Protein AF-I4F2P3-F1 (afdb_monomer)

Mean predicted aligned error: 9.09 Å

Radius of gyration: 37.4 Å; Cα contacts (8 Å, |Δi|>4): 931; chains: 1; bounding box: 83×78×133 Å

Sequence (624 aa):
MSEPPTPRTPGGTHGAHAAAADDRAPAPVPGPATVPGRHRAAAAGTAPSRGRSGVLWPLLALVVVALVAARSLRGTALPDDGALAGPAAALLRGDSGPELASPAGLGALHTAVYATVTRAFQRHATLVGAERELLLVVLLASAVLLWRTARRFDVPDGACAVAVLALGALPVLTSLHATATPAAFAVGWLVLAGWVASWASTSRRPPAVLSALTALAALLAVLLAPDALLLLAAGGTAAVVLTARSRRRQVGAALAGAVLLGLLRVLVQRWDPQVADPGRWGGTPTGLVVVTAVLVVVGLAAVWQLPRFRAGGVALTATALLAVAPPSGRLPALLLCLPLGALLLGALAAAGAEAVSSPVLRRRPRGLLAVGVAAGVLLVGAGTAAAADLAGTPRDDFGAAATRDLVGWTAAQLPDDAVLSTSPRLAAELVHAGADPARVRTGDVPVTASTGPEVPVLQVRSGSSAAGGPVVARFGDLAVVDPRAVPPTAAQLTARRELATALLANPTVEVPAADAERMSAGQVDPRLLTLLASIGAQYGFGLVDLPAVPGEPADADARQVVLGSVGGRPLGDDPAATARLRSWLAAQQEPFLTDRVAELDAGVLIGYARVADPDGLVTPPGGG

Secondary structure (DSSP, 8-state):
------------------------PPPPPPPPP---------------TTTTHHHHHHHHHHHHHHHHHHHHTTSSPPTTTTTTHHHHHHHHHT---S-TTSHHHHHHHHHHHHHHHHTHHHH-SSHHHHHHHHHHHHHHHHHHHHHHHHHHTT--HHHHHHHHHHHHTSHHHHHHHHS--HHHHHHHHHHHHHHHHHHHHHSSS--HHHHHHHHHHHHHHHHH-TTHHHHHHHHHHHHHHHH-SSHHHHHHHHHHHHHHHHHHHHHHHHHS-----GGGGT--HHHHHHHHHHHHHHHHHHHHH-GGGHHHHHHHHHHHHHHHSTT---HHHHHHHHHHHHHHHHHHHHHHHHHHH-GGGGGS-THHHHHHHHHHHHHHHHHHHHHHHHHHPPPP-TTHHHHHHHHHHHHHHS-TT-EEEE-HHHHHHHHHTT--TTTEEES--------SS---EEEEEESS--TTS-EEEEETTEEEE-TTPPPPPHHHHHHHHHHHHHHHT-TTEE--HHHHHHHHHT-B-HHHHHHHHHHHHHT-EEEEE-PPPTTS-TTS-B-EEEEEEETTEESSS-HHHHHHHHHHHTT--TTS--SEEEEETTEEEEE----S-HHHHHS-TT--

Organism: Modestobacter it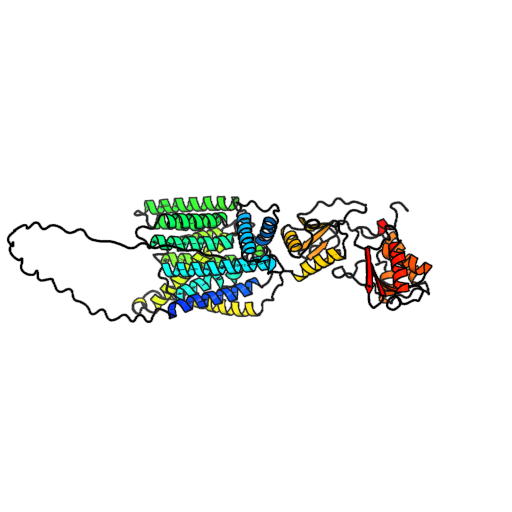alicus (strain DSM 44449 / CECT 9708 / BC 501) (NCBI:txid2732864)

Solvent-accessible surface area (backbone atoms only — not comparable to full-atom values): 33663 Å² total; per-residue (Å²): 141,76,89,87,83,88,84,89,86,87,87,82,85,90,84,83,90,82,90,80,90,81,93,72,83,86,75,84,81,77,73,83,77,83,72,79,81,76,78,77,67,79,76,75,80,75,75,79,79,72,74,65,73,45,61,51,43,38,51,51,25,48,51,49,18,48,54,47,35,59,52,58,58,36,27,73,81,46,78,43,56,29,63,27,31,21,44,10,54,32,47,76,72,70,45,92,50,63,58,63,84,40,29,64,18,41,30,10,48,56,43,33,52,49,29,64,77,68,40,29,56,82,75,31,77,33,44,43,57,30,40,41,52,49,41,48,51,44,51,51,52,30,38,53,37,43,38,57,34,33,51,73,70,70,38,50,39,69,22,27,16,47,15,34,28,60,48,33,40,40,58,83,44,30,45,59,53,58,42,54,45,28,31,53,57,15,38,34,29,40,36,46,17,53,35,42,44,51,54,39,72,76,37,99,74,52,59,68,66,48,56,52,51,22,50,51,26,42,48,51,12,27,52,25,23,52,49,47,49,46,37,52,49,37,23,52,34,37,45,52,31,74,69,41,92,42,72,68,55,23,52,51,39,49,53,52,37,52,52,49,49,56,52,48,52,57,49,33,46,69,76,56,74,73,77,66,55,47,62,52,54,73,39,48,70,65,54,56,50,51,54,35,50,51,39,30,51,51,9,53,49,25,42,74,75,31,81,92,40,27,28,56,12,48,8,38,26,54,32,30,52,56,20,58,41,84,91,38,54,41,60,57,33,46,58,54,36,39,62,57,45,13,48,46,48,10,48,47,43,42,55,34,52,52,50,72,70,35,78,85,49,75,80,56,73,67,70,62,56,50,55,38,51,49,52,52,52,49,51,52,52,48,42,54,54,38,54,56,50,65,71,68,56,62,76,49,70,76,57,36,65,27,47,40,53,47,44,53,42,49,70,73,42,38,57,90,77,31,32,40,28,21,49,61,51,57,37,39,43,39,38,68,55,66,35,59,65,92,31,47,40,66,44,90,70,86,76,76,87,70,97,64,99,63,71,52,63,32,37,47,43,78,53,89,76,64,81,72,38,60,70,57,29,48,31,86,55,37,32,34,24,32,63,63,56,53,79,78,50,74,65,57,42,47,51,40,22,53,53,33,46,58,46,69,68,34,91,58,39,43,65,50,71,74,51,45,51,41,35,50,72,30,41,41,32,56,46,57,50,52,51,50,44,53,44,43,74,76,48,13,29,29,46,68,46,60,56,79,61,86,42,42,53,94,85,52,56,34,42,30,38,29,36,24,23,51,58,87,41,51,30,49,85,26,70,67,57,38,51,51,51,51,56,54,48,71,67,42,54,86,79,57,46,62,73,39,77,47,86,44,84,71,11,38,37,40,28,55,54,68,69,48,46,53,59,63,66,76,42,72,94,74,90,121

Structure (mmCIF, N/CA/C/O backbone):
data_AF-I4F2P3-F1
#
_entry.id   AF-I4F2P3-F1
#
loop_
_atom_site.group_PDB
_atom_site.id
_atom_site.type_symbol
_atom_site.label_atom_id
_atom_site.label_alt_id
_atom_site.label_comp_id
_atom_site.label_asym_id
_atom_site.label_entity_id
_atom_site.label_seq_id
_atom_site.pdbx_PDB_ins_code
_atom_site.Cartn_x
_atom_site.Cartn_y
_atom_site.Cartn_z
_atom_site.occupancy
_atom_site.B_iso_or_equiv
_atom_site.auth_seq_id
_atom_site.auth_comp_id
_atom_site.auth_asym_id
_atom_site.auth_atom_id
_atom_site.pdbx_PDB_model_num
ATOM 1 N N . MET A 1 1 ? 24.816 -47.481 19.312 1.00 38.12 1 MET A N 1
ATOM 2 C CA . MET A 1 1 ? 25.691 -47.573 20.499 1.00 38.12 1 MET A CA 1
ATOM 3 C C . MET A 1 1 ? 25.480 -46.311 21.313 1.00 38.12 1 MET A C 1
ATOM 5 O O . MET A 1 1 ? 25.662 -45.249 20.748 1.00 38.12 1 MET A O 1
ATOM 9 N N . SER A 1 2 ? 25.064 -46.287 22.567 1.00 43.97 2 SER A N 1
ATOM 10 C CA . SER A 1 2 ? 24.521 -47.291 23.477 1.00 43.97 2 SER A CA 1
ATOM 11 C C . SER A 1 2 ? 23.844 -46.474 24.584 1.00 43.97 2 SER A C 1
ATOM 13 O O . SER A 1 2 ? 24.477 -45.577 25.137 1.00 43.97 2 SER A O 1
ATOM 15 N N . GLU A 1 3 ? 22.577 -46.761 24.886 1.00 56.81 3 GLU A N 1
ATOM 16 C CA . GLU A 1 3 ? 22.011 -46.493 26.215 1.00 56.81 3 GLU A CA 1
ATOM 17 C C . GLU A 1 3 ? 22.842 -47.218 27.281 1.00 56.81 3 GLU A C 1
ATOM 19 O O . GLU A 1 3 ? 23.429 -48.270 26.999 1.00 56.81 3 GLU A O 1
ATOM 24 N N . PRO A 1 4 ? 22.879 -46.687 28.512 1.00 58.22 4 PRO A N 1
ATOM 25 C CA . PRO A 1 4 ? 22.412 -47.500 29.639 1.00 58.22 4 PRO A CA 1
ATOM 26 C C . PRO A 1 4 ? 21.665 -46.708 30.745 1.00 58.22 4 PRO A C 1
ATOM 28 O O . PRO A 1 4 ? 21.598 -45.479 30.693 1.00 58.22 4 PRO A O 1
ATOM 31 N N . PRO A 1 5 ? 21.061 -47.412 31.733 1.00 65.56 5 PRO A N 1
ATOM 32 C CA . PRO A 1 5 ? 19.768 -47.050 32.313 1.00 65.56 5 PRO A CA 1
ATOM 33 C C . PRO A 1 5 ? 19.773 -46.700 33.821 1.00 65.56 5 PRO A C 1
ATOM 35 O O . PRO A 1 5 ? 20.790 -46.712 34.505 1.00 65.56 5 PRO A O 1
ATOM 38 N N . THR A 1 6 ? 18.559 -46.407 34.305 1.00 55.72 6 THR A N 1
ATOM 39 C CA . THR A 1 6 ? 18.054 -46.213 35.686 1.00 55.72 6 THR A CA 1
ATOM 40 C C . THR A 1 6 ? 18.605 -47.151 36.776 1.00 55.72 6 THR A C 1
ATOM 42 O O . THR A 1 6 ? 18.984 -48.279 36.467 1.00 55.72 6 THR A O 1
ATOM 45 N N . PRO A 1 7 ? 18.397 -46.808 38.071 1.00 63.22 7 PRO A N 1
ATOM 46 C CA . PRO A 1 7 ? 17.453 -47.650 38.825 1.00 63.22 7 PRO A CA 1
ATOM 47 C C . PRO A 1 7 ? 16.498 -46.922 39.795 1.00 63.22 7 PRO A C 1
ATOM 49 O O . PRO A 1 7 ? 16.800 -45.890 40.389 1.00 63.22 7 PRO A O 1
ATOM 52 N N . ARG A 1 8 ? 15.326 -47.553 39.962 1.00 55.78 8 ARG A N 1
ATOM 53 C CA . ARG A 1 8 ? 14.337 -47.379 41.038 1.00 55.78 8 ARG A CA 1
ATOM 54 C C . ARG A 1 8 ? 14.814 -48.053 42.331 1.00 55.78 8 ARG A C 1
ATOM 56 O O . ARG A 1 8 ? 15.413 -49.122 42.271 1.00 55.78 8 ARG A O 1
ATOM 63 N N . THR A 1 9 ? 14.366 -47.535 43.471 1.00 49.50 9 THR A N 1
ATOM 64 C CA . THR A 1 9 ? 14.345 -48.224 44.774 1.00 49.50 9 THR A CA 1
ATOM 65 C C . THR A 1 9 ? 12.944 -48.158 45.393 1.00 49.50 9 THR A C 1
ATOM 67 O O . THR A 1 9 ? 12.370 -47.073 45.490 1.00 49.50 9 THR A O 1
ATOM 70 N N . PRO A 1 10 ? 12.381 -49.304 45.823 1.00 62.38 10 PRO A N 1
ATOM 71 C CA . PRO A 1 10 ? 11.303 -49.368 46.808 1.00 62.38 10 PRO A CA 1
ATOM 72 C C . PRO A 1 10 ? 11.705 -50.186 48.057 1.00 62.38 10 PRO A C 1
ATOM 74 O O . PRO A 1 10 ? 12.527 -51.094 47.976 1.00 62.38 10 PRO A O 1
ATOM 77 N N . GLY A 1 11 ? 11.061 -49.904 49.194 1.00 38.06 11 GLY A N 1
ATOM 78 C CA . GLY A 1 11 ? 11.181 -50.649 50.464 1.00 38.06 11 GLY A CA 1
ATOM 79 C C . GLY A 1 11 ? 11.644 -49.742 51.612 1.00 38.06 11 GLY A C 1
ATOM 80 O O . GLY A 1 11 ? 12.438 -48.842 51.385 1.00 38.06 11 GLY A O 1
ATOM 81 N N . GLY A 1 12 ? 11.189 -49.847 52.858 1.00 40.16 12 GLY A N 1
ATOM 82 C CA . GLY A 1 12 ? 10.304 -50.778 53.563 1.00 40.16 12 GLY A CA 1
ATOM 83 C C . GLY A 1 12 ? 9.874 -50.107 54.887 1.00 40.16 12 GLY A C 1
ATOM 84 O O . GLY A 1 12 ? 10.460 -49.112 55.299 1.00 40.16 12 GLY A O 1
ATOM 85 N N . THR A 1 13 ? 8.718 -50.476 55.440 1.00 38.66 13 THR A N 1
ATOM 86 C CA . THR A 1 13 ? 8.545 -51.360 56.620 1.00 38.66 13 THR A CA 1
ATOM 87 C C . THR A 1 13 ? 8.536 -50.673 57.993 1.00 38.66 13 THR A C 1
ATOM 89 O O . THR A 1 13 ? 9.510 -50.072 58.415 1.00 38.66 13 THR A O 1
ATOM 92 N N . HIS A 1 14 ? 7.416 -50.914 58.684 1.00 40.25 14 HIS A N 1
ATOM 93 C CA . HIS A 1 14 ? 7.245 -51.207 60.113 1.00 40.25 14 HIS A CA 1
ATOM 94 C C . HIS A 1 14 ? 7.830 -50.286 61.196 1.00 40.25 14 HIS A C 1
ATOM 96 O O . HIS A 1 14 ? 9.021 -50.286 61.479 1.00 40.25 14 HIS A O 1
ATOM 102 N N . GLY A 1 15 ? 6.910 -49.693 61.963 1.00 38.59 15 GLY A N 1
ATOM 103 C CA . GLY A 1 15 ? 7.088 -49.368 63.376 1.00 38.59 15 GLY A CA 1
ATOM 104 C C . GLY A 1 15 ? 5.779 -49.632 64.125 1.00 38.59 15 GLY A C 1
ATOM 105 O O . GLY A 1 15 ? 4.761 -49.018 63.818 1.00 38.59 15 GLY A O 1
ATOM 106 N N . ALA A 1 16 ? 5.806 -50.597 65.044 1.00 43.94 16 ALA A N 1
ATOM 107 C CA . ALA A 1 16 ? 4.737 -50.958 65.975 1.00 43.94 16 ALA A CA 1
ATOM 108 C C . ALA A 1 16 ? 5.002 -50.359 67.375 1.00 43.94 16 ALA A C 1
ATOM 110 O O . ALA A 1 16 ? 6.109 -49.890 67.626 1.00 43.94 16 ALA A O 1
ATOM 111 N N . HIS A 1 17 ? 4.011 -50.501 68.272 1.00 38.00 17 HIS A N 1
ATOM 112 C CA . HIS A 1 17 ? 3.955 -50.132 69.707 1.00 38.00 17 HIS A CA 1
ATOM 113 C C . HIS A 1 17 ? 3.542 -48.676 70.007 1.00 38.00 17 HIS A C 1
ATOM 115 O O . HIS A 1 17 ? 3.991 -47.755 69.347 1.00 38.00 17 HIS A O 1
ATOM 121 N N . ALA A 1 18 ? 2.688 -48.361 70.985 1.00 42.25 18 ALA A N 1
ATOM 122 C CA . ALA A 1 18 ? 2.009 -49.136 72.021 1.00 42.25 18 ALA A CA 1
ATOM 123 C C . ALA A 1 18 ? 0.746 -48.381 72.483 1.00 42.25 18 ALA A C 1
ATOM 125 O O . ALA A 1 18 ? 0.627 -47.168 72.321 1.00 42.25 18 ALA A O 1
ATOM 126 N N . ALA A 1 19 ? -0.178 -49.139 73.066 1.00 43.91 19 ALA A N 1
ATOM 127 C CA . ALA A 1 19 ? -1.415 -48.683 73.675 1.00 43.91 19 ALA A CA 1
ATOM 128 C C . ALA A 1 19 ? -1.189 -47.908 74.986 1.00 43.91 19 ALA A C 1
ATOM 130 O O . ALA A 1 19 ? -0.324 -48.266 75.783 1.00 43.91 19 ALA A O 1
ATOM 131 N N . ALA A 1 20 ? -2.059 -46.931 75.245 1.00 43.34 20 ALA A N 1
ATOM 132 C CA . ALA A 1 20 ? -2.408 -46.485 76.587 1.00 43.34 20 ALA A CA 1
ATOM 133 C C . ALA A 1 20 ? -3.934 -46.343 76.654 1.00 43.34 20 ALA A C 1
ATOM 135 O O . ALA A 1 20 ? -4.543 -45.659 75.831 1.00 43.34 20 ALA A O 1
ATOM 136 N N . ALA A 1 21 ? -4.526 -47.073 77.595 1.00 47.47 21 ALA A N 1
ATOM 137 C CA . ALA A 1 21 ? -5.929 -47.010 77.959 1.00 47.47 21 ALA A CA 1
ATOM 138 C C . ALA A 1 21 ? -6.197 -45.711 78.729 1.00 47.47 21 ALA A C 1
ATOM 140 O O . ALA A 1 21 ? -5.429 -45.374 79.629 1.00 47.47 21 ALA A O 1
ATOM 141 N N . ASP A 1 22 ? -7.287 -45.019 78.403 1.00 45.06 22 ASP A N 1
ATOM 142 C CA . ASP A 1 22 ? -7.864 -44.016 79.295 1.00 45.06 22 ASP A CA 1
ATOM 143 C C . ASP A 1 22 ? -9.361 -44.302 79.446 1.00 45.06 22 ASP A C 1
ATOM 145 O O . ASP A 1 22 ? -10.157 -44.173 78.511 1.00 45.06 22 ASP A O 1
ATOM 149 N N . ASP A 1 23 ? -9.688 -44.773 80.646 1.00 48.28 23 ASP A N 1
ATOM 150 C CA . ASP A 1 23 ? -11.019 -44.946 81.202 1.00 48.28 23 ASP A CA 1
ATOM 151 C C . ASP A 1 23 ? -11.634 -43.564 81.447 1.00 48.28 23 ASP A C 1
ATOM 153 O O . ASP A 1 23 ? -11.281 -42.873 82.406 1.00 48.28 23 ASP A O 1
ATOM 157 N N . ARG A 1 24 ? -12.626 -43.168 80.642 1.00 46.69 24 ARG A N 1
ATOM 158 C CA . ARG A 1 24 ? -13.613 -42.170 81.078 1.00 46.69 24 ARG A CA 1
ATOM 159 C C . ARG A 1 24 ? -15.025 -42.583 80.700 1.00 46.69 24 ARG A C 1
ATOM 161 O O . ARG A 1 24 ? -15.370 -42.753 79.534 1.00 46.69 24 ARG A O 1
ATOM 168 N N . ALA A 1 25 ? -15.820 -42.719 81.754 1.00 50.31 25 ALA A N 1
ATOM 169 C CA . ALA A 1 25 ? -17.233 -43.039 81.765 1.00 50.31 25 ALA A CA 1
ATOM 170 C C . ALA A 1 25 ? -18.072 -42.154 80.814 1.00 50.31 25 ALA A C 1
ATOM 172 O O . ALA A 1 25 ? -17.758 -40.976 80.614 1.00 50.31 25 ALA A O 1
ATOM 173 N N . PRO A 1 26 ? -19.171 -42.699 80.262 1.00 52.62 26 PRO A N 1
ATOM 174 C CA . PRO A 1 26 ? -20.027 -41.997 79.317 1.00 52.62 26 PRO A CA 1
ATOM 175 C C . PRO A 1 26 ? -20.850 -40.904 80.011 1.00 52.62 26 PRO A C 1
ATOM 177 O O . PRO A 1 26 ? -21.645 -41.166 80.913 1.00 52.62 26 PRO A O 1
ATOM 180 N N . ALA A 1 27 ? -20.684 -39.667 79.545 1.00 57.53 27 ALA A N 1
ATOM 181 C CA . ALA A 1 27 ? -21.607 -38.572 79.813 1.00 57.53 27 ALA A CA 1
ATOM 182 C C . ALA A 1 27 ? -22.942 -38.802 79.062 1.00 57.53 27 ALA A C 1
ATOM 184 O O . ALA A 1 27 ? -22.947 -39.414 77.990 1.00 57.53 27 ALA A O 1
ATOM 185 N N . PRO A 1 28 ? -24.078 -38.333 79.608 1.00 58.72 28 PRO A N 1
ATOM 186 C CA . PRO A 1 28 ? -25.414 -38.663 79.122 1.00 58.72 28 PRO A CA 1
ATOM 187 C C . PRO A 1 28 ? -25.661 -38.191 77.684 1.00 58.72 28 PRO A C 1
ATOM 189 O O . PRO A 1 28 ? -25.377 -37.051 77.319 1.00 58.72 28 PRO A O 1
ATOM 192 N N . VAL A 1 29 ? -26.242 -39.096 76.896 1.00 58.31 29 VAL A N 1
ATOM 193 C CA . VAL A 1 29 ? -26.727 -38.899 75.526 1.00 58.31 29 VAL A CA 1
ATOM 194 C C . VAL A 1 29 ? -27.695 -37.707 75.472 1.00 58.31 29 VAL A C 1
ATOM 196 O O . VAL A 1 29 ? -28.773 -37.782 76.066 1.00 58.31 29 VAL A O 1
ATOM 199 N N . PRO A 1 30 ? -27.382 -36.627 74.733 1.00 59.59 30 PRO A N 1
ATOM 200 C CA . PRO A 1 30 ? -28.382 -35.650 74.336 1.00 59.59 30 PRO A CA 1
ATOM 201 C C . PRO A 1 30 ? -29.292 -36.311 73.298 1.00 59.59 30 PRO A C 1
ATOM 203 O O . PRO A 1 30 ? -28.816 -36.829 72.285 1.00 59.59 30 PRO A O 1
ATOM 206 N N . GLY A 1 31 ? -30.599 -36.311 73.557 1.00 59.09 31 GLY A N 1
ATOM 207 C CA . GLY A 1 31 ? -31.597 -36.774 72.597 1.00 59.09 31 GLY A CA 1
ATOM 208 C C . GLY A 1 31 ? -31.445 -36.078 71.235 1.00 59.09 31 GLY A C 1
ATOM 209 O O . GLY A 1 31 ? -30.952 -34.947 71.167 1.00 59.09 31 GLY A O 1
ATOM 210 N N . PRO A 1 32 ? -31.842 -36.738 70.134 1.00 57.06 32 PRO A N 1
ATOM 211 C CA . PRO A 1 32 ? -31.684 -36.194 68.794 1.00 57.06 32 PRO A CA 1
ATOM 212 C C . PRO A 1 32 ? -32.412 -34.854 68.682 1.00 57.06 32 PRO A C 1
ATOM 214 O O . PRO A 1 32 ? -33.630 -34.772 68.839 1.00 57.06 32 PRO A O 1
ATOM 217 N N . ALA A 1 33 ? -31.653 -33.798 68.386 1.00 50.00 33 ALA A N 1
ATOM 218 C CA . ALA A 1 33 ? -32.216 -32.521 67.992 1.00 50.00 33 ALA A CA 1
ATOM 219 C C . ALA A 1 33 ? -33.081 -32.743 66.744 1.00 50.00 33 ALA A C 1
ATOM 221 O O . ALA A 1 33 ? -32.595 -33.174 65.696 1.00 50.00 33 ALA A O 1
ATOM 222 N N . THR A 1 34 ? -34.371 -32.449 66.863 1.00 55.44 34 THR A N 1
ATOM 223 C CA . THR A 1 34 ? -35.304 -32.369 65.744 1.00 55.44 34 THR A CA 1
ATOM 224 C C . THR A 1 34 ? -34.807 -31.300 64.774 1.00 55.44 34 THR A C 1
ATOM 226 O O . THR A 1 34 ? -35.008 -30.104 64.986 1.00 55.44 34 THR A O 1
ATOM 229 N N . VAL A 1 35 ? -34.112 -31.731 63.721 1.00 54.19 35 VAL A N 1
ATOM 230 C CA . VAL A 1 35 ? -33.706 -30.878 62.603 1.00 54.19 35 VAL A CA 1
ATOM 231 C C . VAL A 1 35 ? -34.985 -30.383 61.917 1.00 54.19 35 VAL A C 1
ATOM 233 O O . VAL A 1 35 ? -35.764 -31.214 61.445 1.00 54.19 35 VAL A O 1
ATOM 236 N N . PRO A 1 36 ? -35.233 -29.062 61.832 1.00 53.72 36 PRO A N 1
ATOM 237 C CA . PRO A 1 36 ? -36.364 -28.548 61.081 1.00 53.72 36 PRO A CA 1
ATOM 238 C C . PRO A 1 36 ? -36.200 -28.953 59.617 1.00 53.72 36 PRO A C 1
ATOM 240 O O . PRO A 1 36 ? -35.154 -28.714 59.006 1.00 53.72 36 PRO A O 1
ATOM 243 N N . GLY A 1 37 ? -37.231 -29.606 59.080 1.00 49.84 37 GLY A N 1
ATOM 244 C CA . GLY A 1 37 ? -37.275 -30.146 57.730 1.00 49.84 37 GLY A CA 1
ATOM 245 C C . GLY A 1 37 ? -36.842 -29.119 56.691 1.00 49.84 37 GLY A C 1
ATOM 246 O O . GLY A 1 37 ? -37.601 -28.241 56.288 1.00 49.84 37 GLY A O 1
ATOM 247 N N . ARG A 1 38 ? -35.605 -29.261 56.211 1.00 48.66 38 ARG A N 1
ATOM 248 C CA . ARG A 1 38 ? -35.153 -28.617 54.984 1.00 48.66 38 ARG A CA 1
ATOM 249 C C . ARG A 1 38 ? -35.909 -29.299 53.853 1.00 48.66 38 ARG A C 1
ATOM 251 O O . ARG A 1 38 ? -35.559 -30.408 53.455 1.00 48.66 38 ARG A O 1
ATOM 258 N N . HIS A 1 39 ? -36.960 -28.641 53.371 1.00 43.12 39 HIS A N 1
ATOM 259 C CA . HIS A 1 39 ? -37.636 -28.981 52.129 1.00 43.12 39 HIS A CA 1
ATOM 260 C C . HIS A 1 39 ? -36.580 -29.179 51.031 1.00 43.12 39 HIS A C 1
ATOM 262 O O . HIS A 1 39 ? -36.067 -28.218 50.457 1.00 43.12 39 HIS A O 1
ATOM 268 N N . ARG A 1 40 ? -36.244 -30.442 50.740 1.00 49.06 40 ARG A N 1
ATOM 269 C CA . ARG A 1 40 ? -35.692 -30.847 49.448 1.00 49.06 40 ARG A CA 1
ATOM 270 C C . ARG A 1 40 ? -36.805 -30.603 48.438 1.00 49.06 40 ARG A C 1
ATOM 272 O O . ARG A 1 40 ? -37.558 -31.508 48.096 1.00 49.06 40 ARG A O 1
ATOM 279 N N . ALA A 1 41 ? -36.935 -29.352 48.004 1.00 49.12 41 ALA A N 1
ATOM 280 C CA . ALA A 1 41 ? -37.543 -29.062 46.724 1.00 49.12 41 ALA A CA 1
ATOM 281 C C . ALA A 1 41 ? -36.768 -29.901 45.709 1.00 49.12 41 ALA A C 1
ATOM 283 O O . ALA A 1 41 ? -35.551 -29.752 45.576 1.00 49.12 41 ALA A O 1
ATOM 284 N N . ALA A 1 42 ? -37.467 -30.856 45.101 1.00 45.59 42 ALA A N 1
ATOM 285 C CA . ALA A 1 42 ? -36.967 -31.649 44.001 1.00 45.59 42 ALA A CA 1
ATOM 286 C C . ALA A 1 42 ? -36.323 -30.688 42.999 1.00 45.59 42 ALA A C 1
ATOM 288 O O . ALA A 1 42 ? -37.003 -29.869 42.380 1.00 45.59 42 ALA A O 1
ATOM 289 N N . ALA A 1 43 ? -34.994 -30.739 42.909 1.00 49.66 43 ALA A N 1
ATOM 290 C CA . ALA A 1 43 ? -34.251 -30.053 41.878 1.00 49.66 43 ALA A CA 1
ATOM 291 C C . ALA A 1 43 ? -34.677 -30.703 40.562 1.00 49.66 43 ALA A C 1
ATOM 293 O O . ALA A 1 43 ? -34.180 -31.767 40.195 1.00 49.66 43 ALA A O 1
ATOM 294 N N . ALA A 1 44 ? -35.680 -30.103 39.920 1.00 48.00 44 ALA A N 1
ATOM 295 C CA . ALA A 1 44 ? -36.085 -30.422 38.568 1.00 48.00 44 ALA A CA 1
ATOM 296 C C . ALA A 1 44 ? -34.814 -30.455 37.719 1.00 48.00 44 ALA A C 1
ATOM 298 O O . ALA A 1 44 ? -34.103 -29.452 37.626 1.00 48.00 44 ALA A O 1
ATOM 299 N N . GLY A 1 45 ? -34.502 -31.641 37.194 1.00 46.66 45 GLY A N 1
ATOM 300 C CA . GLY A 1 45 ? -33.305 -31.902 36.414 1.00 46.66 45 GLY A CA 1
ATOM 301 C C . GLY A 1 45 ? -33.207 -30.907 35.268 1.00 46.66 45 GLY A C 1
ATOM 302 O O . GLY A 1 45 ? -33.918 -31.005 34.269 1.00 46.66 45 GLY A O 1
ATOM 303 N N . THR A 1 46 ? -32.324 -29.928 35.422 1.00 49.00 46 THR A N 1
ATOM 304 C CA . THR A 1 46 ? -31.956 -28.995 34.370 1.00 49.00 46 THR A CA 1
ATOM 305 C C . THR A 1 46 ? -31.116 -29.758 33.357 1.00 49.00 46 THR A C 1
ATOM 307 O O . THR A 1 46 ? -29.928 -30.008 33.548 1.00 49.00 46 THR A O 1
ATOM 310 N N . ALA A 1 47 ? -31.780 -30.178 32.281 1.00 47.94 47 ALA A N 1
ATOM 311 C CA . ALA A 1 47 ? -31.190 -30.864 31.143 1.00 47.94 47 ALA A CA 1
ATOM 312 C C . ALA A 1 47 ? -29.908 -30.145 30.650 1.00 47.94 47 ALA A C 1
ATOM 314 O O . ALA A 1 47 ? -29.978 -28.981 30.242 1.00 47.94 47 ALA A O 1
ATOM 315 N N . PRO A 1 48 ? -28.739 -30.813 30.630 1.00 49.25 48 PRO A N 1
ATOM 316 C CA . PRO A 1 48 ? -27.464 -30.205 30.243 1.00 49.25 48 PRO A CA 1
ATOM 317 C C . PRO A 1 48 ? -27.255 -30.086 28.715 1.00 49.25 48 PRO A C 1
ATOM 319 O O . PRO A 1 48 ? -26.124 -29.986 28.245 1.00 49.25 48 PRO A O 1
ATOM 322 N N . SER A 1 49 ? -28.313 -30.055 27.896 1.00 51.72 49 SER A N 1
ATOM 323 C CA . SER A 1 49 ? -28.187 -30.096 26.426 1.00 51.72 49 SER A CA 1
ATOM 324 C C . SER A 1 49 ? -27.885 -28.748 25.743 1.00 51.72 49 SER A C 1
ATOM 326 O O . SER A 1 49 ? -27.703 -28.709 24.529 1.00 51.72 49 SER A O 1
ATOM 328 N N . ARG A 1 50 ? -27.740 -27.639 26.484 1.00 57.25 50 ARG A N 1
ATOM 329 C CA . ARG A 1 50 ? -27.401 -26.309 25.914 1.00 57.25 50 ARG A CA 1
ATOM 330 C C . ARG A 1 50 ? -25.908 -26.080 25.618 1.00 57.25 50 ARG A C 1
ATOM 332 O O . ARG A 1 50 ? -25.537 -24.994 25.187 1.00 57.25 50 ARG A O 1
ATOM 339 N N . GLY A 1 51 ? -25.039 -27.067 25.838 1.00 60.59 51 GLY A N 1
ATOM 340 C CA . GLY A 1 51 ? -23.587 -26.842 25.875 1.00 60.59 51 GLY A CA 1
ATOM 341 C C . GLY A 1 51 ? -22.876 -26.630 24.531 1.00 60.59 51 GLY A C 1
ATOM 342 O O . GLY A 1 51 ? -21.841 -25.970 24.509 1.00 60.59 51 GLY A O 1
ATOM 343 N N . ARG A 1 52 ? -23.383 -27.172 23.412 1.00 68.31 52 ARG A N 1
ATOM 344 C CA . ARG A 1 52 ? -22.629 -27.187 22.135 1.00 68.31 52 ARG A CA 1
ATOM 345 C C . ARG A 1 52 ? -23.111 -26.193 21.079 1.00 68.31 52 ARG A C 1
ATOM 347 O O . ARG A 1 52 ? -22.282 -25.668 20.346 1.00 68.31 52 ARG A O 1
ATOM 354 N N . SER A 1 53 ? -24.405 -25.884 21.017 1.00 74.94 53 SER A N 1
ATOM 355 C CA . SER A 1 53 ? -24.936 -24.947 20.015 1.00 74.94 53 SER A CA 1
ATOM 356 C C . SER A 1 53 ? -24.535 -23.490 20.269 1.00 74.94 53 SER A C 1
ATOM 358 O O . SER A 1 53 ? -24.509 -22.695 19.335 1.00 74.94 53 SER A O 1
ATOM 360 N N . GLY A 1 54 ? -24.166 -23.143 21.506 1.00 83.25 54 GLY A N 1
ATOM 361 C CA . GLY A 1 54 ? -23.772 -21.782 21.873 1.00 83.25 54 GLY A CA 1
ATOM 362 C C . GLY A 1 54 ? -22.491 -21.294 21.184 1.00 83.25 54 GLY A C 1
ATOM 363 O O . GLY A 1 54 ? -22.440 -20.183 20.673 1.00 83.25 54 GLY A O 1
ATOM 364 N N . VAL A 1 55 ? -21.467 -22.143 21.077 1.00 90.88 55 VAL A N 1
ATOM 365 C CA . VAL A 1 55 ? -20.149 -21.748 20.540 1.00 90.88 55 VAL A CA 1
ATOM 366 C C . VAL A 1 55 ? -20.174 -21.529 19.018 1.00 90.88 55 VAL A C 1
ATOM 368 O O . VAL A 1 55 ? -19.348 -20.790 18.486 1.00 90.88 55 VAL A O 1
ATOM 371 N N . LEU A 1 56 ? -21.139 -22.129 18.314 1.00 92.69 56 LEU A N 1
ATOM 372 C CA . LEU A 1 56 ? -21.228 -22.074 16.852 1.00 92.69 56 LEU A CA 1
ATOM 373 C C . LEU A 1 56 ? -21.477 -20.655 16.323 1.00 92.69 56 LEU A C 1
ATOM 375 O O . LEU A 1 56 ? -20.917 -20.292 15.295 1.00 92.69 56 LEU A O 1
ATOM 379 N N . TRP A 1 57 ? -22.265 -19.840 17.031 1.00 92.50 57 TRP A N 1
ATOM 380 C CA . TRP A 1 57 ? -22.619 -18.491 16.575 1.00 92.50 57 TRP A CA 1
ATOM 381 C C . TRP A 1 57 ? -21.413 -17.534 16.525 1.00 92.50 57 TRP A C 1
ATOM 383 O O . TRP A 1 57 ? -21.163 -16.964 15.462 1.00 92.50 57 TRP A O 1
ATOM 393 N N . PRO A 1 58 ? -20.617 -17.372 17.601 1.00 93.75 58 PRO A N 1
ATOM 394 C CA . PRO A 1 58 ? -19.389 -16.578 17.547 1.00 93.75 58 PRO A CA 1
ATOM 395 C C . PRO A 1 58 ? -18.345 -17.121 16.567 1.00 93.75 58 PRO A C 1
ATOM 397 O O . PRO A 1 58 ? -17.639 -16.333 15.944 1.00 93.75 58 PRO A O 1
ATOM 400 N N . LEU A 1 59 ? -18.248 -18.447 16.407 1.00 95.31 59 LEU A N 1
ATOM 401 C CA . LEU A 1 59 ? -17.344 -19.053 15.424 1.00 95.31 59 LEU A CA 1
ATOM 402 C C . LEU A 1 59 ? -17.756 -18.702 13.993 1.00 95.31 59 LEU A C 1
ATOM 404 O O . LEU A 1 59 ? -16.909 -18.295 13.204 1.00 95.31 59 LEU A O 1
ATOM 408 N N . LEU A 1 60 ? -19.049 -18.797 13.670 1.00 93.50 60 LEU A N 1
ATOM 409 C CA . LEU A 1 60 ? -19.568 -18.387 12.367 1.00 93.50 60 LEU A CA 1
ATOM 410 C C . LEU A 1 60 ? -19.323 -16.892 12.124 1.00 93.50 60 LEU A C 1
ATOM 412 O O . LEU A 1 60 ? -18.862 -16.517 11.050 1.00 93.50 60 LEU A O 1
ATOM 416 N N . ALA A 1 61 ? -19.557 -16.047 13.132 1.00 93.75 61 ALA A N 1
ATOM 417 C CA . ALA A 1 61 ? -19.246 -14.621 13.060 1.00 93.75 61 ALA A CA 1
ATOM 418 C C . ALA A 1 61 ? -17.755 -14.357 12.797 1.00 93.75 61 ALA A C 1
ATOM 420 O O . ALA A 1 61 ? -17.425 -13.510 11.972 1.00 93.75 61 ALA A O 1
ATOM 421 N N . LEU A 1 62 ? -16.855 -15.103 13.446 1.00 95.69 62 LEU A N 1
ATOM 422 C CA . LEU A 1 62 ? -15.413 -14.995 13.223 1.00 95.69 62 LEU A CA 1
ATOM 423 C C . LEU A 1 62 ? -15.027 -15.389 11.790 1.00 95.69 62 LEU A C 1
ATOM 425 O O . LEU A 1 62 ? -14.205 -14.710 11.181 1.00 95.69 62 LEU A O 1
ATOM 429 N N . VAL A 1 63 ? -15.640 -16.441 11.236 1.00 94.69 63 VAL A N 1
ATOM 430 C CA . VAL A 1 63 ? -15.443 -16.838 9.831 1.00 94.69 63 VAL A CA 1
ATOM 431 C C . VAL A 1 63 ? -15.916 -15.734 8.885 1.00 94.69 63 VAL A C 1
ATOM 433 O O . VAL A 1 63 ? -15.198 -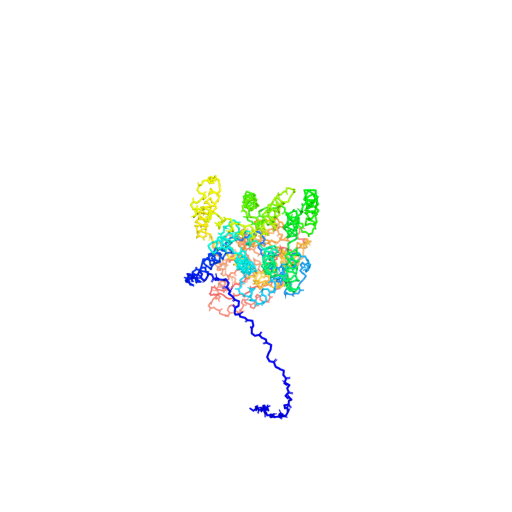15.393 7.949 1.00 94.69 63 VAL A O 1
ATOM 436 N N . VAL A 1 64 ? -17.078 -15.128 9.145 1.00 91.81 64 VAL A N 1
ATOM 437 C CA . VAL A 1 64 ? -17.581 -13.998 8.346 1.00 91.81 64 VAL A CA 1
ATOM 438 C C . VAL A 1 64 ? -16.616 -12.813 8.409 1.00 91.81 64 VAL A C 1
ATOM 440 O O . VAL A 1 64 ? -16.252 -12.285 7.363 1.00 91.81 64 VAL A O 1
ATOM 443 N N . VAL A 1 65 ? -16.141 -12.437 9.602 1.00 93.31 65 VAL A N 1
ATOM 444 C CA . VAL A 1 65 ? -15.126 -11.381 9.765 1.00 93.31 65 VAL A CA 1
ATOM 445 C C . VAL A 1 65 ? -13.853 -11.723 8.993 1.00 93.31 65 VAL A C 1
ATOM 447 O O . VAL A 1 65 ? -13.340 -10.866 8.284 1.00 93.31 65 VAL A O 1
ATOM 450 N N . ALA A 1 66 ? -13.366 -12.965 9.072 1.00 93.38 66 ALA A N 1
ATOM 451 C CA . ALA A 1 66 ? -12.174 -13.401 8.348 1.00 93.38 66 ALA A CA 1
ATOM 452 C C . ALA A 1 66 ? -12.340 -13.271 6.832 1.00 93.38 66 ALA A C 1
ATOM 454 O O . ALA A 1 66 ? -11.445 -12.757 6.168 1.00 93.38 66 ALA A O 1
ATOM 455 N N . LEU A 1 67 ? -13.482 -13.695 6.285 1.00 91.38 67 LEU A N 1
ATOM 456 C CA . LEU A 1 67 ? -13.763 -13.615 4.851 1.00 91.38 67 LEU A CA 1
ATOM 457 C C . LEU A 1 67 ? -13.915 -12.164 4.379 1.00 91.38 67 LEU A C 1
ATOM 459 O O . LEU A 1 67 ? -13.307 -11.786 3.377 1.00 91.38 67 LEU A O 1
ATOM 463 N N . VAL A 1 68 ? -14.681 -11.348 5.111 1.00 89.56 68 VAL A N 1
ATOM 464 C CA . VAL A 1 68 ? -14.884 -9.922 4.806 1.00 89.56 68 VAL A CA 1
ATOM 465 C C . VAL A 1 68 ? -13.558 -9.168 4.872 1.00 89.56 68 VAL A C 1
ATOM 467 O O . VAL A 1 68 ? -13.198 -8.478 3.920 1.00 89.56 68 VAL A O 1
ATOM 470 N N . ALA A 1 69 ? -12.791 -9.354 5.947 1.00 90.69 69 ALA A N 1
ATOM 471 C CA . ALA A 1 69 ? -11.502 -8.702 6.122 1.00 90.69 69 ALA A CA 1
ATOM 472 C C . ALA A 1 69 ? -10.477 -9.177 5.087 1.00 90.69 69 ALA A C 1
ATOM 474 O O . ALA A 1 69 ? -9.870 -8.342 4.429 1.00 90.69 69 ALA A O 1
ATOM 475 N N . ALA A 1 70 ? -10.327 -10.486 4.854 1.00 91.50 70 ALA A N 1
ATOM 476 C CA . ALA A 1 70 ? -9.393 -11.006 3.849 1.00 91.50 70 ALA A CA 1
ATOM 477 C C . ALA A 1 70 ? -9.706 -10.493 2.439 1.00 91.50 70 ALA A C 1
ATOM 479 O O . ALA A 1 70 ? -8.798 -10.279 1.636 1.00 91.50 70 ALA A O 1
ATOM 480 N N . ARG A 1 71 ? -10.989 -10.292 2.126 1.00 89.31 71 ARG A N 1
ATOM 481 C CA . ARG A 1 71 ? -11.408 -9.747 0.840 1.00 89.31 71 ARG A CA 1
ATOM 482 C C . ARG A 1 71 ? -11.179 -8.238 0.747 1.00 89.31 71 ARG A C 1
ATOM 484 O O . ARG A 1 71 ? -10.657 -7.796 -0.271 1.00 89.31 71 ARG A O 1
ATOM 491 N N . SER A 1 72 ? -11.518 -7.480 1.789 1.00 86.62 72 SER A N 1
ATOM 492 C CA . SER A 1 72 ? -11.287 -6.031 1.855 1.00 86.62 72 SER A CA 1
ATOM 493 C C . SER A 1 72 ? -9.799 -5.682 1.838 1.00 86.62 72 SER A C 1
ATOM 495 O O . SER A 1 72 ? -9.406 -4.721 1.191 1.00 86.62 72 SER A O 1
ATOM 497 N N . LEU A 1 73 ? -8.966 -6.479 2.509 1.00 86.06 73 LEU A N 1
ATOM 498 C CA . LEU A 1 73 ? -7.513 -6.298 2.582 1.00 86.06 73 LEU A CA 1
ATOM 499 C C . LEU A 1 73 ? -6.789 -6.646 1.275 1.00 86.06 73 LEU A C 1
ATOM 501 O O . LEU A 1 73 ? -5.607 -6.356 1.157 1.00 86.06 73 LEU A O 1
ATOM 505 N N . ARG A 1 74 ? -7.485 -7.264 0.311 1.00 88.25 74 ARG A N 1
ATOM 506 C CA . ARG A 1 74 ? -7.032 -7.478 -1.078 1.00 88.25 74 ARG A CA 1
ATOM 507 C C . ARG A 1 74 ? -7.627 -6.456 -2.058 1.00 88.25 74 ARG A C 1
ATOM 509 O O . ARG A 1 74 ? -7.545 -6.660 -3.268 1.00 88.25 74 ARG A O 1
ATOM 516 N N . GLY A 1 75 ? -8.335 -5.454 -1.538 1.00 87.06 75 GLY A N 1
ATOM 517 C CA . GLY A 1 75 ? -8.900 -4.366 -2.327 1.00 87.06 75 GLY A CA 1
ATOM 518 C C . GLY A 1 75 ? -7.838 -3.347 -2.729 1.00 87.06 75 GLY A C 1
ATOM 519 O O . GLY A 1 75 ? -6.648 -3.632 -2.691 1.00 87.06 75 GLY A O 1
ATOM 520 N N . THR A 1 76 ? -8.293 -2.153 -3.094 1.00 85.81 76 THR A N 1
ATOM 521 C CA . THR A 1 76 ? -7.446 -1.040 -3.537 1.00 85.81 76 THR A CA 1
ATOM 522 C C . THR A 1 76 ? -6.409 -0.644 -2.492 1.00 85.81 76 THR A C 1
ATOM 524 O O . THR A 1 76 ? -6.732 -0.575 -1.299 1.00 85.81 76 THR A O 1
ATOM 527 N N . ALA A 1 77 ? -5.203 -0.305 -2.946 1.00 86.38 77 ALA A N 1
ATOM 528 C CA . ALA A 1 77 ? -4.181 0.294 -2.098 1.00 86.38 77 ALA A CA 1
ATOM 529 C C . ALA A 1 77 ? -4.715 1.526 -1.336 1.00 86.38 77 ALA A C 1
ATOM 531 O O . ALA A 1 77 ? -5.403 2.383 -1.899 1.00 86.38 77 ALA A O 1
ATOM 532 N N . LEU A 1 78 ? -4.393 1.619 -0.043 1.00 87.56 78 LEU A N 1
ATOM 533 C CA . LEU A 1 78 ? -4.634 2.822 0.758 1.00 87.56 78 LEU A CA 1
ATOM 534 C C . LEU A 1 78 ? -3.370 3.697 0.757 1.00 87.56 78 LEU A C 1
ATOM 536 O O . LEU A 1 78 ? -2.261 3.162 0.658 1.00 87.56 78 LEU A O 1
ATOM 540 N N . PRO A 1 79 ? -3.499 5.029 0.921 1.00 83.25 79 PRO A N 1
ATOM 541 C CA . PRO A 1 79 ? -2.352 5.940 0.878 1.00 83.25 79 PRO A CA 1
ATOM 542 C C . PRO A 1 79 ? -1.211 5.549 1.827 1.00 83.25 79 PRO A C 1
ATOM 544 O O . PRO A 1 79 ? -0.042 5.647 1.463 1.00 83.25 79 PRO A O 1
ATOM 547 N N . ASP A 1 80 ? -1.555 5.041 3.009 1.00 85.69 80 ASP A N 1
ATOM 548 C CA . ASP A 1 80 ? -0.623 4.666 4.077 1.00 85.69 80 ASP A CA 1
ATOM 549 C C . ASP A 1 80 ? -0.228 3.183 4.110 1.00 85.69 80 ASP A C 1
ATOM 551 O O . ASP A 1 80 ? 0.407 2.744 5.067 1.00 85.69 80 ASP A O 1
ATOM 555 N N . ASP A 1 81 ? -0.589 2.390 3.102 1.00 89.81 81 ASP A N 1
ATOM 556 C CA . ASP A 1 81 ? -0.150 0.992 3.044 1.00 89.81 81 ASP A CA 1
ATOM 557 C C . ASP A 1 81 ? 1.380 0.872 3.166 1.00 89.81 81 ASP A C 1
ATOM 559 O O . ASP A 1 81 ? 2.120 1.767 2.791 1.00 89.81 81 ASP A O 1
ATOM 563 N N . GLY A 1 82 ? 1.913 -0.198 3.741 1.00 90.31 82 GLY A N 1
ATOM 564 C CA . GLY A 1 82 ? 3.359 -0.382 3.901 1.00 90.31 82 GLY A CA 1
ATOM 565 C C . GLY A 1 82 ? 4.045 0.598 4.866 1.00 90.31 82 GLY A C 1
ATOM 566 O O . GLY A 1 82 ? 5.274 0.556 4.987 1.00 90.31 82 GLY A O 1
ATOM 567 N N . ALA A 1 83 ? 3.303 1.469 5.565 1.00 91.94 83 ALA A N 1
ATOM 568 C CA . ALA A 1 83 ? 3.859 2.415 6.537 1.00 91.94 83 ALA A CA 1
ATOM 569 C C . ALA A 1 83 ? 4.549 1.726 7.727 1.00 91.94 83 ALA A C 1
ATOM 571 O O . ALA A 1 83 ? 5.421 2.324 8.360 1.00 91.94 83 ALA A O 1
ATOM 572 N N . LEU A 1 84 ? 4.193 0.475 8.030 1.00 95.06 84 LEU A N 1
ATOM 573 C CA . LEU A 1 84 ? 4.828 -0.333 9.070 1.00 95.06 84 LEU A CA 1
ATOM 574 C C . LEU A 1 84 ? 5.808 -1.337 8.465 1.00 95.06 84 LEU A C 1
ATOM 576 O O . LEU A 1 84 ? 6.882 -1.562 9.028 1.00 95.06 84 LEU A O 1
ATOM 580 N N . ALA A 1 85 ? 5.462 -1.925 7.319 1.00 96.56 85 ALA A N 1
ATOM 581 C CA . ALA A 1 85 ? 6.270 -2.960 6.685 1.00 96.56 85 ALA A CA 1
ATOM 582 C C . ALA A 1 85 ? 7.572 -2.435 6.067 1.00 96.56 85 ALA A C 1
ATOM 584 O O . ALA A 1 85 ? 8.593 -3.110 6.184 1.00 96.56 85 ALA A O 1
ATOM 585 N N . GLY A 1 86 ? 7.585 -1.221 5.503 1.00 94.81 86 GLY A N 1
ATOM 586 C CA . GLY A 1 86 ? 8.813 -0.582 5.015 1.00 94.81 86 GLY A CA 1
ATOM 587 C C . GLY A 1 86 ? 9.861 -0.411 6.127 1.00 94.81 86 GLY A C 1
ATOM 588 O O . GLY A 1 86 ? 10.954 -0.977 6.029 1.00 94.81 86 GLY A O 1
ATOM 589 N N . PRO A 1 87 ? 9.531 0.285 7.233 1.00 95.44 87 PRO A N 1
ATOM 590 C CA . PRO A 1 87 ? 10.406 0.379 8.400 1.00 95.44 87 PRO A CA 1
ATOM 591 C C . PRO A 1 87 ? 10.759 -0.975 9.025 1.00 95.44 87 PRO A C 1
ATOM 593 O O . PRO A 1 87 ? 11.884 -1.161 9.478 1.00 95.44 87 PRO A O 1
ATOM 596 N N . ALA A 1 88 ? 9.839 -1.943 9.036 1.00 96.88 88 ALA A N 1
ATOM 597 C CA . ALA A 1 88 ? 10.128 -3.290 9.523 1.00 96.88 88 ALA A CA 1
ATOM 598 C C . ALA A 1 88 ? 11.179 -4.013 8.664 1.00 96.88 88 ALA A C 1
ATOM 600 O O . ALA A 1 88 ? 12.082 -4.644 9.208 1.00 96.88 88 ALA A O 1
ATOM 601 N N . ALA A 1 89 ? 11.099 -3.899 7.336 1.00 95.88 89 ALA A N 1
ATOM 602 C CA . ALA A 1 89 ? 12.095 -4.451 6.420 1.00 95.88 89 ALA A CA 1
ATOM 603 C C . ALA A 1 89 ? 13.460 -3.760 6.571 1.00 95.88 89 ALA A C 1
ATOM 605 O O . ALA A 1 89 ? 14.492 -4.425 6.502 1.00 95.88 89 ALA A O 1
ATOM 606 N N . ALA A 1 90 ? 13.477 -2.447 6.822 1.00 92.31 90 ALA A N 1
ATOM 607 C CA . ALA A 1 90 ? 14.694 -1.705 7.163 1.00 92.31 90 ALA A CA 1
ATOM 608 C C . ALA A 1 90 ? 15.315 -2.213 8.482 1.00 92.31 90 ALA A C 1
ATOM 610 O O . ALA A 1 90 ? 16.491 -2.570 8.514 1.00 92.31 90 ALA A O 1
ATOM 611 N N . LEU A 1 91 ? 14.509 -2.368 9.543 1.00 94.62 91 LEU A N 1
ATOM 612 C CA . LEU A 1 91 ? 14.961 -2.917 10.829 1.00 94.62 91 LEU A CA 1
ATOM 613 C C . LEU A 1 91 ? 15.573 -4.321 10.687 1.00 94.62 91 LEU A C 1
ATOM 615 O O . LEU A 1 91 ? 16.597 -4.603 11.302 1.00 94.62 91 LEU A O 1
ATOM 619 N N . LEU A 1 92 ? 14.979 -5.198 9.867 1.00 95.62 92 LEU A N 1
ATOM 620 C CA . LEU A 1 92 ? 15.501 -6.553 9.633 1.00 95.62 92 LEU A CA 1
ATOM 621 C C . LEU A 1 92 ? 16.814 -6.579 8.838 1.00 95.62 92 LEU A C 1
ATOM 623 O O . LEU A 1 92 ? 17.568 -7.543 8.960 1.00 95.62 92 LEU A O 1
ATOM 627 N N . ARG A 1 93 ? 17.098 -5.537 8.050 1.00 93.50 93 ARG A N 1
ATOM 628 C CA . ARG A 1 93 ? 18.378 -5.362 7.345 1.00 93.50 93 ARG A CA 1
ATOM 629 C C . ARG A 1 93 ? 19.460 -4.706 8.207 1.00 93.50 93 ARG A C 1
ATOM 631 O O . ARG A 1 93 ? 20.620 -4.710 7.815 1.00 93.50 93 ARG A O 1
ATOM 638 N N . GLY A 1 94 ? 19.101 -4.194 9.386 1.00 92.81 94 GLY A N 1
ATOM 639 C CA . GLY A 1 94 ? 20.003 -3.415 10.236 1.00 92.81 94 GLY A CA 1
ATOM 640 C C . GLY A 1 94 ? 20.116 -1.945 9.825 1.00 92.81 94 GLY A C 1
ATOM 641 O O . GLY A 1 94 ? 21.012 -1.251 10.302 1.00 92.81 94 GLY A O 1
ATOM 642 N N . ASP A 1 95 ? 19.212 -1.464 8.968 1.00 88.88 95 ASP A N 1
ATOM 643 C CA . ASP A 1 95 ? 19.152 -0.062 8.565 1.00 88.88 95 ASP A CA 1
ATOM 644 C C . ASP A 1 95 ? 18.566 0.810 9.689 1.00 88.88 95 ASP A C 1
ATOM 646 O O . ASP A 1 95 ? 17.851 0.346 10.585 1.00 88.88 95 ASP A O 1
ATOM 650 N N . SER A 1 96 ? 18.838 2.115 9.623 1.00 83.44 96 SER A N 1
ATOM 651 C CA . SER A 1 96 ? 18.265 3.084 10.561 1.00 83.44 96 SER A CA 1
ATOM 652 C C . SER A 1 96 ? 16.752 3.198 10.349 1.00 83.44 96 SER A C 1
ATOM 654 O O . SER A 1 96 ? 16.292 3.663 9.309 1.00 83.44 96 SER A O 1
ATOM 656 N N . GLY A 1 97 ? 15.976 2.761 11.340 1.00 80.81 97 GLY A N 1
ATOM 657 C CA . GLY A 1 97 ? 14.520 2.883 11.367 1.00 80.81 97 GLY A CA 1
ATOM 658 C C . GLY A 1 97 ? 14.027 4.053 12.230 1.00 80.81 97 GLY A C 1
ATOM 659 O O . GLY A 1 97 ? 14.830 4.778 12.821 1.00 80.81 97 GLY A O 1
ATOM 660 N N . PRO A 1 98 ? 12.699 4.231 12.348 1.00 86.31 98 PRO A N 1
ATOM 661 C CA . PRO A 1 98 ? 12.122 5.108 13.363 1.00 86.31 98 PRO A CA 1
ATOM 662 C C . PRO A 1 98 ? 12.588 4.693 14.764 1.00 86.31 98 PRO A C 1
ATOM 664 O O . PRO A 1 98 ? 12.852 3.516 15.021 1.00 86.31 98 PRO A O 1
ATOM 667 N N . GLU A 1 99 ? 12.642 5.654 15.689 1.00 90.94 99 GLU A N 1
ATOM 668 C CA . GLU A 1 99 ? 13.016 5.387 17.078 1.00 90.94 99 GLU A CA 1
ATOM 669 C C . GLU A 1 99 ? 12.166 4.249 17.657 1.00 90.94 99 GLU A C 1
ATOM 671 O O . GLU A 1 99 ? 10.936 4.312 17.627 1.00 90.94 99 GLU A O 1
ATOM 676 N N . LEU A 1 100 ? 12.806 3.218 18.219 1.00 89.62 100 LEU A N 1
ATOM 677 C CA . LEU A 1 100 ? 12.119 2.009 18.697 1.00 89.62 100 LEU A CA 1
ATOM 678 C C . LEU A 1 100 ? 11.055 2.287 19.766 1.00 89.62 100 LEU A C 1
ATOM 680 O O . LEU A 1 100 ? 10.116 1.512 19.895 1.00 89.62 100 LEU A O 1
ATOM 684 N N . ALA A 1 101 ? 11.198 3.373 20.531 1.00 89.56 101 ALA A N 1
ATOM 685 C CA . ALA A 1 101 ? 10.240 3.780 21.559 1.00 89.56 101 ALA A CA 1
ATOM 686 C C . ALA A 1 101 ? 9.077 4.636 21.019 1.00 89.56 101 ALA A C 1
ATOM 688 O O . ALA A 1 101 ? 8.133 4.922 21.756 1.00 89.56 101 ALA A O 1
ATOM 689 N N . SER A 1 102 ? 9.129 5.052 19.751 1.00 93.81 102 SER A N 1
ATOM 690 C CA . SER A 1 102 ? 8.024 5.754 19.101 1.00 93.81 102 SER A CA 1
ATOM 691 C C . SER A 1 102 ? 6.894 4.777 18.735 1.00 93.81 102 SER A C 1
ATOM 693 O O . SER A 1 102 ? 7.159 3.592 18.502 1.00 93.81 102 SER A O 1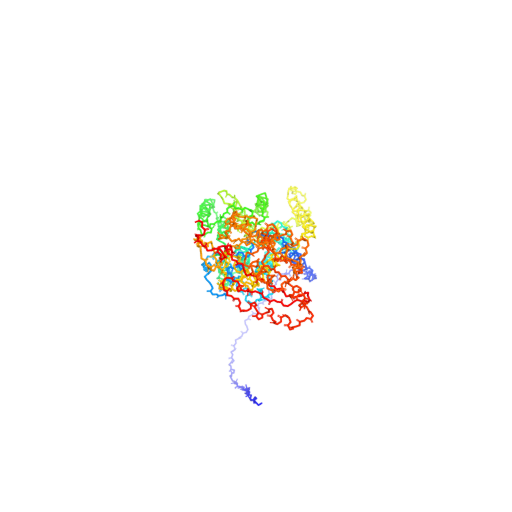
ATOM 695 N N . PRO A 1 103 ? 5.637 5.248 18.606 1.00 94.81 103 PRO A N 1
ATOM 696 C CA . PRO A 1 103 ? 4.532 4.418 18.124 1.00 94.81 103 PRO A CA 1
ATOM 697 C C . PRO A 1 103 ? 4.849 3.708 16.799 1.00 94.81 103 PRO A C 1
ATOM 699 O O . PRO A 1 103 ? 4.601 2.510 16.655 1.00 94.81 103 PRO A O 1
ATOM 702 N N . ALA A 1 104 ? 5.458 4.429 15.849 1.00 93.25 104 ALA A N 1
ATOM 703 C CA . ALA A 1 104 ? 5.860 3.890 14.552 1.00 93.25 104 ALA A CA 1
ATOM 704 C C . ALA A 1 104 ? 6.953 2.818 14.683 1.00 93.25 104 ALA A C 1
ATOM 706 O O . ALA A 1 104 ? 6.838 1.758 14.072 1.00 93.25 104 ALA A O 1
ATOM 707 N N . GLY A 1 105 ? 7.972 3.051 15.517 1.00 94.88 105 GLY A N 1
ATOM 708 C CA . GLY A 1 105 ? 9.036 2.079 15.782 1.00 94.88 105 GLY A CA 1
ATOM 709 C C . GLY A 1 105 ? 8.532 0.808 16.454 1.00 94.88 105 GLY A C 1
ATOM 710 O O . GLY A 1 105 ? 8.888 -0.290 16.030 1.00 94.88 105 GLY A O 1
ATOM 711 N N . LEU A 1 106 ? 7.625 0.925 17.427 1.00 96.44 106 LEU A N 1
ATOM 712 C CA . LEU A 1 106 ? 6.987 -0.241 18.039 1.00 96.44 106 LEU A CA 1
ATOM 713 C C . LEU A 1 106 ? 6.102 -0.999 17.046 1.00 96.44 106 LEU A C 1
ATOM 715 O O . LEU A 1 106 ? 6.135 -2.230 17.030 1.00 96.44 106 LEU A O 1
ATOM 719 N N . GLY A 1 107 ? 5.331 -0.301 16.209 1.00 96.62 107 GLY A N 1
ATOM 720 C CA . GLY A 1 107 ? 4.531 -0.930 15.154 1.00 96.62 107 GLY A CA 1
ATOM 721 C C . GLY A 1 107 ? 5.396 -1.659 14.116 1.00 96.62 107 GLY A C 1
ATOM 722 O O . GLY A 1 107 ? 5.105 -2.802 13.752 1.00 96.62 107 GLY A O 1
ATOM 723 N N . ALA A 1 108 ? 6.508 -1.045 13.706 1.00 96.50 108 ALA A N 1
ATOM 724 C CA . ALA A 1 108 ? 7.503 -1.652 12.826 1.00 96.50 108 ALA A CA 1
ATOM 725 C C . ALA A 1 108 ? 8.163 -2.878 13.474 1.00 96.50 108 ALA A C 1
ATOM 727 O O . ALA A 1 108 ? 8.302 -3.910 12.825 1.00 96.50 108 ALA A O 1
ATOM 728 N N . LEU A 1 109 ? 8.486 -2.820 14.771 1.00 97.19 109 LEU A N 1
ATOM 729 C CA . LEU A 1 109 ? 9.037 -3.953 15.517 1.00 97.19 109 LEU A CA 1
ATOM 730 C C . LEU A 1 109 ? 8.059 -5.136 15.565 1.00 97.19 109 LEU A C 1
ATOM 732 O O . LEU A 1 109 ? 8.461 -6.267 15.299 1.00 97.19 109 LEU A O 1
ATOM 736 N N . HIS A 1 110 ? 6.774 -4.897 15.852 1.00 97.62 110 HIS A N 1
ATOM 737 C CA . HIS A 1 110 ? 5.755 -5.958 15.815 1.00 97.62 110 HIS A CA 1
ATOM 738 C C . HIS A 1 110 ? 5.662 -6.585 14.419 1.00 97.62 110 HIS A C 1
ATOM 740 O O . HIS A 1 110 ? 5.582 -7.809 14.288 1.00 97.62 110 HIS A O 1
ATOM 746 N N . THR A 1 111 ? 5.733 -5.749 13.383 1.00 97.94 111 THR A N 1
ATOM 747 C CA . THR A 1 111 ? 5.704 -6.187 11.984 1.00 97.94 111 THR A CA 1
ATOM 748 C C . THR A 1 111 ? 6.942 -7.007 11.620 1.00 97.94 111 THR A C 1
ATOM 750 O O . THR A 1 111 ? 6.807 -8.079 11.037 1.00 97.94 111 THR A O 1
ATOM 753 N N . ALA A 1 112 ? 8.134 -6.587 12.048 1.00 97.62 112 ALA A N 1
ATOM 754 C CA . ALA A 1 112 ? 9.394 -7.300 11.841 1.00 97.62 112 ALA A CA 1
ATOM 755 C C . ALA A 1 112 ? 9.413 -8.662 12.553 1.00 97.62 112 ALA A C 1
ATOM 757 O O . ALA A 1 112 ? 9.796 -9.673 11.956 1.00 97.62 112 ALA A O 1
ATOM 758 N N . VAL A 1 113 ? 8.943 -8.717 13.806 1.00 97.81 113 VAL A N 1
ATOM 759 C CA . VAL A 1 113 ? 8.812 -9.968 14.571 1.00 97.81 113 VAL A CA 1
ATOM 760 C C . VAL A 1 113 ? 7.861 -10.925 13.857 1.00 97.81 113 VAL A C 1
ATOM 762 O O . VAL A 1 113 ? 8.208 -12.086 13.636 1.00 97.81 113 VAL A O 1
ATOM 765 N N . TYR A 1 114 ? 6.687 -10.447 13.443 1.00 98.12 114 TYR A N 1
ATOM 766 C CA . TYR A 1 114 ? 5.728 -11.271 12.713 1.00 98.12 114 TYR A CA 1
ATOM 767 C C . TYR A 1 114 ? 6.288 -11.769 11.376 1.00 98.12 114 TYR A C 1
ATOM 769 O O . TYR A 1 114 ? 6.191 -12.964 11.080 1.00 98.12 114 TYR A O 1
ATOM 777 N N . ALA A 1 115 ? 6.901 -10.880 10.591 1.00 97.75 115 ALA A N 1
ATOM 778 C CA . ALA A 1 115 ? 7.488 -11.219 9.302 1.00 97.75 115 ALA A CA 1
ATOM 779 C C . ALA A 1 115 ? 8.593 -12.269 9.449 1.00 97.75 115 ALA A C 1
ATOM 781 O O . ALA A 1 115 ? 8.635 -13.212 8.664 1.00 97.75 115 ALA A O 1
ATOM 782 N N . THR A 1 116 ? 9.414 -12.174 10.498 1.00 97.81 116 THR A N 1
ATOM 783 C CA . THR A 1 116 ? 10.469 -13.153 10.799 1.00 97.81 116 THR A CA 1
ATOM 784 C C . THR A 1 116 ? 9.889 -14.512 11.188 1.00 97.81 116 THR A C 1
ATOM 786 O O . THR A 1 116 ? 10.275 -15.537 10.627 1.00 97.81 116 THR A O 1
ATOM 789 N N . VAL A 1 117 ? 8.931 -14.537 12.121 1.00 98.31 117 VAL A N 1
ATOM 790 C CA . VAL A 1 117 ? 8.345 -15.784 12.644 1.00 98.31 117 VAL A CA 1
ATOM 791 C C . VAL A 1 117 ? 7.543 -16.526 11.575 1.00 98.31 117 VAL A C 1
ATOM 793 O O . VAL A 1 117 ? 7.592 -17.752 11.501 1.00 98.31 117 VAL A O 1
ATOM 796 N N . THR A 1 118 ? 6.805 -15.798 10.737 1.00 98.00 118 THR A N 1
ATOM 797 C CA . THR A 1 118 ? 5.893 -16.392 9.745 1.00 98.00 118 THR A CA 1
ATOM 798 C C . THR A 1 118 ? 6.456 -16.422 8.330 1.00 98.00 118 THR A C 1
ATOM 800 O O . THR A 1 118 ? 5.792 -16.940 7.429 1.00 98.00 118 THR A O 1
ATOM 803 N N . ARG A 1 119 ? 7.656 -15.868 8.121 1.00 97.81 119 ARG A N 1
ATOM 804 C CA . ARG A 1 119 ? 8.251 -15.634 6.798 1.00 97.81 119 ARG A CA 1
ATOM 805 C C . ARG A 1 119 ? 7.327 -14.840 5.865 1.00 97.81 119 ARG A C 1
ATOM 807 O O . ARG A 1 119 ? 7.185 -15.172 4.689 1.00 97.81 119 ARG A O 1
ATOM 814 N N . ALA A 1 120 ? 6.625 -13.840 6.408 1.00 97.56 120 ALA A N 1
ATOM 815 C CA . ALA A 1 120 ? 5.608 -13.098 5.658 1.00 97.56 120 ALA A CA 1
ATOM 816 C C . ALA A 1 120 ? 6.214 -12.361 4.458 1.00 97.56 120 ALA A C 1
ATOM 818 O O . ALA A 1 120 ? 5.666 -12.445 3.365 1.00 97.56 120 ALA A O 1
ATOM 819 N N . PHE A 1 121 ? 7.374 -11.717 4.632 1.00 97.62 121 PHE A N 1
ATOM 820 C CA . PHE A 1 121 ? 8.052 -11.036 3.527 1.00 97.62 121 PHE A CA 1
ATOM 821 C C . PHE A 1 121 ? 8.459 -12.018 2.424 1.00 97.62 121 PHE A C 1
ATOM 823 O O . PHE A 1 121 ? 8.240 -11.731 1.261 1.00 97.62 121 PHE A O 1
ATOM 830 N N . GLN A 1 122 ? 8.917 -13.232 2.740 1.00 96.88 122 GLN A N 1
ATOM 831 C CA . GLN A 1 122 ? 9.244 -14.216 1.698 1.00 96.88 122 GLN A CA 1
ATOM 832 C C . GLN A 1 122 ? 8.006 -14.789 0.986 1.00 96.88 122 GLN A C 1
ATOM 834 O O . GLN A 1 122 ? 8.113 -15.256 -0.146 1.00 96.88 122 GLN A O 1
ATOM 839 N N . ARG A 1 123 ? 6.842 -14.813 1.648 1.00 96.81 123 ARG A N 1
ATOM 840 C CA . ARG A 1 123 ? 5.596 -15.358 1.083 1.00 96.81 123 ARG A CA 1
ATOM 841 C C . ARG A 1 123 ? 4.890 -14.376 0.144 1.00 96.81 123 ARG A C 1
ATOM 843 O O . ARG A 1 123 ? 4.149 -14.827 -0.728 1.00 96.81 123 ARG A O 1
ATOM 850 N N . HIS A 1 124 ? 5.085 -13.071 0.325 1.00 96.88 124 HIS A N 1
ATOM 851 C CA . HIS A 1 124 ? 4.398 -12.031 -0.445 1.00 96.88 124 HIS A CA 1
ATOM 852 C C . HIS A 1 124 ? 5.325 -11.314 -1.418 1.00 96.88 124 HIS A C 1
ATOM 854 O O . HIS A 1 124 ? 6.477 -11.024 -1.112 1.00 96.88 124 HIS A O 1
ATOM 860 N N . ALA A 1 125 ? 4.783 -10.972 -2.587 1.00 96.00 125 ALA A N 1
ATOM 861 C CA . ALA A 1 125 ? 5.513 -10.228 -3.610 1.00 96.00 125 ALA A CA 1
ATOM 862 C C . ALA A 1 125 ? 5.770 -8.757 -3.228 1.00 96.00 125 ALA A C 1
ATOM 864 O O . ALA A 1 125 ? 6.680 -8.153 -3.778 1.00 96.00 125 ALA A O 1
ATOM 865 N N . THR A 1 126 ? 4.984 -8.196 -2.302 1.00 96.62 126 THR A N 1
ATOM 866 C CA . THR A 1 126 ? 5.098 -6.809 -1.820 1.00 96.62 126 THR A CA 1
ATOM 867 C C . THR A 1 126 ? 5.087 -6.767 -0.295 1.00 96.62 126 THR A C 1
ATOM 869 O O . THR A 1 126 ? 4.474 -7.627 0.358 1.00 96.62 126 THR A O 1
ATOM 872 N N . LEU A 1 127 ? 5.727 -5.752 0.290 1.00 96.81 127 LEU A N 1
ATOM 873 C CA . LEU A 1 127 ? 5.688 -5.514 1.735 1.00 96.81 127 LEU A CA 1
ATOM 874 C C . LEU A 1 127 ? 4.272 -5.136 2.186 1.00 96.81 127 LEU A C 1
ATOM 876 O O . LEU A 1 127 ? 3.833 -5.596 3.245 1.00 96.81 127 LEU A O 1
ATOM 880 N N . VAL A 1 128 ? 3.523 -4.392 1.361 1.00 95.62 128 VAL A N 1
ATOM 881 C CA . VAL A 1 128 ? 2.088 -4.119 1.583 1.00 95.62 128 VAL A CA 1
ATOM 882 C C . VAL A 1 128 ? 1.291 -5.417 1.758 1.00 95.62 128 VAL A C 1
ATOM 884 O O . VAL A 1 128 ? 0.536 -5.546 2.721 1.00 95.62 128 VAL A O 1
ATOM 887 N N . GLY A 1 129 ? 1.478 -6.413 0.885 1.00 95.62 129 GLY A N 1
ATOM 888 C CA . GLY A 1 129 ? 0.767 -7.693 0.987 1.00 95.62 129 GLY A CA 1
ATOM 889 C C . GLY A 1 129 ? 1.019 -8.417 2.317 1.00 95.62 129 GLY A C 1
ATOM 890 O O . GLY A 1 129 ? 0.081 -8.913 2.951 1.00 95.62 129 GLY A O 1
ATOM 891 N N . ALA A 1 130 ? 2.270 -8.412 2.788 1.00 96.88 130 ALA A N 1
ATOM 892 C CA . ALA A 1 130 ? 2.643 -8.990 4.079 1.00 96.88 130 ALA A CA 1
ATOM 893 C C . ALA A 1 130 ? 2.048 -8.222 5.273 1.00 96.88 130 ALA A C 1
ATOM 895 O O . ALA A 1 130 ? 1.605 -8.830 6.251 1.00 96.88 130 ALA A O 1
ATOM 896 N N . GLU A 1 131 ? 1.999 -6.895 5.191 1.00 96.56 131 GLU A N 1
ATOM 897 C CA . GLU A 1 131 ? 1.381 -6.041 6.206 1.00 96.56 131 GLU A CA 1
ATOM 898 C C . GLU A 1 131 ? -0.128 -6.279 6.319 1.00 96.56 131 GLU A C 1
ATOM 900 O O . GLU A 1 131 ? -0.660 -6.436 7.418 1.00 96.56 131 GLU A O 1
ATOM 905 N N . ARG A 1 132 ? -0.821 -6.379 5.180 1.00 95.44 132 ARG A N 1
ATOM 906 C CA . ARG A 1 132 ? -2.255 -6.693 5.116 1.00 95.44 132 ARG A CA 1
ATOM 907 C C . ARG A 1 132 ? -2.559 -8.048 5.752 1.00 95.44 132 ARG A C 1
ATOM 909 O O . ARG A 1 132 ? -3.553 -8.177 6.468 1.00 95.44 132 ARG A O 1
ATOM 916 N N . GLU A 1 133 ? -1.700 -9.050 5.545 1.00 96.31 133 GLU A N 1
ATOM 917 C CA . GLU A 1 133 ? -1.823 -10.340 6.235 1.00 96.31 133 GLU A CA 1
ATOM 918 C C . GLU A 1 133 ? -1.706 -10.176 7.759 1.00 96.31 133 GLU A C 1
ATOM 920 O O . GLU A 1 133 ? -2.540 -10.695 8.504 1.00 96.31 133 GLU A O 1
ATOM 925 N N . LEU A 1 134 ? -0.720 -9.411 8.234 1.00 97.12 134 LEU A N 1
ATOM 926 C CA . LEU A 1 134 ? -0.554 -9.135 9.660 1.00 97.12 134 LEU A CA 1
ATOM 927 C C . LEU A 1 134 ? -1.784 -8.436 10.256 1.00 97.12 134 LEU A C 1
ATOM 929 O O . LEU A 1 134 ? -2.283 -8.860 11.300 1.00 97.12 134 LEU A O 1
ATOM 933 N N . LEU A 1 135 ? -2.313 -7.407 9.593 1.00 96.06 135 LEU A N 1
ATOM 934 C CA . LEU A 1 135 ? -3.505 -6.689 10.058 1.00 96.06 135 LEU A CA 1
ATOM 935 C C . LEU A 1 135 ? -4.730 -7.612 10.148 1.00 96.06 135 LEU A C 1
ATOM 937 O O . LEU A 1 135 ? -5.483 -7.534 11.124 1.00 96.06 135 LEU A O 1
ATOM 941 N N . LEU A 1 136 ? -4.890 -8.550 9.206 1.00 95.88 136 LEU A N 1
ATOM 942 C CA . LEU A 1 136 ? -5.915 -9.596 9.293 1.00 95.88 136 LEU A CA 1
ATOM 943 C C . LEU A 1 136 ? -5.732 -10.455 10.549 1.00 95.88 136 LEU A C 1
ATOM 945 O O . LEU A 1 136 ? -6.690 -10.686 11.289 1.00 95.88 136 LEU A O 1
ATOM 949 N N . VAL A 1 137 ? -4.507 -10.922 10.805 1.00 97.25 137 VAL A N 1
ATOM 950 C CA . VAL A 1 137 ? -4.194 -11.754 11.977 1.00 97.25 137 VAL A CA 1
ATOM 951 C C . VAL A 1 137 ? -4.480 -10.999 13.277 1.00 97.25 137 VAL A C 1
ATOM 953 O O . VAL A 1 137 ? -5.104 -11.556 14.183 1.00 97.25 137 VAL A O 1
ATOM 956 N N . VAL A 1 138 ? -4.093 -9.725 13.361 1.00 96.94 138 VAL A N 1
ATOM 957 C CA . VAL A 1 138 ? -4.347 -8.863 14.527 1.00 96.94 138 VAL A CA 1
ATOM 958 C C . VAL A 1 138 ? -5.844 -8.648 14.745 1.00 96.94 138 VAL A C 1
ATOM 960 O O . VAL A 1 138 ? -6.316 -8.758 15.883 1.00 96.94 138 VAL A O 1
ATOM 963 N N . LEU A 1 139 ? -6.615 -8.406 13.681 1.00 96.31 139 LEU A N 1
ATOM 964 C CA . LEU A 1 139 ? -8.071 -8.268 13.760 1.00 96.31 139 LEU A CA 1
ATOM 965 C C . LEU A 1 139 ? -8.730 -9.560 14.260 1.00 96.31 139 LEU A C 1
ATOM 967 O O . LEU A 1 139 ? -9.558 -9.515 15.172 1.00 96.31 139 LEU A O 1
ATOM 971 N N . LEU A 1 140 ? -8.343 -10.717 13.719 1.00 97.19 140 LEU A N 1
ATOM 972 C CA . LEU A 1 140 ? -8.898 -12.009 14.131 1.00 97.19 140 LEU A CA 1
ATOM 973 C C . LEU A 1 140 ? -8.536 -12.359 15.577 1.00 97.19 140 LEU A C 1
ATOM 975 O O . LEU A 1 140 ? -9.403 -12.799 16.336 1.00 97.19 140 LEU A O 1
ATOM 979 N N . ALA A 1 141 ? -7.295 -12.103 15.994 1.00 97.56 141 ALA A N 1
ATOM 980 C CA . ALA A 1 141 ? -6.884 -12.262 17.386 1.00 97.56 141 ALA A CA 1
ATOM 981 C C . ALA A 1 141 ? -7.703 -11.349 18.316 1.00 97.56 141 ALA A C 1
ATOM 983 O O . ALA A 1 141 ? -8.219 -11.805 19.340 1.00 97.56 141 ALA A O 1
ATOM 984 N N . SER A 1 142 ? -7.903 -10.089 17.922 1.00 97.75 142 SER A N 1
ATOM 985 C CA . SER A 1 142 ? -8.722 -9.122 18.663 1.00 97.75 142 SER A CA 1
ATOM 986 C C . SER A 1 142 ? -10.186 -9.559 18.754 1.00 97.75 142 SER A C 1
ATOM 988 O O . SER A 1 142 ? -10.779 -9.480 19.827 1.00 97.75 142 SER A O 1
ATOM 990 N N . ALA A 1 143 ? -10.762 -10.096 17.675 1.00 97.56 143 ALA A N 1
ATOM 991 C CA . ALA A 1 143 ? -12.126 -10.621 17.651 1.00 97.56 143 ALA A CA 1
ATOM 992 C C . ALA A 1 143 ? -12.302 -11.835 18.580 1.00 97.56 143 ALA A C 1
ATOM 994 O O . ALA A 1 143 ? -13.287 -11.918 19.320 1.00 97.56 143 ALA A O 1
ATOM 995 N N . VAL A 1 144 ? -11.327 -12.750 18.606 1.00 98.00 144 VAL A N 1
ATOM 996 C CA . VAL A 1 144 ? -11.325 -13.888 19.539 1.00 98.00 144 VAL A CA 1
ATOM 997 C C . VAL A 1 144 ? -11.233 -13.403 20.985 1.00 98.00 144 VAL A C 1
ATOM 999 O O . VAL A 1 144 ? -12.013 -13.851 21.829 1.00 98.00 144 VAL A O 1
ATOM 1002 N N . LEU A 1 145 ? -10.327 -12.471 21.290 1.00 97.81 145 LEU A N 1
ATOM 1003 C CA . LEU A 1 145 ? -10.198 -11.906 22.637 1.00 97.81 145 LEU A CA 1
ATOM 1004 C C . LEU A 1 145 ? -11.460 -11.133 23.054 1.00 97.81 145 LEU A C 1
ATOM 1006 O O . LEU A 1 145 ? -11.900 -11.255 24.200 1.00 97.81 145 LEU A O 1
ATOM 1010 N N . LEU A 1 146 ? -12.094 -10.408 22.129 1.00 97.75 146 LEU A N 1
ATOM 1011 C CA . LEU A 1 146 ? -13.352 -9.697 22.358 1.00 97.75 146 LEU A CA 1
ATOM 1012 C C . LEU A 1 146 ? -14.476 -10.676 22.696 1.00 97.75 146 LEU A C 1
ATOM 1014 O O . LEU A 1 146 ? -15.166 -10.492 23.697 1.00 97.75 146 LEU A O 1
ATOM 1018 N N . TRP A 1 147 ? -14.617 -11.756 21.923 1.00 97.56 147 TRP A N 1
ATOM 1019 C CA . TRP A 1 147 ? -15.574 -12.822 22.215 1.00 97.56 147 TRP A CA 1
ATOM 1020 C C . TRP A 1 147 ? -15.334 -13.431 23.604 1.00 97.56 147 TRP A C 1
ATOM 1022 O O . TRP A 1 147 ? -16.270 -13.573 24.398 1.00 97.56 147 TRP A O 1
ATOM 1032 N N . ARG A 1 148 ? -14.077 -13.743 23.945 1.00 97.50 148 ARG A N 1
ATOM 1033 C CA . ARG A 1 148 ? -13.718 -14.281 25.269 1.00 97.50 148 ARG A CA 1
ATOM 1034 C C . ARG A 1 148 ? -14.025 -13.296 26.396 1.00 97.50 148 ARG A C 1
ATOM 1036 O O . ARG A 1 148 ? -14.450 -13.727 27.467 1.00 97.50 148 ARG A O 1
ATOM 1043 N N . THR A 1 149 ? -13.842 -12.003 26.152 1.00 96.69 149 THR A N 1
ATOM 1044 C CA . THR A 1 149 ? -14.170 -10.923 27.091 1.00 96.69 149 THR A CA 1
ATOM 1045 C C . THR A 1 149 ? -15.680 -10.785 27.268 1.00 96.69 149 THR A C 1
ATOM 1047 O O . THR A 1 149 ? -16.160 -10.771 28.397 1.00 96.69 149 THR A O 1
ATOM 1050 N N . ALA A 1 150 ? -16.454 -10.788 26.182 1.00 96.44 150 ALA A N 1
ATOM 1051 C CA . ALA A 1 150 ? -17.914 -10.727 26.223 1.00 96.44 150 ALA A CA 1
ATOM 1052 C C . ALA A 1 150 ? -18.513 -11.899 27.017 1.00 96.44 150 ALA A C 1
ATOM 1054 O O . ALA A 1 150 ? -19.327 -11.691 27.917 1.00 96.44 150 ALA A O 1
ATOM 1055 N N . ARG A 1 151 ? -18.023 -13.123 26.779 1.00 95.81 151 ARG A N 1
ATOM 1056 C CA . ARG A 1 151 ? -18.422 -14.319 27.542 1.00 95.81 151 ARG A CA 1
ATOM 1057 C C . ARG A 1 151 ? -18.133 -14.200 29.037 1.00 95.81 151 ARG A C 1
ATOM 1059 O O . ARG A 1 151 ? -18.884 -14.744 29.838 1.00 95.81 151 ARG A O 1
ATOM 1066 N N . ARG A 1 152 ? -17.056 -13.508 29.423 1.00 95.19 152 ARG A N 1
ATOM 1067 C CA . ARG A 1 152 ? -16.705 -13.272 30.835 1.00 95.19 152 ARG A CA 1
ATOM 1068 C C . ARG A 1 152 ? -17.635 -12.280 31.525 1.00 95.19 152 ARG A C 1
ATOM 1070 O O . ARG A 1 152 ? -17.764 -12.343 32.741 1.00 95.19 152 ARG A O 1
ATOM 1077 N N . PHE A 1 153 ? -18.291 -11.413 30.763 1.00 94.69 153 PHE A N 1
ATOM 1078 C CA . PHE A 1 153 ? -19.333 -10.516 31.257 1.00 94.69 153 PHE A CA 1
ATOM 1079 C C . PHE A 1 153 ? -20.748 -11.102 31.124 1.00 94.69 153 PHE A C 1
ATOM 1081 O O . PHE A 1 153 ? -21.722 -10.351 31.163 1.00 94.69 153 PHE A O 1
ATOM 1088 N N . ASP A 1 154 ? -20.860 -12.426 30.969 1.00 95.06 154 ASP A N 1
ATOM 1089 C CA . ASP A 1 154 ? -22.119 -13.162 30.809 1.00 95.06 154 ASP A CA 1
ATOM 1090 C C . ASP A 1 154 ? -22.956 -12.718 29.594 1.00 95.06 154 ASP A C 1
ATOM 1092 O O . ASP A 1 154 ? -24.178 -12.866 29.578 1.00 95.06 154 ASP A O 1
ATOM 1096 N N . VAL A 1 155 ? -22.317 -12.176 28.550 1.00 95.56 155 VAL A N 1
ATOM 1097 C CA . VAL A 1 155 ? -23.014 -11.830 27.305 1.00 95.56 155 VAL A CA 1
ATOM 1098 C C . VAL A 1 155 ? -23.395 -13.131 26.575 1.00 95.56 155 VAL A C 1
ATOM 1100 O O . VAL A 1 155 ? -22.522 -13.978 26.354 1.00 95.56 155 VAL A O 1
ATOM 1103 N N . PRO A 1 156 ? -24.671 -13.326 26.181 1.00 94.94 156 PRO A N 1
ATOM 1104 C CA . PRO A 1 156 ? -25.109 -14.553 25.521 1.00 94.94 156 PRO A CA 1
ATOM 1105 C C . PRO A 1 156 ? -24.441 -14.732 24.152 1.00 94.94 156 PRO A C 1
ATOM 1107 O O . PRO A 1 156 ? -24.016 -13.769 23.516 1.00 94.94 156 PRO A O 1
ATOM 1110 N N . ASP A 1 157 ? -24.370 -15.971 23.664 1.00 94.25 157 ASP A N 1
ATOM 1111 C CA . ASP A 1 157 ? -23.585 -16.309 22.467 1.00 94.25 157 ASP A CA 1
ATOM 1112 C C . ASP A 1 157 ? -24.022 -15.576 21.193 1.00 94.25 157 ASP A C 1
ATOM 1114 O O . ASP A 1 157 ? -23.175 -15.128 20.422 1.00 94.25 157 ASP A O 1
ATOM 1118 N N . GLY A 1 158 ? -25.330 -15.384 20.991 1.00 92.56 158 GLY A N 1
ATOM 1119 C CA . GLY A 1 158 ? -25.838 -14.593 19.865 1.00 92.56 158 GLY A CA 1
ATOM 1120 C C . GLY A 1 158 ? -25.393 -13.127 19.933 1.00 92.56 158 GLY A C 1
ATOM 1121 O O . GLY A 1 158 ? -24.990 -12.548 18.931 1.00 92.56 158 GLY A O 1
ATOM 1122 N N . ALA A 1 159 ? -25.371 -12.541 21.130 1.00 94.38 159 ALA A N 1
ATOM 1123 C CA . ALA A 1 159 ? -24.868 -11.187 21.345 1.00 94.38 159 ALA A CA 1
ATOM 1124 C C . ALA A 1 159 ? -23.337 -11.094 21.229 1.00 94.38 159 ALA A C 1
ATOM 1126 O O . ALA A 1 159 ? -22.815 -10.087 20.754 1.00 94.38 159 ALA A O 1
ATOM 1127 N N . CYS A 1 160 ? -22.611 -12.153 21.598 1.00 95.75 160 CYS A N 1
ATOM 1128 C CA . CYS A 1 160 ? -21.182 -12.261 21.310 1.00 95.75 160 CYS A CA 1
ATOM 1129 C C . CYS A 1 160 ? -20.920 -12.268 19.798 1.00 95.75 160 CYS A C 1
ATOM 1131 O O . CYS A 1 160 ? -19.997 -11.600 19.344 1.00 95.75 160 CYS A O 1
ATOM 1133 N N . ALA A 1 161 ? -21.743 -12.978 19.018 1.00 95.06 161 ALA A N 1
ATOM 1134 C CA . ALA A 1 161 ? -21.655 -12.963 17.560 1.00 95.06 161 ALA A CA 1
ATOM 1135 C C . ALA A 1 161 ? -21.905 -11.554 16.994 1.00 95.06 161 ALA A C 1
ATOM 1137 O O . ALA A 1 161 ? -21.139 -11.106 16.147 1.00 95.06 161 ALA A O 1
ATOM 1138 N N . VAL A 1 162 ? -22.895 -10.819 17.522 1.00 93.88 162 VAL A N 1
ATOM 1139 C CA . VAL A 1 162 ? -23.119 -9.403 17.166 1.00 93.88 162 VAL A CA 1
ATOM 1140 C C . VAL A 1 162 ? -21.889 -8.548 17.465 1.00 93.88 162 VAL A C 1
ATOM 1142 O O . VAL A 1 162 ? -21.482 -7.776 16.606 1.00 93.88 162 VAL A O 1
ATOM 1145 N N . ALA A 1 163 ? -21.263 -8.706 18.634 1.00 95.31 163 ALA A N 1
ATOM 1146 C CA . ALA A 1 163 ? -20.041 -7.973 18.972 1.00 95.31 163 ALA A CA 1
ATOM 1147 C C . ALA A 1 163 ? -18.884 -8.301 18.009 1.00 95.31 163 ALA A C 1
ATOM 1149 O O . ALA A 1 163 ? -18.211 -7.399 17.524 1.00 95.31 163 ALA A O 1
ATOM 1150 N N . VAL A 1 164 ? -18.673 -9.578 17.677 1.00 96.31 164 VAL A N 1
ATOM 1151 C CA . VAL A 1 164 ? -17.625 -9.995 16.726 1.00 96.31 164 VAL A CA 1
ATOM 1152 C C . VAL A 1 164 ? -17.881 -9.424 15.328 1.00 96.31 164 VAL A C 1
ATOM 1154 O O . VAL A 1 164 ? -16.971 -8.853 14.730 1.00 96.31 164 VAL A O 1
ATOM 1157 N N . LEU A 1 165 ? -19.116 -9.512 14.825 1.00 93.81 165 LEU A N 1
ATOM 1158 C CA . LEU A 1 165 ? -19.493 -8.938 13.529 1.00 93.81 165 LEU A CA 1
ATOM 1159 C C . LEU A 1 165 ? -19.337 -7.414 13.519 1.00 93.81 165 LEU A C 1
ATOM 1161 O O . LEU A 1 165 ? -18.800 -6.858 12.566 1.00 93.81 165 LEU A O 1
ATOM 1165 N N . ALA A 1 166 ? -19.758 -6.741 14.590 1.00 92.94 166 ALA A N 1
ATOM 1166 C CA . ALA A 1 166 ? -19.631 -5.296 14.717 1.00 92.94 166 ALA A CA 1
ATOM 1167 C C . ALA A 1 166 ? -18.173 -4.829 14.751 1.00 92.94 166 ALA A C 1
ATOM 1169 O O . ALA A 1 166 ? -17.908 -3.710 14.338 1.00 92.94 166 ALA A O 1
ATOM 1170 N N . LEU A 1 167 ? -17.234 -5.660 15.216 1.00 94.88 167 LEU A N 1
ATOM 1171 C CA . LEU A 1 167 ? -15.816 -5.313 15.202 1.00 94.88 167 LEU A CA 1
ATOM 1172 C C . LEU A 1 167 ? -15.232 -5.324 13.781 1.00 94.88 167 LEU A C 1
ATOM 1174 O O . LEU A 1 167 ? -14.495 -4.412 13.433 1.00 94.88 167 LEU A O 1
ATOM 1178 N N . GLY A 1 168 ? -15.529 -6.345 12.968 1.00 90.88 168 GLY A N 1
ATOM 1179 C CA . GLY A 1 168 ? -14.755 -6.588 11.740 1.00 90.88 168 GLY A CA 1
ATOM 1180 C C . GLY A 1 168 ? -15.536 -6.809 10.445 1.00 90.88 168 GLY A C 1
ATOM 1181 O O . GLY A 1 168 ? -14.919 -6.812 9.382 1.00 90.88 168 GLY A O 1
ATOM 1182 N N . ALA A 1 169 ? -16.858 -6.998 10.499 1.00 87.44 169 ALA A N 1
ATOM 1183 C CA . ALA A 1 169 ? -17.677 -7.304 9.319 1.00 87.44 169 ALA A CA 1
ATOM 1184 C C . ALA A 1 169 ? -18.387 -6.077 8.721 1.00 87.44 169 ALA A C 1
ATOM 1186 O O . ALA A 1 169 ? -18.984 -6.179 7.651 1.00 87.44 169 ALA A O 1
ATOM 1187 N N . LEU A 1 170 ? -18.348 -4.924 9.397 1.00 84.50 170 LEU A N 1
ATOM 1188 C CA . LEU A 1 170 ? -18.879 -3.667 8.870 1.00 84.50 170 LEU A CA 1
ATOM 1189 C C . LEU A 1 170 ? -17.846 -3.035 7.922 1.00 84.50 170 LEU A C 1
ATOM 1191 O O . LEU A 1 170 ? -16.787 -2.653 8.414 1.00 84.50 170 LEU A O 1
ATOM 1195 N N . PRO A 1 171 ? -18.136 -2.834 6.619 1.00 79.94 171 PRO A N 1
ATOM 1196 C CA . PRO A 1 171 ? -17.150 -2.351 5.639 1.00 79.94 171 PRO A CA 1
ATOM 1197 C C . PRO A 1 171 ? -16.447 -1.060 6.045 1.00 79.94 171 PRO A C 1
ATOM 1199 O O . PRO A 1 171 ? -15.231 -0.942 5.923 1.00 79.94 171 PRO A O 1
ATOM 1202 N N . VAL A 1 172 ? -17.218 -0.119 6.601 1.00 80.19 172 VAL A N 1
ATOM 1203 C CA . VAL A 1 172 ? -16.717 1.174 7.086 1.00 80.19 172 VAL A CA 1
ATOM 1204 C C . VAL A 1 172 ? -15.676 0.999 8.195 1.00 80.19 172 VAL A C 1
ATOM 1206 O O . VAL A 1 172 ? -14.808 1.845 8.352 1.00 80.19 172 VAL A O 1
ATOM 1209 N N . LEU A 1 173 ? -15.753 -0.083 8.974 1.00 85.25 173 LEU A N 1
ATOM 1210 C CA . LEU A 1 173 ? -14.784 -0.404 10.023 1.00 85.25 173 LEU A CA 1
ATOM 1211 C C . LEU A 1 173 ? -13.664 -1.307 9.512 1.00 85.25 173 LEU A C 1
ATOM 1213 O O . LEU A 1 173 ? -12.536 -1.209 9.990 1.00 85.25 173 LEU A O 1
ATOM 1217 N N . THR A 1 174 ? -13.948 -2.169 8.535 1.00 83.88 174 THR A N 1
ATOM 1218 C CA . THR A 1 174 ? -12.931 -3.012 7.908 1.00 83.88 174 THR A CA 1
ATOM 1219 C C . THR A 1 174 ? -11.856 -2.153 7.248 1.00 83.88 174 THR A C 1
ATOM 1221 O O . THR A 1 174 ? -10.681 -2.443 7.445 1.00 83.88 174 THR A O 1
ATOM 1224 N N . SER A 1 175 ? -12.219 -1.053 6.576 1.00 82.69 175 SER A N 1
ATOM 1225 C CA . SER A 1 175 ? -11.236 -0.101 6.037 1.00 82.69 175 SER A CA 1
ATOM 1226 C C . SER A 1 175 ? -10.384 0.550 7.133 1.00 82.69 175 SER A C 1
ATOM 1228 O O . SER A 1 175 ? -9.176 0.671 6.961 1.00 82.69 175 SER A O 1
ATOM 1230 N N . LEU A 1 176 ? -10.964 0.872 8.298 1.00 86.75 176 LEU A N 1
ATOM 1231 C CA . LEU A 1 176 ? -10.211 1.387 9.452 1.00 86.75 176 LEU A CA 1
ATOM 1232 C C . LEU A 1 176 ? -9.203 0.356 9.974 1.00 86.75 176 LEU A C 1
ATOM 1234 O O . LEU A 1 176 ? -8.057 0.703 10.241 1.00 86.75 176 LEU A O 1
ATOM 1238 N N . HIS A 1 177 ? -9.596 -0.914 10.083 1.00 89.06 177 HIS A N 1
ATOM 1239 C CA . HIS A 1 177 ? -8.690 -2.000 10.479 1.00 89.06 177 HIS A CA 1
ATOM 1240 C C . HIS A 1 177 ? -7.652 -2.349 9.410 1.00 89.06 177 HIS A C 1
ATOM 1242 O O . HIS A 1 177 ? -6.609 -2.914 9.730 1.00 89.06 177 HIS A O 1
ATOM 1248 N N . ALA A 1 178 ? -7.939 -2.008 8.158 1.00 87.00 178 ALA A N 1
ATOM 1249 C CA . ALA A 1 178 ? -7.032 -2.169 7.042 1.00 87.00 178 ALA A CA 1
ATOM 1250 C C . ALA A 1 178 ? -5.922 -1.105 7.051 1.00 87.00 178 ALA A C 1
ATOM 1252 O O . ALA A 1 178 ? -4.871 -1.330 6.460 1.00 87.00 178 ALA A O 1
ATOM 1253 N N . THR A 1 179 ? -6.106 0.021 7.746 1.00 89.00 179 THR A N 1
ATOM 1254 C CA . THR A 1 179 ? -5.059 1.043 7.858 1.00 89.00 179 THR A CA 1
ATOM 1255 C C . THR A 1 179 ? -3.837 0.530 8.620 1.00 89.00 179 THR A C 1
ATOM 1257 O O . THR A 1 179 ? -3.930 0.044 9.751 1.00 89.00 179 THR A O 1
ATOM 1260 N N . ALA A 1 180 ? -2.670 0.677 8.000 1.00 91.06 180 ALA A N 1
ATOM 1261 C CA . ALA A 1 180 ? -1.378 0.281 8.536 1.00 91.06 180 ALA A CA 1
ATOM 1262 C C . ALA A 1 180 ? -0.900 1.228 9.642 1.00 91.06 180 ALA A C 1
ATOM 1264 O O . ALA A 1 180 ? 0.001 2.045 9.462 1.00 91.06 180 ALA A O 1
ATOM 1265 N N . THR A 1 181 ? -1.535 1.142 10.809 1.00 93.44 181 THR A N 1
ATOM 1266 C CA . THR A 1 181 ? -1.239 2.021 11.942 1.00 93.44 181 THR A CA 1
ATOM 1267 C C . THR A 1 181 ? -0.773 1.243 13.164 1.00 93.44 181 THR A C 1
ATOM 1269 O O . THR A 1 181 ? -1.283 0.153 13.440 1.00 93.44 181 THR A O 1
ATOM 1272 N N . PRO A 1 182 ? 0.118 1.823 13.988 1.00 95.94 182 PRO A N 1
ATOM 1273 C CA . PRO A 1 182 ? 0.436 1.273 15.305 1.00 95.94 182 PRO A CA 1
ATOM 1274 C C . PRO A 1 182 ? -0.811 1.029 16.177 1.00 95.94 182 PRO A C 1
ATOM 1276 O O . PRO A 1 182 ? -0.869 0.078 16.960 1.00 95.94 182 PRO A O 1
ATOM 1279 N N . ALA A 1 183 ? -1.856 1.841 15.982 1.00 95.50 183 ALA A N 1
ATOM 1280 C CA . ALA A 1 183 ? -3.128 1.720 16.681 1.00 95.50 183 ALA A CA 1
ATOM 1281 C C . ALA A 1 183 ? -3.862 0.399 16.414 1.00 95.50 183 ALA A C 1
ATOM 1283 O O . ALA A 1 183 ? -4.559 -0.090 17.306 1.00 95.50 183 ALA A O 1
ATOM 1284 N N . ALA A 1 184 ? -3.677 -0.224 15.246 1.00 95.06 184 ALA A N 1
ATOM 1285 C CA . ALA A 1 184 ? -4.245 -1.541 14.969 1.00 95.06 184 ALA A CA 1
ATOM 1286 C C . ALA A 1 184 ? -3.710 -2.603 15.947 1.00 95.06 184 ALA A C 1
ATOM 1288 O O . ALA A 1 184 ? -4.482 -3.405 16.474 1.00 95.06 184 ALA A O 1
ATOM 1289 N N . PHE A 1 185 ? -2.416 -2.559 16.285 1.00 97.19 185 PHE A N 1
ATOM 1290 C CA . PHE A 1 185 ? -1.839 -3.431 17.316 1.00 97.19 185 PHE A CA 1
ATOM 1291 C C . PHE A 1 185 ? -2.296 -3.043 18.722 1.00 97.19 185 PHE A C 1
ATOM 1293 O O . PHE A 1 185 ? -2.552 -3.918 19.554 1.00 97.19 185 PHE A O 1
ATOM 1300 N N . ALA A 1 186 ? -2.433 -1.741 18.991 1.00 97.44 186 ALA A N 1
ATOM 1301 C CA . ALA A 1 186 ? -2.913 -1.249 20.279 1.00 97.44 186 ALA A CA 1
ATOM 1302 C C . ALA A 1 186 ? -4.315 -1.781 20.618 1.00 97.44 186 ALA A C 1
ATOM 1304 O O . ALA A 1 186 ? -4.574 -2.098 21.778 1.00 97.44 186 ALA A O 1
ATOM 1305 N N . VAL A 1 187 ? -5.193 -1.960 19.620 1.00 97.00 187 VAL A N 1
ATOM 1306 C CA . VAL A 1 187 ? -6.502 -2.616 19.795 1.00 97.00 187 VAL A CA 1
ATOM 1307 C C . VAL A 1 187 ? -6.341 -4.022 20.378 1.00 97.00 187 VAL A C 1
ATOM 1309 O O . VAL A 1 187 ? -6.980 -4.334 21.383 1.00 97.00 187 VAL A O 1
ATOM 1312 N N . GLY A 1 188 ? -5.458 -4.850 19.813 1.00 96.94 188 GLY A N 1
ATOM 1313 C CA . GLY A 1 188 ? -5.213 -6.208 20.310 1.00 96.94 188 GLY A CA 1
ATOM 1314 C C . GLY A 1 188 ? -4.737 -6.222 21.765 1.00 96.94 188 GLY A C 1
ATOM 1315 O O . GLY A 1 188 ? -5.284 -6.955 22.595 1.00 96.94 188 GLY A O 1
ATOM 1316 N N . TRP A 1 189 ? -3.785 -5.347 22.103 1.00 98.25 189 TRP A N 1
ATOM 1317 C CA . TRP A 1 189 ? -3.279 -5.191 23.470 1.00 98.25 189 TRP A CA 1
ATOM 1318 C C . TRP A 1 189 ? -4.334 -4.654 24.447 1.00 98.25 189 TRP A C 1
ATOM 1320 O O . TRP A 1 189 ? -4.416 -5.122 25.584 1.00 98.25 189 TRP A O 1
ATOM 1330 N N . LEU A 1 190 ? -5.192 -3.729 24.013 1.00 97.88 190 LEU A N 1
ATOM 1331 C CA . LEU A 1 190 ? -6.260 -3.163 24.838 1.00 97.88 190 LEU A CA 1
ATOM 1332 C C . LEU A 1 190 ? -7.369 -4.185 25.121 1.00 97.88 190 LEU A C 1
ATOM 1334 O O . LEU A 1 190 ? -7.841 -4.289 26.256 1.00 97.88 190 LEU A O 1
ATOM 1338 N N . VAL A 1 191 ? -7.754 -4.989 24.125 1.00 97.81 191 VAL A N 1
ATOM 1339 C CA . VAL A 1 191 ? -8.713 -6.087 24.323 1.00 97.81 191 VAL A CA 1
ATOM 1340 C C . VAL A 1 191 ? -8.107 -7.174 25.211 1.00 97.81 191 VAL A C 1
ATOM 1342 O O . VAL A 1 191 ? -8.799 -7.690 26.091 1.00 97.81 191 VAL A O 1
ATOM 1345 N N . LEU A 1 192 ? -6.813 -7.480 25.057 1.00 97.94 192 LEU A N 1
ATOM 1346 C CA . LEU A 1 192 ? -6.104 -8.390 25.957 1.00 97.94 192 LEU A CA 1
ATOM 1347 C C . LEU A 1 192 ? -6.118 -7.871 27.402 1.00 97.94 192 LEU A C 1
ATOM 1349 O O . LEU A 1 192 ? -6.451 -8.628 28.315 1.00 97.94 192 LEU A O 1
ATOM 1353 N N . ALA A 1 193 ? -5.831 -6.584 27.615 1.00 97.69 193 ALA A N 1
ATOM 1354 C CA . ALA A 1 193 ? -5.899 -5.957 28.933 1.00 97.69 193 ALA A CA 1
ATOM 1355 C C . ALA A 1 193 ? -7.311 -6.070 29.534 1.00 97.69 193 ALA A C 1
ATOM 1357 O O . ALA A 1 193 ? -7.459 -6.486 30.682 1.00 97.69 193 ALA A O 1
ATOM 1358 N N . GLY A 1 194 ? -8.357 -5.786 28.750 1.00 96.44 194 GLY A N 1
ATOM 1359 C CA . GLY A 1 194 ? -9.751 -5.952 29.173 1.00 96.44 194 GLY A CA 1
ATOM 1360 C C . GLY A 1 194 ? -10.104 -7.400 29.533 1.00 96.44 194 GLY A C 1
ATOM 1361 O O . GLY A 1 194 ? -10.758 -7.652 30.550 1.00 96.44 194 GLY A O 1
ATOM 1362 N N . TRP A 1 195 ? -9.619 -8.366 28.751 1.00 97.19 195 TRP A N 1
ATOM 1363 C CA . TRP A 1 195 ? -9.819 -9.788 29.015 1.00 97.19 195 TRP A CA 1
ATOM 1364 C C . TRP A 1 195 ? -9.152 -10.234 30.324 1.00 97.19 195 TRP A C 1
ATOM 1366 O O . TRP A 1 195 ? -9.804 -10.867 31.160 1.00 97.19 195 TRP A O 1
ATOM 1376 N N . VAL A 1 196 ? -7.886 -9.869 30.548 1.00 97.00 196 VAL A N 1
ATOM 1377 C CA . VAL A 1 196 ? -7.149 -10.200 31.782 1.00 97.00 196 VAL A CA 1
ATOM 1378 C C . VAL A 1 196 ? -7.760 -9.483 32.994 1.00 97.00 196 VAL A C 1
ATOM 1380 O O . VAL A 1 196 ? -7.963 -10.100 34.043 1.00 97.00 196 VAL A O 1
ATOM 1383 N N . ALA A 1 197 ? -8.164 -8.219 32.844 1.00 94.81 197 ALA A N 1
ATOM 1384 C CA . ALA A 1 197 ? -8.860 -7.468 33.889 1.00 94.81 197 ALA A CA 1
ATOM 1385 C C . ALA A 1 197 ? -10.201 -8.118 34.273 1.00 94.81 197 ALA A C 1
ATOM 1387 O O . ALA A 1 197 ? -10.563 -8.154 35.454 1.00 94.81 197 ALA A O 1
ATOM 1388 N N . SER A 1 198 ? -10.925 -8.690 33.302 1.00 94.38 198 SER A N 1
ATOM 1389 C CA . SER A 1 198 ? -12.191 -9.383 33.573 1.00 94.38 198 SER A CA 1
ATOM 1390 C C . SER A 1 198 ? -11.999 -10.583 34.511 1.00 94.38 198 SER A C 1
ATOM 1392 O O . SER A 1 198 ? -12.789 -10.769 35.438 1.00 94.38 198 SER A O 1
ATOM 1394 N N . TRP A 1 199 ? -10.896 -11.331 34.374 1.00 91.88 199 TRP A N 1
ATOM 1395 C CA . TRP A 1 199 ? -10.543 -12.414 35.300 1.00 91.88 199 TRP A CA 1
ATOM 1396 C C . TRP A 1 199 ? -10.301 -11.906 36.716 1.00 91.88 199 TRP A C 1
ATOM 1398 O O . TRP A 1 199 ? -10.766 -12.516 37.690 1.00 91.88 199 TRP A O 1
ATOM 1408 N N . ALA A 1 200 ? -9.592 -10.782 36.825 1.00 88.88 200 ALA A N 1
ATOM 1409 C CA . ALA A 1 200 ? -9.309 -10.178 38.111 1.00 88.88 200 ALA A CA 1
ATOM 1410 C C . ALA A 1 200 ? -10.603 -9.745 38.819 1.00 88.88 200 ALA A C 1
ATOM 1412 O O . ALA A 1 200 ? -10.747 -9.978 40.017 1.00 88.88 200 ALA A O 1
ATOM 1413 N N . SER A 1 201 ? -11.577 -9.218 38.067 1.00 86.50 201 SER A N 1
ATOM 1414 C CA . SER A 1 201 ? -12.871 -8.775 38.604 1.00 86.50 201 SER A CA 1
ATOM 1415 C C . SER A 1 201 ? -13.748 -9.914 39.141 1.00 86.50 201 SER A C 1
ATOM 1417 O O . SER A 1 201 ? -14.475 -9.730 40.115 1.00 86.50 201 SER A O 1
ATOM 1419 N N . THR A 1 202 ? -13.659 -11.110 38.548 1.00 87.44 202 THR A N 1
ATOM 1420 C CA . THR A 1 202 ? -14.418 -12.288 39.008 1.00 87.44 202 THR A CA 1
ATOM 1421 C C . THR A 1 202 ? -13.817 -12.962 40.243 1.00 87.44 202 THR A C 1
ATOM 1423 O O . THR A 1 202 ? -14.505 -13.703 40.946 1.00 87.44 202 THR A O 1
ATOM 1426 N N . SER A 1 203 ? -12.540 -12.714 40.534 1.00 88.56 203 SER A N 1
ATOM 1427 C CA . SER A 1 203 ? -11.831 -13.355 41.641 1.00 88.56 203 SER A CA 1
ATOM 1428 C C . SER A 1 203 ? -11.916 -12.496 42.901 1.00 88.56 203 SER A C 1
ATOM 1430 O O . SER A 1 203 ? -11.560 -11.326 42.879 1.00 88.56 203 SER A O 1
ATOM 1432 N N . ARG A 1 204 ? -12.305 -13.074 44.048 1.00 89.62 204 ARG A N 1
ATOM 1433 C CA . ARG A 1 204 ? -12.312 -12.336 45.334 1.00 89.62 204 ARG A CA 1
ATOM 1434 C C . ARG A 1 204 ? -10.919 -11.835 45.747 1.00 89.62 204 ARG A C 1
ATOM 1436 O O . ARG A 1 204 ? -10.820 -10.885 46.516 1.00 89.62 204 ARG A O 1
ATOM 1443 N N . ARG A 1 205 ? -9.861 -12.504 45.277 1.00 90.69 205 ARG A N 1
ATOM 1444 C CA . ARG A 1 205 ? -8.447 -12.157 45.482 1.00 90.69 205 ARG A CA 1
ATOM 1445 C C . ARG A 1 205 ? -7.679 -12.441 44.188 1.00 90.69 205 ARG A C 1
ATOM 1447 O O . ARG A 1 205 ? -7.192 -13.560 44.026 1.00 90.69 205 ARG A O 1
ATOM 1454 N N . PRO A 1 206 ? -7.636 -11.502 43.231 1.00 89.31 206 PRO A N 1
ATOM 1455 C CA . PRO A 1 206 ? -6.886 -11.721 42.006 1.00 89.31 206 PRO A CA 1
ATOM 1456 C C . PRO A 1 206 ? -5.387 -11.825 42.326 1.00 89.31 206 PRO A C 1
ATOM 1458 O O . PRO A 1 206 ? -4.876 -11.005 43.092 1.00 89.31 206 PRO A O 1
ATOM 1461 N N . PRO A 1 207 ? -4.662 -12.818 41.784 1.00 92.69 207 PRO A N 1
ATOM 1462 C CA . PRO A 1 207 ? -3.213 -12.874 41.933 1.00 92.69 207 PRO A CA 1
ATOM 1463 C C . PRO A 1 207 ? -2.568 -11.624 41.319 1.00 92.69 207 PRO A C 1
ATOM 1465 O O . PRO A 1 207 ? -2.976 -11.177 40.245 1.00 92.69 207 PRO A O 1
ATOM 1468 N N . ALA A 1 208 ? -1.531 -11.087 41.973 1.00 94.19 208 ALA A N 1
ATOM 1469 C CA . ALA A 1 208 ? -0.836 -9.864 41.551 1.00 94.19 208 ALA A CA 1
ATOM 1470 C C . ALA A 1 208 ? -0.325 -9.926 40.098 1.00 94.19 208 ALA A C 1
ATOM 1472 O O . ALA A 1 208 ? -0.293 -8.912 39.405 1.00 94.19 208 ALA A O 1
ATOM 1473 N N . VAL A 1 209 ? -0.009 -11.133 39.617 1.00 95.50 209 VAL A N 1
ATOM 1474 C CA . VAL A 1 209 ? 0.402 -11.399 38.233 1.00 95.50 209 VAL A CA 1
ATOM 1475 C C . VAL A 1 209 ? -0.650 -10.933 37.220 1.00 95.50 209 VAL A C 1
ATOM 1477 O O . VAL A 1 209 ? -0.283 -10.346 36.209 1.00 95.50 209 VAL A O 1
ATOM 1480 N N . LEU A 1 210 ? -1.954 -11.110 37.479 1.00 95.19 210 LEU A N 1
ATOM 1481 C CA . LEU A 1 210 ? -2.997 -10.649 36.545 1.00 95.19 210 LEU A CA 1
ATOM 1482 C C . LEU A 1 210 ? -3.050 -9.121 36.464 1.00 95.19 210 LEU A C 1
ATOM 1484 O O . LEU A 1 210 ? -3.239 -8.572 35.379 1.00 95.19 210 LEU A O 1
ATOM 1488 N N . SER A 1 211 ? -2.845 -8.429 37.586 1.00 93.81 211 SER A N 1
ATOM 1489 C CA . SER A 1 211 ? -2.768 -6.965 37.608 1.00 93.81 211 SER A CA 1
ATOM 1490 C C . SER A 1 211 ? -1.536 -6.463 36.856 1.00 93.81 211 SER A C 1
ATOM 1492 O O . SER A 1 211 ? -1.654 -5.538 36.057 1.00 93.81 211 SER A O 1
ATOM 1494 N N . ALA A 1 212 ? -0.379 -7.106 37.051 1.00 96.00 212 ALA A N 1
ATOM 1495 C CA . ALA A 1 212 ? 0.851 -6.780 36.330 1.00 96.00 212 ALA A CA 1
ATOM 1496 C C . ALA A 1 212 ? 0.702 -7.000 34.815 1.00 96.00 212 ALA A C 1
ATOM 1498 O O . ALA A 1 212 ? 1.054 -6.123 34.034 1.00 96.00 212 ALA A O 1
ATOM 1499 N N . LEU A 1 213 ? 0.105 -8.122 34.396 1.00 96.81 213 LEU A N 1
ATOM 1500 C CA . LEU A 1 213 ? -0.166 -8.410 32.983 1.00 96.81 213 LEU A CA 1
ATOM 1501 C C . LEU A 1 213 ? -1.169 -7.426 32.369 1.00 96.81 213 LEU A C 1
ATOM 1503 O O . LEU A 1 213 ? -0.973 -6.978 31.243 1.00 96.81 213 LEU A O 1
ATOM 1507 N N . THR A 1 214 ? -2.216 -7.053 33.111 1.00 96.56 214 THR A N 1
ATOM 1508 C CA . THR A 1 214 ? -3.184 -6.036 32.668 1.00 96.56 214 THR A CA 1
ATOM 1509 C C . THR A 1 214 ? -2.496 -4.687 32.465 1.00 96.56 214 THR A C 1
ATOM 1511 O O . THR A 1 214 ? -2.700 -4.044 31.438 1.00 96.56 214 THR A O 1
ATOM 1514 N N . ALA A 1 215 ? -1.661 -4.271 33.423 1.00 96.50 215 ALA A N 1
ATOM 1515 C CA . ALA A 1 215 ? -0.920 -3.017 33.350 1.00 96.50 215 ALA A CA 1
ATOM 1516 C C . ALA A 1 215 ? 0.089 -3.016 32.195 1.00 96.50 215 ALA A C 1
ATOM 1518 O O . ALA A 1 215 ? 0.169 -2.030 31.472 1.00 96.50 215 ALA A O 1
ATOM 1519 N N . LEU A 1 216 ? 0.804 -4.125 31.979 1.00 97.62 216 LEU A N 1
ATOM 1520 C CA . LEU A 1 216 ? 1.746 -4.269 30.870 1.00 97.62 216 LEU A CA 1
ATOM 1521 C C . LEU A 1 216 ? 1.039 -4.203 29.510 1.00 97.62 216 LEU A C 1
ATOM 1523 O O . LEU A 1 216 ? 1.473 -3.461 28.635 1.00 97.62 216 LEU A O 1
ATOM 1527 N N . ALA A 1 217 ? -0.071 -4.925 29.339 1.00 97.88 217 ALA A N 1
ATOM 1528 C CA . ALA A 1 217 ? -0.850 -4.887 28.102 1.00 97.88 217 ALA A CA 1
ATOM 1529 C C . ALA A 1 217 ? -1.438 -3.487 27.840 1.00 97.88 217 ALA A C 1
ATOM 1531 O O . ALA A 1 217 ? -1.371 -2.988 26.720 1.00 97.88 217 ALA A O 1
ATOM 1532 N N . ALA A 1 218 ? -1.950 -2.816 28.877 1.00 97.69 218 ALA A N 1
ATOM 1533 C CA . ALA A 1 218 ? -2.426 -1.438 28.765 1.00 97.69 218 ALA A CA 1
ATOM 1534 C C . ALA A 1 218 ? -1.289 -0.456 28.431 1.00 97.69 218 ALA A C 1
ATOM 1536 O O . ALA A 1 218 ? -1.480 0.430 27.602 1.00 97.69 218 ALA A O 1
ATOM 1537 N N . LEU A 1 219 ? -0.105 -0.626 29.029 1.00 97.31 219 LEU A N 1
ATOM 1538 C CA . LEU A 1 219 ? 1.075 0.184 28.733 1.00 97.31 219 LEU A CA 1
ATOM 1539 C C . LEU A 1 219 ? 1.509 0.016 27.274 1.00 97.31 219 LEU A C 1
ATOM 1541 O O . LEU A 1 219 ? 1.726 1.012 26.596 1.00 97.31 219 LEU A O 1
ATOM 1545 N N . LEU A 1 220 ? 1.571 -1.218 26.770 1.00 97.31 220 LEU A N 1
ATOM 1546 C CA . LEU A 1 220 ? 1.885 -1.481 25.363 1.00 97.31 220 LEU A CA 1
ATOM 1547 C C . LEU A 1 220 ? 0.849 -0.857 24.423 1.00 97.31 220 LEU A C 1
ATOM 1549 O O . LEU A 1 220 ? 1.234 -0.237 23.435 1.00 97.31 220 LEU A O 1
ATOM 1553 N N . ALA A 1 221 ? -0.445 -0.943 24.751 1.00 97.88 221 ALA A N 1
ATOM 1554 C CA . ALA A 1 221 ? -1.492 -0.271 23.982 1.00 97.88 221 ALA A CA 1
ATOM 1555 C C . ALA A 1 221 ? -1.302 1.257 23.954 1.00 97.88 221 ALA A C 1
ATOM 1557 O O . ALA A 1 221 ? -1.469 1.867 22.905 1.00 97.88 221 ALA A O 1
ATOM 1558 N N . VAL A 1 222 ? -0.911 1.867 25.078 1.00 97.44 222 VAL A N 1
ATOM 1559 C CA . VAL A 1 222 ? -0.616 3.307 25.175 1.00 97.44 222 VAL A CA 1
ATOM 1560 C C . VAL A 1 222 ? 0.635 3.697 24.390 1.00 97.44 222 VAL A C 1
ATOM 1562 O O . VAL A 1 222 ? 0.626 4.723 23.721 1.00 97.44 222 VAL A O 1
ATOM 1565 N N . LEU A 1 223 ? 1.700 2.899 24.448 1.00 96.38 223 LEU A N 1
ATOM 1566 C CA . LEU A 1 223 ? 2.933 3.176 23.708 1.00 96.38 223 LEU A CA 1
ATOM 1567 C C . LEU A 1 223 ? 2.729 3.048 22.190 1.00 96.38 223 LEU A C 1
ATOM 1569 O O . LEU A 1 223 ? 3.280 3.834 21.427 1.00 96.38 223 LEU A O 1
ATOM 1573 N N . LEU A 1 224 ? 1.913 2.083 21.753 1.00 96.75 224 LEU A N 1
ATOM 1574 C CA . LEU A 1 224 ? 1.528 1.918 20.349 1.00 96.75 224 LEU A CA 1
ATOM 1575 C C . LEU A 1 224 ? 0.517 2.976 19.892 1.00 96.75 224 LEU A C 1
ATOM 1577 O O . LEU A 1 224 ? 0.549 3.390 18.741 1.00 96.75 224 LEU A O 1
ATOM 1581 N N . ALA A 1 225 ? -0.394 3.408 20.761 1.00 96.50 225 ALA A N 1
ATOM 1582 C CA . ALA A 1 225 ? -1.358 4.458 20.463 1.00 96.50 225 ALA A CA 1
ATOM 1583 C C . ALA A 1 225 ? -1.645 5.292 21.720 1.00 96.50 225 ALA A C 1
ATOM 1585 O O . ALA A 1 225 ? -2.481 4.900 22.543 1.00 96.50 225 ALA A O 1
ATOM 1586 N N . PRO A 1 226 ? -1.016 6.474 21.859 1.00 96.06 226 PRO A N 1
ATOM 1587 C CA . PRO A 1 226 ? -1.187 7.336 23.030 1.00 96.06 226 PRO A CA 1
ATOM 1588 C C . PRO A 1 226 ? -2.648 7.703 23.324 1.00 96.06 226 PRO A C 1
ATOM 1590 O O . PRO A 1 226 ? -3.023 7.899 24.480 1.00 96.06 226 PRO A O 1
ATOM 1593 N N . ASP A 1 227 ? -3.505 7.715 22.299 1.00 95.56 227 ASP A N 1
ATOM 1594 C CA . ASP A 1 227 ? -4.958 7.886 22.409 1.00 95.56 227 ASP A CA 1
ATOM 1595 C C . ASP A 1 227 ? -5.640 6.867 23.346 1.00 95.56 227 ASP A C 1
ATOM 1597 O O . ASP A 1 227 ? -6.696 7.160 23.915 1.00 95.56 227 ASP A O 1
ATOM 1601 N N . ALA A 1 228 ? -5.029 5.702 23.593 1.00 97.06 228 ALA A N 1
ATOM 1602 C CA . ALA A 1 228 ? -5.526 4.728 24.563 1.00 97.06 228 ALA A CA 1
ATOM 1603 C C . ALA A 1 228 ? -5.578 5.308 25.986 1.00 97.06 228 ALA A C 1
ATOM 1605 O O . ALA A 1 228 ? -6.457 4.930 26.765 1.00 97.06 228 ALA A O 1
ATOM 1606 N N . LEU A 1 229 ? -4.720 6.287 26.314 1.00 96.56 229 LEU A N 1
ATOM 1607 C CA . LEU A 1 229 ? -4.788 7.014 27.586 1.00 96.56 229 LEU A CA 1
ATOM 1608 C C . LEU A 1 229 ? -6.118 7.740 27.758 1.00 96.56 229 LEU A C 1
ATOM 1610 O O . LEU A 1 229 ? -6.646 7.755 28.867 1.00 96.56 229 LEU A O 1
ATOM 1614 N N . LEU A 1 230 ? -6.685 8.308 26.688 1.00 95.81 230 LEU A N 1
ATOM 1615 C CA . LEU A 1 230 ? -7.975 8.999 26.757 1.00 95.81 230 LEU A CA 1
ATOM 1616 C C . LEU A 1 230 ? -9.086 8.019 27.126 1.00 95.81 230 LEU A C 1
ATOM 1618 O O . LEU A 1 230 ? -9.892 8.308 28.008 1.00 95.81 230 LEU A O 1
ATOM 1622 N N . LEU A 1 231 ? -9.103 6.846 26.488 1.00 96.94 231 LEU A N 1
ATOM 1623 C CA . LEU A 1 231 ? -10.100 5.809 26.754 1.00 96.94 231 LEU A CA 1
ATOM 1624 C C . LEU A 1 231 ? -9.975 5.247 28.176 1.00 96.94 231 LEU A C 1
ATOM 1626 O O . LEU A 1 231 ? -10.969 5.158 28.903 1.00 96.94 231 LEU A O 1
ATOM 1630 N N . LEU A 1 232 ? -8.752 4.918 28.600 1.00 97.12 232 LEU A N 1
ATOM 1631 C CA . LEU A 1 232 ? -8.477 4.385 29.935 1.00 97.12 232 LEU A CA 1
ATOM 1632 C C . LEU A 1 232 ? -8.773 5.418 31.033 1.00 97.12 232 LEU A C 1
ATOM 1634 O O . LEU A 1 232 ? -9.414 5.083 32.032 1.00 97.12 232 LEU A O 1
ATOM 1638 N N . ALA A 1 233 ? -8.377 6.680 30.842 1.00 96.81 233 ALA A N 1
ATOM 1639 C CA . ALA A 1 233 ? -8.647 7.756 31.794 1.00 96.81 233 ALA A CA 1
ATOM 1640 C C . ALA A 1 233 ? -10.144 8.084 31.874 1.00 96.81 233 ALA A C 1
ATOM 1642 O O . ALA A 1 233 ? -10.673 8.255 32.975 1.00 96.81 233 ALA A O 1
ATOM 1643 N N . ALA A 1 234 ? -10.858 8.116 30.745 1.00 96.50 234 ALA A N 1
ATOM 1644 C CA . ALA A 1 234 ? -12.301 8.346 30.735 1.00 96.50 234 ALA A CA 1
ATOM 1645 C C . ALA A 1 234 ? -13.055 7.210 31.451 1.00 96.50 234 ALA A C 1
ATOM 1647 O O . ALA A 1 234 ? -13.934 7.467 32.273 1.00 96.50 234 ALA A O 1
ATOM 1648 N N . GLY A 1 235 ? -12.664 5.952 31.223 1.00 95.75 235 GLY A N 1
ATOM 1649 C CA . GLY A 1 235 ? -13.239 4.802 31.930 1.00 95.75 235 GLY A CA 1
ATOM 1650 C C . GLY A 1 235 ? -12.927 4.793 33.426 1.00 95.75 235 GLY A C 1
ATOM 1651 O O . GLY A 1 235 ? -13.828 4.590 34.243 1.00 95.75 235 GLY A O 1
ATOM 1652 N N . GLY A 1 236 ? -11.673 5.063 33.799 1.00 95.56 236 GLY A N 1
ATOM 1653 C CA . GLY A 1 236 ? -11.238 5.124 35.195 1.00 95.56 236 GLY A CA 1
ATOM 1654 C C . GLY A 1 236 ? -11.930 6.242 35.976 1.00 95.56 236 GLY A C 1
ATOM 1655 O O . GLY A 1 236 ? -12.474 6.002 37.055 1.00 95.56 236 GLY A O 1
ATOM 1656 N N . THR A 1 237 ? -11.992 7.449 35.409 1.00 95.94 237 THR A N 1
ATOM 1657 C CA . THR A 1 237 ? -12.689 8.592 36.025 1.00 95.94 237 THR A CA 1
ATOM 1658 C C . THR A 1 237 ? -14.186 8.324 36.166 1.00 95.94 237 THR A C 1
ATOM 1660 O O . THR A 1 237 ? -14.740 8.542 37.244 1.00 95.94 237 THR A O 1
ATOM 1663 N N . ALA A 1 238 ? -14.834 7.757 35.144 1.00 96.06 238 ALA A N 1
ATOM 1664 C CA . ALA A 1 238 ? -16.239 7.367 35.221 1.00 96.06 238 ALA A CA 1
ATOM 1665 C C . ALA A 1 238 ? -16.493 6.318 36.318 1.00 96.06 238 ALA A C 1
ATOM 1667 O O . ALA A 1 238 ? -17.456 6.442 37.076 1.00 96.06 238 ALA A O 1
ATOM 1668 N N . ALA A 1 239 ? -15.619 5.318 36.464 1.00 95.12 239 ALA A N 1
ATOM 1669 C CA . ALA A 1 239 ? -15.723 4.322 37.530 1.00 95.12 239 ALA A CA 1
ATOM 1670 C C . ALA A 1 239 ? -15.587 4.949 38.934 1.00 95.12 239 ALA A C 1
ATOM 1672 O O . ALA A 1 239 ? -16.361 4.623 39.840 1.00 95.12 239 ALA A O 1
ATOM 1673 N N . VAL A 1 240 ? -14.661 5.897 39.116 1.00 95.81 240 VAL A N 1
ATOM 1674 C CA . VAL A 1 240 ? -14.504 6.646 40.377 1.00 95.81 240 VAL A CA 1
ATOM 1675 C C . VAL A 1 240 ? -15.747 7.490 40.678 1.00 95.81 240 VAL A C 1
ATOM 1677 O O . VAL A 1 240 ? -16.252 7.467 41.801 1.00 95.81 240 VAL A O 1
ATOM 1680 N N . VAL A 1 241 ? -16.292 8.189 39.679 1.00 95.38 241 VAL A N 1
ATOM 1681 C CA . VAL A 1 241 ? -17.526 8.979 39.831 1.00 95.38 241 VAL A CA 1
ATOM 1682 C C . VAL A 1 241 ? -18.699 8.080 40.230 1.00 95.38 241 VAL A C 1
ATOM 1684 O O . VAL A 1 241 ? -19.423 8.398 41.170 1.00 95.38 241 VAL A O 1
ATOM 1687 N N . LEU A 1 242 ? -18.868 6.930 39.575 1.00 94.06 242 LEU A N 1
ATOM 1688 C CA . LEU A 1 242 ? -19.978 6.007 39.842 1.00 94.06 242 LEU A CA 1
ATOM 1689 C C . LEU A 1 242 ? -19.890 5.325 41.218 1.00 94.06 242 LEU A C 1
ATOM 1691 O O . LEU A 1 242 ? -20.919 4.933 41.765 1.00 94.06 242 LEU A O 1
ATOM 1695 N N . THR A 1 243 ? -18.690 5.193 41.787 1.00 94.69 243 THR A N 1
ATOM 1696 C CA . THR A 1 243 ? -18.470 4.592 43.117 1.00 94.69 243 THR A CA 1
ATOM 1697 C C . THR A 1 243 ? -18.444 5.617 44.256 1.00 94.69 243 THR A C 1
ATOM 1699 O O . THR A 1 243 ? -18.510 5.247 45.433 1.00 94.69 243 THR A O 1
ATOM 1702 N N . ALA A 1 244 ? -18.388 6.916 43.947 1.00 94.44 244 ALA A N 1
ATOM 1703 C CA . ALA A 1 244 ? -18.361 7.971 44.951 1.00 94.44 244 ALA A CA 1
ATOM 1704 C C . ALA A 1 244 ? -19.693 8.070 45.721 1.00 94.44 244 ALA A C 1
ATOM 1706 O O . ALA A 1 244 ? -20.764 8.258 45.147 1.00 94.44 244 ALA A O 1
ATOM 1707 N N . ARG A 1 245 ? -19.604 8.010 47.059 1.00 94.19 245 ARG A N 1
ATOM 1708 C CA . ARG A 1 245 ? -20.763 7.977 47.975 1.00 94.19 245 ARG A CA 1
ATOM 1709 C C . ARG A 1 245 ? -21.517 9.305 48.125 1.00 94.19 245 ARG A C 1
ATOM 1711 O O . ARG A 1 245 ? -22.627 9.300 48.641 1.00 94.19 245 ARG A O 1
ATOM 1718 N N . SER A 1 246 ? -20.928 10.441 47.742 1.00 96.00 246 SER A N 1
ATOM 1719 C CA . SER A 1 246 ? -21.542 11.764 47.923 1.00 96.00 246 SER A CA 1
ATOM 1720 C C . SER A 1 246 ? -21.515 12.597 46.646 1.00 96.00 246 SER A C 1
ATOM 1722 O O . SER A 1 246 ? -20.537 12.572 45.899 1.00 96.00 246 SER A O 1
ATOM 1724 N N . ARG A 1 247 ? -22.564 13.405 46.431 1.00 94.75 247 ARG A N 1
ATOM 1725 C CA . ARG A 1 247 ? -22.704 14.272 45.247 1.00 94.75 247 ARG A CA 1
ATOM 1726 C C . ARG A 1 247 ? -21.527 15.238 45.079 1.00 94.75 247 ARG A C 1
ATOM 1728 O O . ARG A 1 247 ? -21.075 15.457 43.964 1.00 94.75 247 ARG A O 1
ATOM 1735 N N . ARG A 1 248 ? -20.974 15.765 46.181 1.00 93.62 248 ARG A N 1
ATOM 1736 C CA . ARG A 1 248 ? -19.773 16.624 46.147 1.00 93.62 248 ARG A CA 1
ATOM 1737 C C . ARG A 1 248 ? -18.553 15.885 45.591 1.00 93.62 248 ARG A C 1
ATOM 1739 O O . ARG A 1 248 ? -17.861 16.427 44.739 1.00 93.62 248 ARG A O 1
ATOM 1746 N N . ARG A 1 249 ? -18.309 14.642 46.030 1.00 92.62 249 ARG A N 1
ATOM 1747 C CA . ARG A 1 249 ? -17.201 13.818 45.515 1.00 92.62 249 ARG A CA 1
ATOM 1748 C C . ARG A 1 249 ? -17.421 13.419 44.058 1.00 92.62 249 ARG A C 1
ATOM 1750 O O . ARG A 1 249 ? -16.463 13.416 43.300 1.00 92.62 249 ARG A O 1
ATOM 1757 N N . GLN A 1 250 ? -18.665 13.141 43.665 1.00 93.06 250 GLN A N 1
ATOM 1758 C CA . GLN A 1 250 ? -19.023 12.862 42.271 1.00 93.06 250 GLN A CA 1
ATOM 1759 C C . GLN A 1 250 ? -18.714 14.053 41.358 1.00 93.06 250 GLN A C 1
ATOM 1761 O O . GLN A 1 250 ? -18.013 13.888 40.366 1.00 93.06 250 GLN A O 1
ATOM 1766 N N . VAL A 1 251 ? -19.180 15.255 41.720 1.00 93.88 251 VAL A N 1
ATOM 1767 C CA . VAL A 1 251 ? -18.914 16.485 40.953 1.00 93.88 251 VAL A CA 1
ATOM 1768 C C . VAL A 1 251 ? -17.415 16.788 40.911 1.00 93.88 251 VAL A C 1
ATOM 1770 O O . VAL A 1 251 ? -16.884 17.054 39.838 1.00 93.88 251 VAL A O 1
ATOM 1773 N N . GLY A 1 252 ? -16.716 16.684 42.046 1.00 93.56 252 GLY A N 1
ATOM 1774 C CA . GLY A 1 252 ? -15.268 16.897 42.105 1.00 93.56 252 GLY A CA 1
ATOM 1775 C C . GLY A 1 252 ? -14.483 15.922 41.222 1.00 93.56 252 GLY A C 1
ATOM 1776 O O . GLY A 1 252 ? -13.628 16.351 40.454 1.00 93.56 252 GLY A O 1
ATOM 1777 N N . ALA A 1 253 ? -14.809 14.626 41.270 1.00 93.06 253 ALA A N 1
ATOM 1778 C CA . ALA A 1 253 ? -14.178 13.615 40.422 1.00 93.06 253 ALA A CA 1
ATOM 1779 C C . ALA A 1 253 ? -14.494 13.821 38.930 1.00 93.06 253 ALA A C 1
ATOM 1781 O O . ALA A 1 253 ? -13.614 13.625 38.096 1.00 93.06 253 ALA A O 1
ATOM 1782 N N . ALA A 1 254 ? -15.710 14.262 38.588 1.00 93.75 254 ALA A N 1
ATOM 1783 C CA . ALA A 1 254 ? -16.087 14.570 37.209 1.00 93.75 254 ALA A CA 1
ATOM 1784 C C . ALA A 1 254 ? -15.320 15.785 36.659 1.00 93.75 254 ALA A C 1
ATOM 1786 O O . ALA A 1 254 ? -14.791 15.720 35.552 1.00 93.75 254 ALA A O 1
ATOM 1787 N N . LEU A 1 255 ? -15.203 16.865 37.442 1.00 95.12 255 LEU A N 1
ATOM 1788 C CA . LEU A 1 255 ? -14.423 18.050 37.065 1.00 95.12 255 LEU A CA 1
ATOM 1789 C C . LEU A 1 255 ? -12.932 17.719 36.919 1.00 95.12 255 LEU A C 1
ATOM 1791 O O . LEU A 1 255 ? -12.326 18.067 35.909 1.00 95.12 255 LEU A O 1
ATOM 1795 N N . ALA A 1 256 ? -12.357 16.995 37.884 1.00 94.31 256 ALA A N 1
ATOM 1796 C CA . ALA A 1 256 ? -10.967 16.548 37.811 1.00 94.31 256 ALA A CA 1
ATOM 1797 C C . ALA A 1 256 ? -10.723 15.642 36.592 1.00 94.31 256 ALA A C 1
ATOM 1799 O O . ALA A 1 256 ? -9.717 15.795 35.903 1.00 94.31 256 ALA A O 1
ATOM 1800 N N . GLY A 1 257 ? -11.663 14.742 36.286 1.00 94.62 257 GLY A N 1
ATOM 1801 C CA . GLY A 1 257 ? -11.605 13.890 35.100 1.00 94.62 257 GLY A CA 1
ATOM 1802 C C . GLY A 1 257 ? -11.664 14.678 33.791 1.00 94.62 257 GLY A C 1
ATOM 1803 O O . GLY A 1 257 ? -10.885 14.399 32.885 1.00 94.62 257 GLY A O 1
ATOM 1804 N N . ALA A 1 258 ? -12.522 15.699 33.700 1.00 94.25 258 ALA A N 1
ATOM 1805 C CA . ALA A 1 258 ? -12.598 16.569 32.525 1.00 94.25 258 ALA A CA 1
ATOM 1806 C C . ALA A 1 258 ? -11.290 17.347 32.296 1.00 94.25 258 ALA A C 1
ATOM 1808 O O . ALA A 1 258 ? -10.794 17.395 31.169 1.00 94.25 258 ALA A O 1
ATOM 1809 N N . VAL A 1 259 ? -10.692 17.891 33.364 1.00 95.62 259 VAL A N 1
ATOM 1810 C CA . VAL A 1 259 ? -9.380 18.562 33.301 1.00 95.62 259 VAL A CA 1
ATOM 1811 C C . VAL A 1 259 ? -8.287 17.581 32.872 1.00 95.62 259 VAL A C 1
ATOM 1813 O O . VAL A 1 259 ? -7.511 17.890 31.969 1.00 95.62 259 VAL A O 1
ATOM 1816 N N . LEU A 1 260 ? -8.255 16.379 33.459 1.00 95.81 260 LEU A N 1
ATOM 1817 C CA . LEU A 1 260 ? -7.295 15.333 33.100 1.00 95.81 260 LEU A CA 1
ATOM 1818 C C . LEU A 1 260 ? -7.403 14.947 31.620 1.00 95.81 260 LEU A C 1
ATOM 1820 O O . LEU A 1 260 ? -6.383 14.866 30.943 1.00 95.81 260 LEU A O 1
ATOM 1824 N N . LEU A 1 261 ? -8.616 14.745 31.099 1.00 94.38 261 LEU A N 1
ATOM 1825 C CA . LEU A 1 261 ? -8.831 14.414 29.686 1.00 94.38 261 LEU A CA 1
ATOM 1826 C C . LEU A 1 261 ? -8.392 15.548 28.752 1.00 94.38 261 LEU A C 1
ATOM 1828 O O . LEU A 1 261 ? -7.787 15.276 27.716 1.00 94.38 261 LEU A O 1
ATOM 1832 N N . GLY A 1 262 ? -8.641 16.807 29.126 1.00 92.88 262 GLY A N 1
ATOM 1833 C CA . GLY A 1 262 ? -8.150 17.971 28.386 1.00 92.88 262 GLY A CA 1
ATOM 1834 C C . GLY A 1 262 ? -6.620 18.026 28.326 1.00 92.88 262 GLY A C 1
ATOM 1835 O O . GLY A 1 262 ? -6.053 18.210 27.250 1.00 92.88 262 GLY A O 1
ATOM 1836 N N . LEU A 1 263 ? -5.944 17.791 29.455 1.00 94.88 263 LEU A N 1
ATOM 1837 C CA . LEU A 1 263 ? -4.478 17.746 29.526 1.00 94.88 263 LEU A CA 1
ATOM 1838 C C . LEU A 1 263 ? -3.897 16.564 28.740 1.00 94.88 263 LEU A C 1
ATOM 1840 O O . LEU A 1 263 ? -2.966 16.747 27.957 1.00 94.88 263 LEU A O 1
ATOM 1844 N N . LEU A 1 264 ? -4.469 15.367 28.904 1.00 94.75 264 LEU A N 1
ATOM 1845 C CA . LEU A 1 264 ? -4.050 14.171 28.171 1.00 94.75 264 LEU A CA 1
ATOM 1846 C C . LEU A 1 264 ? -4.207 14.357 26.666 1.00 94.75 264 LEU A C 1
ATOM 1848 O O . LEU A 1 264 ? -3.327 13.956 25.916 1.00 94.75 264 LEU A O 1
ATOM 1852 N N . ARG A 1 265 ? -5.276 15.014 26.213 1.00 92.38 265 ARG A N 1
ATOM 1853 C CA . ARG A 1 265 ? -5.471 15.325 24.794 1.00 92.38 265 ARG A CA 1
ATOM 1854 C C . ARG A 1 265 ? -4.326 16.176 24.239 1.00 92.38 265 ARG A C 1
ATOM 1856 O O . ARG A 1 265 ? -3.811 15.865 23.170 1.00 92.38 265 ARG A O 1
ATOM 1863 N N . VAL A 1 266 ? -3.918 17.226 24.955 1.00 92.75 266 VAL A N 1
ATOM 1864 C CA . VAL A 1 266 ? -2.789 18.083 24.545 1.00 92.75 266 VAL A CA 1
ATOM 1865 C C . VAL A 1 266 ? -1.477 17.295 24.548 1.00 92.75 266 VAL A C 1
ATOM 1867 O O . VAL A 1 266 ? -0.680 17.423 23.621 1.00 92.75 266 VAL A O 1
ATOM 1870 N N . LEU A 1 267 ? -1.263 16.447 25.558 1.00 94.00 267 LEU A N 1
ATOM 1871 C CA . LEU A 1 267 ? -0.078 15.594 25.644 1.00 94.00 267 LEU A CA 1
ATOM 1872 C C . LEU A 1 267 ? -0.007 14.598 24.479 1.00 94.00 267 LEU A C 1
ATOM 1874 O O . LEU A 1 267 ? 1.033 14.481 23.840 1.00 94.00 267 LEU A O 1
ATOM 1878 N N . VAL A 1 268 ? -1.120 13.931 24.170 1.00 92.19 268 VAL A N 1
ATOM 1879 C CA . VAL A 1 268 ? -1.243 12.976 23.061 1.00 92.19 268 VAL A CA 1
ATOM 1880 C C . VAL A 1 268 ? -0.969 13.654 21.717 1.00 92.19 268 VAL A C 1
ATOM 1882 O O . VAL A 1 268 ? -0.265 13.085 20.891 1.00 92.19 268 VAL A O 1
ATOM 1885 N N . GLN A 1 269 ? -1.435 14.891 21.512 1.00 89.88 269 GLN A N 1
ATOM 1886 C CA . GLN A 1 269 ? -1.116 15.658 20.301 1.00 89.88 269 GLN A CA 1
ATOM 1887 C C . GLN A 1 269 ? 0.374 15.995 20.165 1.00 89.88 269 GLN A C 1
ATOM 1889 O O . GLN A 1 269 ? 0.871 16.062 19.045 1.00 89.88 269 GLN A O 1
ATOM 1894 N N . ARG A 1 270 ? 1.082 16.209 21.280 1.00 91.56 270 ARG A N 1
ATOM 189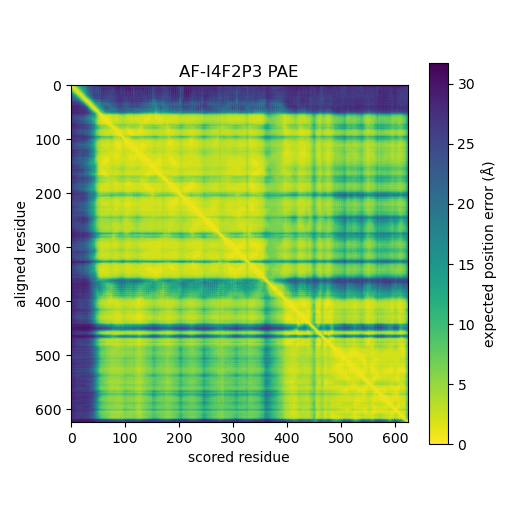5 C CA . ARG A 1 270 ? 2.535 16.443 21.267 1.00 91.56 270 ARG A CA 1
ATOM 1896 C C . ARG A 1 270 ? 3.335 15.157 21.083 1.00 91.56 270 ARG A C 1
ATOM 1898 O O . ARG A 1 270 ? 4.395 15.202 20.477 1.00 91.56 270 ARG A O 1
ATOM 1905 N N . TRP A 1 271 ? 2.848 14.048 21.635 1.00 91.25 271 TRP A N 1
ATOM 1906 C CA . TRP A 1 271 ? 3.517 12.752 21.548 1.00 91.25 271 TRP A CA 1
ATOM 1907 C C . TRP A 1 271 ? 3.371 12.133 20.154 1.00 91.25 271 TRP A C 1
ATOM 1909 O O . TRP A 1 271 ? 4.346 11.650 19.592 1.00 91.25 271 TRP A O 1
ATOM 1919 N N . ASP A 1 272 ? 2.173 12.187 19.578 1.00 89.19 272 ASP A N 1
ATOM 1920 C CA . ASP A 1 272 ? 1.885 11.651 18.249 1.00 89.19 272 ASP A CA 1
ATOM 1921 C C . ASP A 1 272 ? 1.166 12.718 17.403 1.00 89.19 272 ASP A C 1
ATOM 1923 O O . ASP A 1 272 ? -0.078 12.771 17.376 1.00 89.19 272 ASP A O 1
ATOM 1927 N N . PRO A 1 273 ? 1.932 13.635 16.778 1.00 85.12 273 PRO A N 1
ATOM 1928 C CA . PRO A 1 273 ? 1.380 14.667 15.916 1.00 85.12 273 PRO A CA 1
ATOM 1929 C C . PRO A 1 273 ? 0.837 14.030 14.631 1.00 85.12 273 PRO A C 1
ATOM 1931 O O . PRO A 1 273 ? 1.585 13.574 13.772 1.00 85.12 273 PRO A O 1
ATOM 1934 N N . GLN A 1 274 ? -0.489 14.014 14.497 1.00 80.81 274 GLN A N 1
ATOM 1935 C CA . GLN A 1 274 ? -1.193 13.465 13.337 1.00 80.81 274 GLN A CA 1
ATOM 1936 C C . GLN A 1 274 ? -1.789 14.599 12.501 1.00 80.81 274 GLN A C 1
ATOM 1938 O O . GLN A 1 274 ? -2.443 15.497 13.040 1.00 80.81 274 GLN A O 1
ATOM 1943 N N . VAL A 1 275 ? -1.602 14.537 11.182 1.00 76.88 275 VAL A N 1
ATOM 1944 C CA . VAL A 1 275 ? -2.280 15.435 10.238 1.00 76.88 275 VAL A CA 1
ATOM 1945 C C . VAL A 1 275 ? -3.753 15.034 10.174 1.00 76.88 275 VAL A C 1
ATOM 1947 O O . VAL A 1 275 ? -4.077 13.859 10.008 1.00 76.88 275 VAL A O 1
ATOM 1950 N N . ALA A 1 276 ? -4.654 16.005 10.321 1.00 74.12 276 ALA A N 1
ATOM 1951 C CA . ALA A 1 276 ? -6.097 15.785 10.260 1.00 74.12 276 ALA A CA 1
ATOM 1952 C C . ALA A 1 276 ? -6.575 15.620 8.805 1.00 74.12 276 ALA A C 1
ATOM 1954 O O . ALA A 1 276 ? -7.360 16.428 8.315 1.00 74.12 276 ALA A O 1
ATOM 1955 N N . ASP A 1 277 ? -6.092 14.583 8.119 1.00 79.94 277 ASP A N 1
ATOM 1956 C CA . ASP A 1 277 ? -6.510 14.232 6.762 1.00 79.94 277 ASP A CA 1
ATOM 1957 C C . ASP A 1 277 ? -7.219 12.862 6.743 1.00 79.94 277 ASP A C 1
ATOM 1959 O O . ASP A 1 277 ? -6.567 11.820 6.861 1.00 79.94 277 ASP A O 1
ATOM 1963 N N . PRO A 1 278 ? -8.559 12.833 6.610 1.00 77.00 278 PRO A N 1
ATOM 1964 C CA . PRO A 1 278 ? -9.331 11.600 6.449 1.00 77.00 278 PRO A CA 1
ATOM 1965 C C . PRO A 1 278 ? -8.933 10.792 5.207 1.00 77.00 278 PRO A C 1
ATOM 1967 O O . PRO A 1 278 ? -9.027 9.561 5.229 1.00 77.00 278 PRO A O 1
ATOM 1970 N N . GLY A 1 279 ? -8.482 11.476 4.146 1.00 78.81 279 GLY A N 1
ATOM 1971 C CA . GLY A 1 279 ? -8.153 10.873 2.856 1.00 78.81 279 GLY A CA 1
ATOM 1972 C C . GLY A 1 279 ? -7.017 9.862 2.958 1.00 78.81 279 GLY A C 1
ATOM 1973 O O . GLY A 1 279 ? -7.079 8.812 2.320 1.00 78.81 279 GLY A O 1
ATOM 1974 N N . ARG A 1 280 ? -6.059 10.104 3.863 1.00 77.50 280 ARG A N 1
ATOM 1975 C CA . ARG A 1 280 ? -4.931 9.213 4.186 1.00 77.50 280 ARG A CA 1
ATOM 1976 C C . ARG A 1 280 ? -5.348 7.774 4.526 1.00 77.50 280 ARG A C 1
ATOM 1978 O O . ARG A 1 280 ? -4.583 6.833 4.339 1.00 77.50 280 ARG A O 1
ATOM 1985 N N . TRP A 1 281 ? -6.581 7.601 4.986 1.00 72.62 281 TRP A N 1
ATOM 1986 C CA . TRP A 1 281 ? -7.111 6.346 5.512 1.00 72.62 281 TRP A CA 1
ATOM 1987 C C . TRP A 1 281 ? -8.170 5.708 4.606 1.00 72.62 281 TRP A C 1
ATOM 1989 O O . TRP A 1 281 ? -8.853 4.774 5.022 1.00 72.62 281 TRP A O 1
ATOM 1999 N N . GLY A 1 282 ? -8.369 6.252 3.399 1.00 74.50 282 GLY A N 1
ATOM 2000 C CA . GLY A 1 282 ? -9.458 5.856 2.498 1.00 74.50 282 GLY A CA 1
ATOM 2001 C C . GLY A 1 282 ? -10.854 6.211 3.025 1.00 74.50 282 GLY A C 1
ATOM 2002 O O . GLY A 1 282 ? -11.857 5.708 2.519 1.00 74.50 282 GLY A O 1
ATOM 2003 N N . GLY A 1 283 ? -10.937 7.049 4.064 1.00 78.62 283 GLY A N 1
ATOM 2004 C CA . GLY A 1 283 ? -12.187 7.489 4.669 1.00 78.62 283 GLY A CA 1
ATOM 2005 C C . GLY A 1 283 ? -12.639 8.842 4.128 1.00 78.62 283 GLY A C 1
ATOM 2006 O O . GLY A 1 283 ? -11.833 9.716 3.819 1.00 78.62 283 GLY A O 1
ATOM 2007 N N . THR A 1 284 ? -13.951 9.058 4.072 1.00 84.81 284 THR A N 1
ATOM 2008 C CA . THR A 1 284 ? -14.509 10.398 3.851 1.00 84.81 284 THR A CA 1
ATOM 2009 C C . THR A 1 284 ? -14.727 11.105 5.195 1.00 84.81 284 THR A C 1
ATOM 2011 O O . THR A 1 284 ? -15.003 10.435 6.199 1.00 84.81 284 THR A O 1
ATOM 2014 N N . PRO A 1 285 ? -14.682 12.451 5.249 1.00 86.25 285 PRO A N 1
ATOM 2015 C CA . PRO A 1 285 ? -15.073 13.201 6.446 1.00 86.25 285 PRO A CA 1
ATOM 2016 C C . PRO A 1 285 ? -16.456 12.777 6.967 1.00 86.25 285 PRO A C 1
ATOM 2018 O O . PRO A 1 285 ? -16.650 12.595 8.168 1.00 86.25 285 PRO A O 1
ATOM 2021 N N . THR A 1 286 ? -17.398 12.524 6.052 1.00 86.00 286 THR A N 1
ATOM 2022 C CA . THR A 1 286 ? -18.741 12.017 6.360 1.00 86.00 286 THR A CA 1
ATOM 2023 C C . THR A 1 286 ? -18.695 10.656 7.051 1.00 86.00 286 THR A C 1
ATOM 2025 O O . THR A 1 286 ? -19.375 10.463 8.056 1.00 86.00 286 THR A O 1
ATOM 2028 N N . GLY A 1 287 ? -17.867 9.726 6.565 1.00 85.44 287 GLY A N 1
ATOM 2029 C CA . GLY A 1 287 ? -17.687 8.412 7.185 1.00 85.44 287 GLY A CA 1
ATOM 2030 C C . GLY A 1 287 ? -17.209 8.511 8.636 1.00 85.44 287 GLY A C 1
ATOM 2031 O O . GLY A 1 287 ? -17.782 7.870 9.516 1.00 85.44 287 GLY A O 1
ATOM 2032 N N . LEU A 1 288 ? -16.232 9.380 8.915 1.00 85.69 288 LEU A N 1
ATOM 2033 C CA . LEU A 1 288 ? -15.733 9.607 10.279 1.00 85.69 288 LEU A CA 1
ATOM 2034 C C . LEU A 1 288 ? -16.796 10.198 11.214 1.00 85.69 288 LEU A C 1
ATOM 2036 O O . LEU A 1 288 ? -16.897 9.785 12.375 1.00 85.69 288 LEU A O 1
ATOM 2040 N N . VAL A 1 289 ? -17.610 11.133 10.715 1.00 89.00 289 VAL A N 1
ATOM 2041 C CA . VAL A 1 289 ? -18.734 11.702 11.476 1.00 89.00 289 VAL A CA 1
ATOM 2042 C C . VAL A 1 289 ? -19.771 10.625 11.786 1.00 89.00 289 VAL A C 1
ATOM 2044 O O . VAL A 1 289 ? -20.220 10.528 12.928 1.00 89.00 289 VAL A O 1
ATOM 2047 N N . VAL A 1 290 ? -20.112 9.778 10.811 1.00 88.69 290 VAL A N 1
ATOM 2048 C CA . VAL A 1 290 ? -21.071 8.678 10.994 1.00 88.69 290 VAL A CA 1
ATOM 2049 C C . VAL A 1 290 ? -20.561 7.670 12.023 1.00 88.69 290 VAL A C 1
ATOM 2051 O O . VAL A 1 290 ? -21.292 7.348 12.959 1.00 88.69 290 VAL A O 1
ATOM 2054 N N . VAL A 1 291 ? -19.309 7.212 11.911 1.00 89.94 291 VAL A N 1
ATOM 2055 C CA . VAL A 1 291 ? -18.712 6.273 12.881 1.00 89.94 291 VAL A CA 1
ATOM 2056 C C . VAL A 1 291 ? -18.734 6.869 14.286 1.00 89.94 291 VAL A C 1
ATOM 2058 O O . VAL A 1 291 ? -19.186 6.221 15.229 1.00 89.94 291 VAL A O 1
ATOM 2061 N N . THR A 1 292 ? -18.329 8.129 14.428 1.00 92.50 292 THR A N 1
ATOM 2062 C CA . THR A 1 292 ? -18.345 8.827 15.721 1.00 92.50 292 THR A CA 1
ATOM 2063 C C . THR A 1 292 ? -19.749 8.945 16.295 1.00 92.50 292 THR A C 1
ATOM 2065 O O . THR A 1 292 ? -19.957 8.630 17.466 1.00 92.50 292 THR A O 1
ATOM 2068 N N . ALA A 1 293 ? -20.729 9.339 15.480 1.00 91.12 293 ALA A N 1
ATOM 2069 C CA . ALA A 1 293 ? -22.122 9.434 15.902 1.00 91.12 293 ALA A CA 1
ATOM 2070 C C . ALA A 1 293 ? -22.654 8.075 16.385 1.00 91.12 293 ALA A C 1
ATOM 2072 O O . ALA A 1 293 ? -23.282 8.004 17.442 1.00 91.12 293 ALA A O 1
ATOM 2073 N N . VAL A 1 294 ? -22.344 6.988 15.669 1.00 91.50 294 VAL A N 1
ATOM 2074 C CA . VAL A 1 294 ? -22.716 5.623 16.069 1.00 91.50 294 VAL A CA 1
ATOM 2075 C C . VAL A 1 294 ? -22.078 5.248 17.408 1.00 91.50 294 VAL A C 1
ATOM 2077 O O . VAL A 1 294 ? -22.789 4.798 18.308 1.00 91.50 294 VAL A O 1
ATOM 2080 N N . LEU A 1 295 ? -20.773 5.474 17.589 1.00 94.44 295 LEU A N 1
ATOM 2081 C CA . LEU A 1 295 ? -20.077 5.160 18.846 1.00 94.44 295 LEU A CA 1
ATOM 2082 C C . LEU A 1 295 ? -20.629 5.970 20.029 1.00 94.44 295 LEU A C 1
ATOM 2084 O O . LEU A 1 295 ? -20.820 5.416 21.113 1.00 94.44 295 LEU A O 1
ATOM 2088 N N . VAL A 1 296 ? -20.952 7.250 19.820 1.00 95.19 296 VAL A N 1
ATOM 2089 C CA . VAL A 1 296 ? -21.588 8.114 20.829 1.00 95.19 296 VAL A CA 1
ATOM 2090 C C . VAL A 1 296 ? -22.977 7.597 21.201 1.00 95.19 296 VAL A C 1
ATOM 2092 O O . VAL A 1 296 ? -23.283 7.474 22.387 1.00 95.19 296 VAL A O 1
ATOM 2095 N N . VAL A 1 297 ? -23.810 7.241 20.220 1.00 93.56 297 VAL A N 1
ATOM 2096 C CA . VAL A 1 297 ? -25.154 6.693 20.471 1.00 93.56 297 VAL A CA 1
ATOM 2097 C C . VAL A 1 297 ? -25.075 5.371 21.237 1.00 93.56 297 VAL A C 1
ATOM 2099 O O . VAL A 1 297 ? -25.795 5.195 22.222 1.00 93.56 297 VAL A O 1
ATOM 2102 N N . VAL A 1 298 ? -24.175 4.465 20.841 1.00 94.62 298 VAL A N 1
ATOM 2103 C CA . VAL A 1 298 ? -23.939 3.192 21.545 1.00 94.62 298 VAL A CA 1
ATOM 2104 C C . VAL A 1 298 ? -23.462 3.441 22.977 1.00 94.62 298 VAL A C 1
ATOM 2106 O O . VAL A 1 298 ? -23.984 2.831 23.914 1.00 94.62 298 VAL A O 1
ATOM 2109 N N . GLY A 1 299 ? -22.520 4.367 23.169 1.00 95.94 299 GLY A N 1
ATOM 2110 C CA . GLY A 1 299 ? -22.005 4.744 24.483 1.00 95.94 299 GLY A CA 1
ATOM 2111 C C . GLY A 1 299 ? -23.096 5.289 25.404 1.00 95.94 299 GLY A C 1
ATOM 2112 O O . GLY A 1 299 ? -23.288 4.768 26.505 1.00 95.94 299 GLY A O 1
ATOM 2113 N N . LEU A 1 300 ? -23.876 6.269 24.940 1.00 95.38 300 LEU A N 1
ATOM 2114 C CA . LEU A 1 300 ? -24.989 6.858 25.693 1.00 95.38 300 LEU A CA 1
ATOM 2115 C C . LEU A 1 300 ? -26.079 5.826 26.021 1.00 95.38 300 LEU A C 1
ATOM 2117 O O . LEU A 1 300 ? -26.559 5.771 27.158 1.00 95.38 300 LEU A O 1
ATOM 2121 N N . ALA A 1 301 ? -26.434 4.966 25.062 1.00 93.88 301 ALA A N 1
ATOM 2122 C CA . ALA A 1 301 ? -27.393 3.887 25.284 1.00 93.88 301 ALA A CA 1
ATOM 2123 C C . ALA A 1 301 ? -26.897 2.904 26.356 1.00 93.88 301 ALA A C 1
ATOM 2125 O O . ALA A 1 301 ? -27.666 2.528 27.244 1.00 93.88 301 ALA A O 1
ATOM 2126 N N . ALA A 1 302 ? -25.611 2.541 26.338 1.00 95.50 302 ALA A N 1
ATOM 2127 C CA . ALA A 1 302 ? -25.007 1.677 27.348 1.00 95.50 302 ALA A CA 1
ATOM 2128 C C . ALA A 1 302 ? -25.001 2.319 28.745 1.00 95.50 302 ALA A C 1
ATOM 2130 O O . ALA A 1 302 ? -25.337 1.648 29.722 1.00 95.50 302 ALA A O 1
ATOM 2131 N N . VAL A 1 303 ? -24.701 3.620 28.862 1.00 96.31 303 VAL A N 1
ATOM 2132 C CA . VAL A 1 303 ? -24.786 4.348 30.147 1.00 96.31 303 VAL A CA 1
ATOM 2133 C C . VAL A 1 303 ? -26.191 4.253 30.747 1.00 96.31 303 VAL A C 1
ATOM 2135 O O . VAL A 1 303 ? -26.359 4.070 31.960 1.00 96.31 303 VAL A O 1
ATOM 2138 N N . TRP A 1 304 ? -27.214 4.355 29.903 1.00 95.12 304 TRP A N 1
ATOM 2139 C CA . TRP A 1 304 ? -28.593 4.354 30.368 1.00 95.12 304 TRP A CA 1
ATOM 2140 C C . TRP A 1 304 ? -29.118 2.946 30.678 1.00 95.12 304 TRP A C 1
ATOM 2142 O O . TRP A 1 304 ? -29.723 2.734 31.732 1.00 95.12 304 TRP A O 1
ATOM 2152 N N . GLN A 1 305 ? -28.851 1.978 29.799 1.00 93.62 305 GLN A N 1
ATOM 2153 C CA . GLN A 1 305 ? -29.484 0.656 29.832 1.00 93.62 305 GLN A CA 1
ATOM 2154 C C . GLN A 1 305 ? -28.661 -0.426 30.534 1.00 93.62 305 GLN A C 1
ATOM 2156 O O . GLN A 1 305 ? -29.231 -1.415 30.990 1.00 93.62 305 GLN A O 1
ATOM 2161 N N . LEU A 1 306 ? -27.339 -0.259 30.642 1.00 95.38 306 LEU A N 1
ATOM 2162 C CA . LEU A 1 306 ? -26.434 -1.299 31.126 1.00 95.38 306 LEU A CA 1
ATOM 2163 C C . LEU A 1 306 ? -25.696 -0.843 32.397 1.00 95.38 306 LEU A C 1
ATOM 2165 O O . LEU A 1 306 ? -24.572 -0.345 32.316 1.00 95.38 306 LEU A O 1
ATOM 2169 N N . PRO A 1 307 ? -26.264 -1.050 33.604 1.00 95.12 307 PRO A N 1
ATOM 2170 C CA . PRO A 1 307 ? -25.656 -0.610 34.863 1.00 95.12 307 PRO A CA 1
ATOM 2171 C C . PRO A 1 307 ? -24.208 -1.077 35.054 1.00 95.12 307 PRO A C 1
ATOM 2173 O O . PRO A 1 307 ? -23.375 -0.309 35.529 1.00 95.12 307 PRO A O 1
ATOM 2176 N N . ARG A 1 308 ? -23.901 -2.314 34.635 1.00 94.56 308 ARG A N 1
ATOM 2177 C CA . ARG A 1 308 ? -22.556 -2.910 34.716 1.00 94.56 308 ARG A CA 1
ATOM 2178 C C . ARG A 1 308 ? -21.543 -2.246 33.780 1.00 94.56 308 ARG A C 1
ATOM 2180 O O . ARG A 1 308 ? -20.355 -2.256 34.073 1.00 94.56 308 ARG A O 1
ATOM 2187 N N . PHE A 1 309 ? -22.008 -1.648 32.685 1.00 95.81 309 PHE A N 1
ATOM 2188 C CA . PHE A 1 309 ? -21.168 -1.092 31.626 1.00 95.81 309 PHE A CA 1
ATOM 2189 C C . PHE A 1 309 ? -21.170 0.441 31.583 1.00 95.81 309 PHE A C 1
ATOM 2191 O O . PHE A 1 309 ? -20.616 1.025 30.656 1.00 95.81 309 PHE A O 1
ATOM 2198 N N . ARG A 1 310 ? -21.739 1.119 32.588 1.00 95.81 310 ARG A N 1
ATOM 2199 C CA . ARG A 1 310 ? -21.834 2.590 32.611 1.00 95.81 310 ARG A CA 1
ATOM 2200 C C . ARG A 1 310 ? -20.492 3.288 32.437 1.00 95.81 310 ARG A C 1
ATOM 2202 O O . ARG A 1 310 ? -20.399 4.215 31.643 1.00 95.81 310 ARG A O 1
ATOM 2209 N N . ALA A 1 311 ? -19.455 2.827 33.138 1.00 96.19 311 ALA A N 1
ATOM 2210 C CA . ALA A 1 311 ? -18.118 3.399 33.003 1.00 96.19 311 ALA A CA 1
ATOM 2211 C C . ALA A 1 311 ? -17.575 3.243 31.571 1.00 96.19 311 ALA A C 1
ATOM 2213 O O . ALA A 1 311 ? -17.044 4.198 31.015 1.00 96.19 311 ALA A O 1
ATOM 2214 N N . GLY A 1 312 ? -17.784 2.076 30.949 1.00 96.38 312 GLY A N 1
ATOM 2215 C CA . GLY A 1 312 ? -17.413 1.830 29.554 1.00 96.38 312 GLY A CA 1
ATOM 2216 C C . GLY A 1 312 ? -18.197 2.698 28.567 1.00 96.38 312 GLY A C 1
ATOM 2217 O O . GLY A 1 312 ? -17.612 3.253 27.646 1.00 96.38 312 GLY A O 1
ATOM 2218 N N . GLY A 1 313 ? -19.502 2.887 28.783 1.00 97.12 313 GLY A N 1
ATOM 2219 C CA . GLY A 1 313 ? -20.323 3.769 27.950 1.00 97.12 313 GLY A CA 1
ATOM 2220 C C . GLY A 1 313 ? -19.891 5.238 28.022 1.00 97.12 313 GLY A C 1
ATOM 2221 O O . GLY A 1 313 ? -19.820 5.908 26.990 1.00 97.12 313 GLY A O 1
ATOM 2222 N N . VAL A 1 314 ? -19.535 5.730 29.218 1.00 96.88 314 VAL A N 1
ATOM 2223 C CA . VAL A 1 314 ? -18.965 7.080 29.391 1.00 96.88 314 VAL A CA 1
ATOM 2224 C C . VAL A 1 314 ? -17.605 7.182 28.702 1.00 96.88 314 VAL A C 1
ATOM 2226 O O . VAL A 1 314 ? -17.381 8.150 27.980 1.00 96.88 314 VAL A O 1
ATOM 2229 N N . ALA A 1 315 ? -16.734 6.181 28.877 1.00 97.12 315 ALA A N 1
ATOM 2230 C CA . ALA A 1 315 ? -15.421 6.140 28.238 1.00 97.12 315 ALA A CA 1
ATOM 2231 C C . ALA A 1 315 ? -15.533 6.232 26.714 1.00 97.12 315 ALA A C 1
ATOM 2233 O O . ALA A 1 315 ? -14.938 7.114 26.104 1.00 97.12 315 ALA A O 1
ATOM 2234 N N . LEU A 1 316 ? -16.375 5.379 26.121 1.00 97.50 316 LEU A N 1
ATOM 2235 C CA . LEU A 1 316 ? -16.621 5.354 24.684 1.00 97.50 316 LEU A CA 1
ATOM 2236 C C . LEU A 1 316 ? -17.117 6.709 24.170 1.00 97.50 316 LEU A C 1
ATOM 2238 O O . LEU A 1 316 ? -16.587 7.236 23.198 1.00 97.50 316 LEU A O 1
ATOM 2242 N N . THR A 1 317 ? -18.114 7.286 24.846 1.00 96.81 317 THR A N 1
ATOM 2243 C CA . THR A 1 317 ? -18.723 8.560 24.440 1.00 96.81 317 THR A CA 1
ATOM 2244 C C . THR A 1 317 ? -17.713 9.703 24.510 1.00 96.81 317 THR A C 1
ATOM 2246 O O . THR A 1 317 ? -17.579 10.471 23.559 1.00 96.81 317 THR A O 1
ATOM 2249 N N . ALA A 1 318 ? -16.986 9.814 25.625 1.00 96.00 318 ALA A N 1
ATOM 2250 C CA . ALA A 1 318 ? -16.010 10.876 25.832 1.00 96.00 318 ALA A CA 1
ATOM 2251 C C . ALA A 1 318 ? -14.860 10.779 24.821 1.00 96.00 318 ALA A C 1
ATOM 2253 O O . ALA A 1 318 ? -14.521 11.777 24.187 1.00 96.00 318 ALA A O 1
ATOM 2254 N N . THR A 1 319 ? -14.292 9.586 24.624 1.00 95.88 319 THR A N 1
ATOM 2255 C CA . THR A 1 319 ? -13.182 9.388 23.686 1.00 95.88 319 THR A CA 1
ATOM 2256 C C . THR A 1 319 ? -13.616 9.585 22.236 1.00 95.88 319 THR A C 1
ATOM 2258 O O . THR A 1 319 ? -12.896 10.251 21.499 1.00 95.88 319 THR A O 1
ATOM 2261 N N . ALA A 1 320 ? -14.801 9.113 21.830 1.00 95.38 320 ALA A N 1
ATOM 2262 C CA . ALA A 1 320 ? -15.316 9.332 20.475 1.00 95.38 320 ALA A CA 1
ATOM 2263 C C . ALA A 1 320 ? -15.560 10.824 20.175 1.00 95.38 320 ALA A C 1
ATOM 2265 O O . ALA A 1 320 ? -15.164 11.311 19.119 1.00 95.38 320 ALA A O 1
ATOM 2266 N N . LEU A 1 321 ? -16.136 11.582 21.118 1.00 94.38 321 LEU A N 1
ATOM 2267 C CA . LEU A 1 321 ? -16.303 13.036 20.967 1.00 94.38 321 LEU A CA 1
ATOM 2268 C C . LEU A 1 321 ? -14.953 13.758 20.889 1.00 94.38 321 LEU A C 1
ATOM 2270 O O . LEU A 1 321 ? -14.760 14.640 20.051 1.00 94.38 321 LEU A O 1
ATOM 2274 N N . LEU A 1 322 ? -13.997 13.366 21.736 1.00 92.00 322 LEU A N 1
ATOM 2275 C CA . LEU A 1 322 ? -12.647 13.920 21.695 1.00 92.00 322 LEU A CA 1
ATOM 2276 C C . LEU A 1 322 ? -11.929 13.555 20.383 1.00 92.00 322 LEU A C 1
ATOM 2278 O O . LEU A 1 322 ? -11.169 14.373 19.874 1.00 92.00 322 LEU A O 1
ATOM 2282 N N . ALA A 1 323 ? -12.190 12.397 19.788 1.00 90.00 323 ALA A N 1
ATOM 2283 C CA . ALA A 1 323 ? -11.539 11.987 18.548 1.00 90.00 323 ALA A CA 1
ATOM 2284 C C . ALA A 1 323 ? -11.869 12.885 17.341 1.00 90.00 323 ALA A C 1
ATOM 2286 O O . ALA A 1 323 ? -11.059 12.959 16.423 1.00 90.00 323 ALA A O 1
ATOM 2287 N N . VAL A 1 324 ? -13.022 13.570 17.341 1.00 87.50 324 VAL A N 1
ATOM 2288 C CA . VAL A 1 324 ? -13.474 14.435 16.227 1.00 87.50 324 VAL A CA 1
ATOM 2289 C C . VAL A 1 324 ? -13.466 15.923 16.574 1.00 87.50 324 VAL A C 1
ATOM 2291 O O . VAL A 1 324 ? -13.501 16.763 15.677 1.00 87.50 324 VAL A O 1
ATOM 2294 N N . ALA A 1 325 ? -13.409 16.284 17.859 1.00 83.00 325 ALA A N 1
ATOM 2295 C CA . ALA A 1 325 ? -13.376 17.687 18.255 1.00 83.00 325 ALA A CA 1
ATOM 2296 C C . ALA A 1 325 ? -12.209 18.429 17.555 1.00 83.00 325 ALA A C 1
ATOM 2298 O O . ALA A 1 325 ? -11.070 17.950 17.606 1.00 83.00 325 ALA A O 1
ATOM 2299 N N . PRO A 1 326 ? -12.445 19.598 16.930 1.00 75.75 326 PRO A N 1
ATOM 2300 C CA . PRO A 1 326 ? -11.376 20.416 16.367 1.00 75.75 326 PRO A CA 1
ATOM 2301 C C . PRO A 1 326 ? -10.293 20.730 17.417 1.00 75.75 326 PRO A C 1
ATOM 2303 O O . PRO A 1 326 ? -10.604 20.854 18.605 1.00 75.75 326 PRO A O 1
ATOM 2306 N N . PRO A 1 327 ? -9.013 20.834 17.025 1.00 67.06 327 PRO A N 1
ATOM 2307 C CA . PRO A 1 327 ? -8.496 20.801 15.653 1.00 67.06 327 PRO A CA 1
ATOM 2308 C C . PRO A 1 327 ? -8.228 19.388 15.099 1.00 67.06 327 PRO A C 1
ATOM 2310 O O . PRO A 1 327 ? -7.636 19.264 14.034 1.00 67.06 327 PRO A O 1
ATOM 2313 N N . SER A 1 328 ? -8.586 18.313 15.809 1.00 63.25 328 SER A N 1
ATOM 2314 C CA . SER A 1 328 ? -8.005 16.994 15.543 1.00 63.25 328 SER A CA 1
ATOM 2315 C C . SER A 1 328 ? -9.048 15.948 15.158 1.00 63.25 328 SER A C 1
ATOM 2317 O O . SER A 1 328 ? -9.833 15.541 16.007 1.00 63.25 328 SER A O 1
ATOM 2319 N N . GLY A 1 329 ? -8.998 15.470 13.911 1.00 75.56 329 GLY A N 1
ATOM 2320 C CA . GLY A 1 329 ? -9.639 14.223 13.482 1.00 75.56 329 GLY A CA 1
ATOM 2321 C C . GLY A 1 329 ? -8.709 13.032 13.728 1.00 75.56 329 GLY A C 1
ATOM 2322 O O . GLY A 1 329 ? -8.000 12.607 12.820 1.00 75.56 329 GLY A O 1
ATOM 2323 N N . ARG A 1 330 ? -8.663 12.517 14.966 1.00 87.44 330 ARG A N 1
ATOM 2324 C CA . ARG A 1 330 ? -7.753 11.425 15.369 1.00 87.44 330 ARG A CA 1
ATOM 2325 C C . ARG A 1 330 ? -8.407 10.064 15.159 1.00 87.44 330 ARG A C 1
ATOM 2327 O O . ARG A 1 330 ? -9.087 9.536 16.038 1.00 87.44 330 ARG A O 1
ATOM 2334 N N . LEU A 1 331 ? -8.149 9.464 14.005 1.00 88.00 331 LEU A N 1
ATOM 2335 C CA . LEU A 1 331 ? -8.606 8.113 13.680 1.00 88.00 331 LEU A CA 1
ATOM 2336 C C . LEU A 1 331 ? -8.106 7.025 14.655 1.00 88.00 331 LEU A C 1
ATOM 2338 O O . LEU A 1 331 ? -8.928 6.180 15.018 1.00 88.00 331 LEU A O 1
ATOM 2342 N N . PRO A 1 332 ? -6.854 7.051 15.170 1.00 92.38 332 PRO A N 1
ATOM 2343 C CA . PRO A 1 332 ? -6.401 6.090 16.182 1.00 92.38 332 PRO A CA 1
ATOM 2344 C C . PRO A 1 332 ? -7.330 5.989 17.398 1.00 92.38 332 PRO A C 1
ATOM 2346 O O . PRO A 1 332 ? -7.629 4.890 17.863 1.00 92.38 332 PRO A O 1
ATOM 2349 N N . ALA A 1 333 ? -7.863 7.118 17.876 1.00 93.88 333 ALA A N 1
ATOM 2350 C CA . ALA A 1 333 ? -8.809 7.140 18.989 1.00 93.88 333 ALA A CA 1
ATOM 2351 C C . ALA A 1 333 ? -10.135 6.439 18.645 1.00 93.88 333 ALA A C 1
ATOM 2353 O O . ALA A 1 333 ? -10.678 5.712 19.480 1.00 93.88 333 ALA A O 1
ATOM 2354 N N . LEU A 1 334 ? -10.643 6.612 17.418 1.00 93.88 334 LEU A N 1
ATOM 2355 C CA . LEU A 1 334 ? -11.838 5.905 16.946 1.00 93.88 334 LEU A CA 1
ATOM 2356 C C . LEU A 1 334 ? -11.581 4.404 16.817 1.00 93.88 334 LEU A C 1
ATOM 2358 O O . LEU A 1 334 ? -12.409 3.617 17.270 1.00 93.88 334 LEU A O 1
ATOM 2362 N N . LEU A 1 335 ? -10.422 4.011 16.282 1.00 94.38 335 LEU A N 1
ATOM 2363 C CA . LEU A 1 335 ? -10.020 2.610 16.145 1.00 94.38 335 LEU A CA 1
ATOM 2364 C C . LEU A 1 335 ? -9.973 1.901 17.510 1.00 94.38 335 LEU A C 1
ATOM 2366 O O . LEU A 1 335 ? -10.511 0.806 17.668 1.00 94.38 335 LEU A O 1
ATOM 2370 N N . LEU A 1 336 ? -9.416 2.566 18.526 1.00 96.31 336 LEU A N 1
ATOM 2371 C CA . LEU A 1 336 ? -9.382 2.080 19.912 1.00 96.31 336 LEU A CA 1
ATOM 2372 C C . LEU A 1 336 ? -10.771 1.992 20.562 1.00 96.31 336 LEU A C 1
ATOM 2374 O O . LEU A 1 336 ? -10.986 1.179 21.463 1.00 96.31 336 LEU A O 1
ATOM 2378 N N . CYS A 1 337 ? -11.723 2.810 20.110 1.00 96.88 337 CYS A N 1
ATOM 2379 C CA . CYS A 1 337 ? -13.107 2.776 20.573 1.00 96.88 337 CYS A CA 1
ATOM 2380 C C . CYS A 1 337 ? -13.907 1.601 19.988 1.00 96.88 337 CYS A C 1
ATOM 2382 O O . CYS A 1 337 ? -14.859 1.152 20.630 1.00 96.88 337 CYS A O 1
ATOM 2384 N N . LEU A 1 338 ? -13.532 1.077 18.814 1.00 96.19 338 LEU A N 1
ATOM 2385 C CA . LEU A 1 338 ? -14.256 -0.005 18.132 1.00 96.19 338 LEU A CA 1
ATOM 2386 C C . LEU A 1 338 ? -14.456 -1.273 18.976 1.00 96.19 338 LEU A C 1
ATOM 2388 O O . LEU A 1 338 ? -15.604 -1.702 19.083 1.00 96.19 338 LEU A O 1
ATOM 2392 N N . PRO A 1 339 ? -13.437 -1.873 19.629 1.00 97.75 339 PRO A N 1
ATOM 2393 C CA . PRO A 1 339 ? -13.655 -3.076 20.434 1.00 97.75 339 PRO A CA 1
ATOM 2394 C C . PRO A 1 339 ? -14.618 -2.847 21.604 1.00 97.75 339 PRO A C 1
ATOM 2396 O O . PRO A 1 339 ? -15.458 -3.702 21.893 1.00 97.75 339 PRO A O 1
ATOM 2399 N N . LEU A 1 340 ? -14.535 -1.688 22.265 1.00 97.44 340 LEU A N 1
ATOM 2400 C CA . LEU A 1 340 ? -15.450 -1.343 23.350 1.00 97.44 340 LEU A CA 1
ATOM 2401 C C . LEU A 1 340 ? -16.864 -1.090 22.814 1.00 97.44 340 LEU A C 1
ATOM 2403 O O . LEU A 1 340 ? -17.825 -1.611 23.374 1.00 97.44 340 LEU A O 1
ATOM 2407 N N . GLY A 1 341 ? -17.001 -0.348 21.714 1.00 96.81 341 GLY A N 1
ATOM 2408 C CA . GLY A 1 341 ? -18.278 -0.125 21.034 1.00 96.81 341 GLY A CA 1
ATOM 2409 C C . GLY A 1 341 ? -18.942 -1.430 20.605 1.00 96.81 341 GLY A C 1
ATOM 2410 O O . GLY A 1 341 ? -20.120 -1.635 20.887 1.00 96.81 341 GLY A O 1
ATOM 2411 N N . ALA A 1 342 ? -18.174 -2.349 20.025 1.00 96.69 342 ALA A N 1
ATOM 2412 C CA . ALA A 1 342 ? -18.626 -3.678 19.639 1.00 96.69 342 ALA A CA 1
ATOM 2413 C C . ALA A 1 342 ? -19.103 -4.507 20.847 1.00 96.69 342 ALA A C 1
ATOM 2415 O O . ALA A 1 342 ? -20.187 -5.095 20.801 1.00 96.69 342 ALA A O 1
ATOM 2416 N N . LEU A 1 343 ? -18.351 -4.501 21.958 1.00 97.31 343 LEU A N 1
ATOM 2417 C CA . LEU A 1 343 ? -18.753 -5.162 23.207 1.00 97.31 343 LEU A CA 1
ATOM 2418 C C . LEU A 1 343 ? -20.081 -4.609 23.745 1.00 97.31 343 LEU A C 1
ATOM 2420 O O . LEU A 1 343 ? -20.983 -5.375 24.093 1.00 97.31 343 LEU A O 1
ATOM 2424 N N . LEU A 1 344 ? -20.199 -3.279 23.812 1.00 96.56 344 LEU A N 1
ATOM 2425 C CA . LEU A 1 344 ? -21.393 -2.599 24.313 1.00 96.56 344 LEU A CA 1
ATOM 2426 C C . LEU A 1 344 ? -22.599 -2.833 23.401 1.00 96.56 344 LEU A C 1
ATOM 2428 O O . LEU A 1 344 ? -23.697 -3.058 23.905 1.00 96.56 344 LEU A O 1
ATOM 2432 N N . LEU A 1 345 ? -22.399 -2.845 22.082 1.00 95.12 345 LEU A N 1
ATOM 2433 C CA . LEU A 1 345 ? -23.451 -3.144 21.115 1.00 95.12 345 LEU A CA 1
ATOM 2434 C C . LEU A 1 345 ? -23.977 -4.576 21.280 1.00 95.12 345 LEU A C 1
ATOM 2436 O O . LEU A 1 345 ? -25.191 -4.776 21.314 1.00 95.12 345 LEU A O 1
ATOM 2440 N N . GLY A 1 346 ? -23.088 -5.559 21.466 1.00 95.25 346 GLY A N 1
ATOM 2441 C CA . GLY A 1 346 ? -23.485 -6.929 21.799 1.00 95.25 346 GLY A CA 1
ATOM 2442 C C . GLY A 1 346 ? -24.296 -6.993 23.098 1.00 95.25 346 GLY A C 1
ATOM 2443 O O . GLY A 1 346 ? -25.390 -7.558 23.127 1.00 95.25 346 GLY A O 1
ATOM 2444 N N . ALA A 1 347 ? -23.820 -6.348 24.166 1.00 95.50 347 ALA A N 1
ATOM 2445 C CA . ALA A 1 347 ? -24.534 -6.307 25.445 1.00 95.50 347 ALA A CA 1
ATOM 2446 C C . ALA A 1 347 ? -25.914 -5.620 25.346 1.00 95.50 347 ALA A C 1
ATOM 2448 O O . ALA A 1 347 ? -26.880 -6.084 25.954 1.00 95.50 347 ALA A O 1
ATOM 2449 N N . LEU A 1 348 ? -26.038 -4.553 24.549 1.00 94.38 348 LEU A N 1
ATOM 2450 C CA . LEU A 1 348 ? -27.316 -3.890 24.267 1.00 94.38 348 LEU A CA 1
ATOM 2451 C C . LEU A 1 348 ? -28.266 -4.796 23.472 1.00 94.38 348 LEU A C 1
ATOM 2453 O O . LEU A 1 348 ? -29.455 -4.851 23.785 1.00 94.38 348 LEU A O 1
ATOM 2457 N N . ALA A 1 349 ? -27.757 -5.544 22.488 1.00 92.38 349 ALA A N 1
ATOM 2458 C CA . ALA A 1 349 ? -28.552 -6.507 21.729 1.00 92.38 349 ALA A CA 1
ATOM 2459 C C . ALA A 1 349 ? -29.114 -7.620 22.632 1.00 92.38 349 ALA A C 1
ATOM 2461 O O . ALA A 1 349 ? -30.286 -7.979 22.508 1.00 92.38 349 ALA A O 1
ATOM 2462 N N . ALA A 1 350 ? -28.315 -8.110 23.588 1.00 93.12 350 ALA A N 1
ATOM 2463 C CA . ALA A 1 350 ? -28.772 -9.066 24.597 1.00 93.12 350 ALA A CA 1
ATOM 2464 C C . ALA A 1 350 ? -29.913 -8.494 25.454 1.00 93.12 350 ALA A C 1
ATOM 2466 O O . ALA A 1 350 ? -30.973 -9.112 25.562 1.00 93.12 350 ALA A O 1
ATOM 2467 N N . ALA A 1 351 ? -29.731 -7.285 25.996 1.00 91.75 351 ALA A N 1
ATOM 2468 C CA . ALA A 1 351 ? -30.746 -6.616 26.810 1.00 91.75 351 ALA A CA 1
ATOM 2469 C C . ALA A 1 351 ? -32.050 -6.359 26.027 1.00 91.75 351 ALA A C 1
ATOM 2471 O O . ALA A 1 351 ? -33.150 -6.520 26.561 1.00 91.75 351 ALA A O 1
ATOM 2472 N N . GLY A 1 352 ? -31.940 -6.005 24.742 1.00 88.69 352 GLY A N 1
ATOM 2473 C CA . GLY A 1 352 ? -33.083 -5.840 23.846 1.00 88.69 352 GLY A CA 1
ATOM 2474 C C . GLY A 1 352 ? -33.840 -7.149 23.600 1.00 88.69 352 GLY A C 1
ATOM 2475 O O . GLY A 1 352 ? -35.068 -7.171 23.695 1.00 88.69 352 GLY A O 1
ATOM 2476 N N . ALA A 1 353 ? -33.128 -8.249 23.340 1.00 88.38 353 ALA A N 1
ATOM 2477 C CA . ALA A 1 353 ? -33.734 -9.566 23.131 1.00 88.38 353 ALA A CA 1
ATOM 2478 C C . ALA A 1 353 ? -34.482 -10.065 24.382 1.00 88.38 353 ALA A C 1
ATOM 2480 O O . ALA A 1 353 ? -35.616 -10.547 24.284 1.00 88.38 353 ALA A O 1
ATOM 2481 N N . GLU A 1 354 ? -33.898 -9.876 25.569 1.00 89.19 354 GLU A N 1
ATOM 2482 C CA . GLU A 1 354 ? -34.559 -1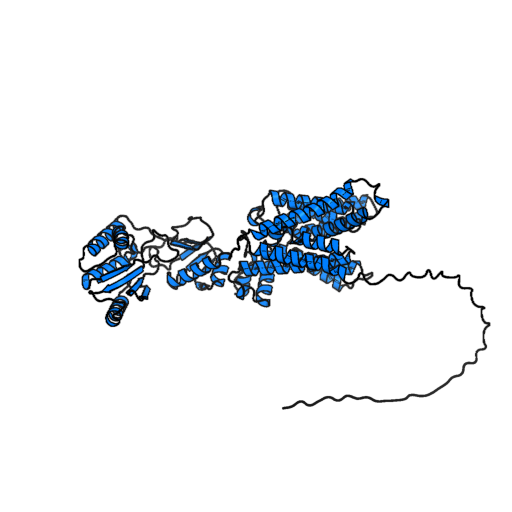0.180 26.842 1.00 89.19 354 GLU A CA 1
ATOM 2483 C C . GLU A 1 354 ? -35.841 -9.353 27.022 1.00 89.19 354 GLU A C 1
ATOM 2485 O O . GLU A 1 354 ? -36.888 -9.903 27.383 1.00 89.19 354 GLU A O 1
ATOM 2490 N N . ALA A 1 355 ? -35.804 -8.058 26.689 1.00 85.94 355 ALA A N 1
ATOM 2491 C CA . ALA A 1 355 ? -36.967 -7.177 26.782 1.00 85.94 355 ALA A CA 1
ATOM 2492 C C . ALA A 1 355 ? -38.118 -7.586 25.843 1.00 85.94 355 ALA A C 1
ATOM 2494 O O . ALA A 1 355 ? -39.278 -7.495 26.246 1.00 85.94 355 ALA A O 1
ATOM 2495 N N . VAL A 1 356 ? -37.821 -8.066 24.626 1.00 84.06 356 VAL A N 1
ATOM 2496 C CA . VAL A 1 356 ? -38.829 -8.580 23.671 1.00 84.06 356 VAL A CA 1
ATOM 2497 C C . VAL A 1 356 ? -39.485 -9.858 24.196 1.00 84.06 356 VAL A C 1
ATOM 2499 O O . VAL A 1 356 ? -40.700 -10.031 24.077 1.00 84.06 356 VAL A O 1
ATOM 2502 N N . SER A 1 357 ? -38.683 -10.756 24.772 1.00 84.31 357 SER A N 1
ATOM 2503 C CA . SER A 1 357 ? -39.155 -12.062 25.247 1.00 84.31 357 SER A CA 1
ATOM 2504 C C . SER A 1 357 ? -39.964 -11.991 26.549 1.00 84.31 357 SER A C 1
ATOM 2506 O O . SER A 1 357 ? -40.756 -12.890 26.829 1.00 84.31 357 SER A O 1
ATOM 2508 N N . SER A 1 358 ? -39.813 -10.920 27.337 1.00 83.12 358 SER A N 1
ATOM 2509 C CA . SER A 1 358 ? -40.493 -10.765 28.624 1.00 83.12 358 SER A CA 1
ATOM 2510 C C . SER A 1 358 ? -41.919 -10.203 28.465 1.00 83.12 358 SER A C 1
ATOM 2512 O O . SER A 1 358 ? -42.090 -9.026 28.130 1.00 83.12 358 SER A O 1
ATOM 2514 N N . PRO A 1 359 ? -42.979 -10.981 28.768 1.00 78.75 359 PRO A N 1
ATOM 2515 C CA . PRO A 1 359 ? -44.365 -10.522 28.629 1.00 78.75 359 PRO A CA 1
ATOM 2516 C C . PRO A 1 359 ? -44.709 -9.363 29.579 1.00 78.75 359 PRO A C 1
ATOM 2518 O O . PRO A 1 359 ? -45.555 -8.528 29.258 1.00 78.75 359 PRO A O 1
ATOM 2521 N N . VAL A 1 360 ? -44.012 -9.266 30.716 1.00 76.19 360 VAL A N 1
ATOM 2522 C CA . VAL A 1 360 ? -44.211 -8.230 31.745 1.00 76.19 360 VAL A CA 1
ATOM 2523 C C . VAL A 1 360 ? -43.742 -6.849 31.262 1.00 76.19 360 VAL A C 1
ATOM 2525 O O . VAL A 1 360 ? -44.271 -5.822 31.687 1.00 76.19 360 VAL A O 1
ATOM 2528 N N . LEU A 1 361 ? -42.787 -6.801 30.328 1.00 61.06 361 LEU A 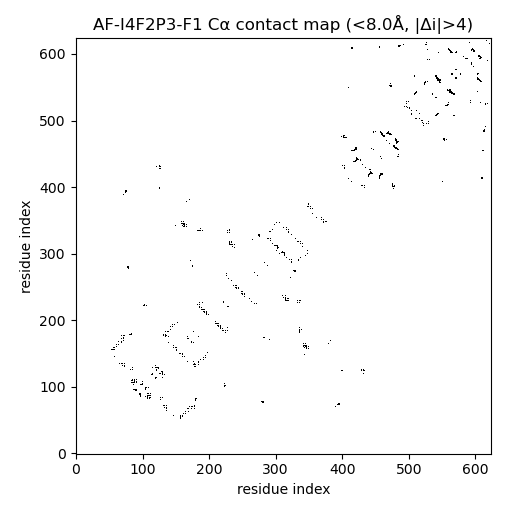N 1
ATOM 2529 C CA . LEU A 1 361 ? -42.183 -5.556 29.844 1.00 61.06 361 LEU A CA 1
ATOM 2530 C C . LEU A 1 361 ? -42.908 -4.922 28.649 1.00 61.06 361 LEU A C 1
ATOM 2532 O O . LEU A 1 361 ? -42.577 -3.794 28.285 1.00 61.06 361 LEU A O 1
ATOM 2536 N N . ARG A 1 362 ? -43.968 -5.548 28.110 1.00 61.97 362 ARG A N 1
ATOM 2537 C CA . ARG A 1 362 ? -44.791 -4.975 27.021 1.00 61.97 362 ARG A CA 1
ATOM 2538 C C . ARG A 1 362 ? -45.443 -3.623 27.357 1.00 61.97 362 ARG A C 1
ATOM 2540 O O . ARG A 1 362 ? -45.900 -2.939 26.447 1.00 61.97 362 ARG A O 1
ATOM 2547 N N . ARG A 1 363 ? -45.485 -3.222 28.636 1.00 69.44 363 ARG A N 1
ATOM 2548 C CA . ARG A 1 363 ? -45.998 -1.910 29.083 1.00 69.44 363 ARG A CA 1
ATOM 2549 C C . ARG A 1 363 ? -44.940 -0.801 29.169 1.00 69.44 363 ARG A C 1
ATOM 2551 O O . ARG A 1 363 ? -45.312 0.347 29.397 1.00 69.44 363 ARG A O 1
ATOM 2558 N N . ARG A 1 364 ? -43.642 -1.094 29.009 1.00 59.50 364 ARG A N 1
ATOM 2559 C CA . ARG A 1 364 ? -42.600 -0.049 28.991 1.00 59.50 364 ARG A CA 1
ATOM 2560 C C . ARG A 1 364 ? -42.563 0.684 27.640 1.00 59.50 364 ARG A C 1
ATOM 2562 O O . ARG A 1 364 ? -42.953 0.112 26.622 1.00 59.50 364 ARG A O 1
ATOM 2569 N N . PRO A 1 365 ? -42.121 1.956 27.617 1.00 61.97 365 PRO A N 1
ATOM 2570 C CA . PRO A 1 365 ? -42.201 2.802 26.431 1.00 61.97 365 PRO A CA 1
ATOM 2571 C C . PRO A 1 365 ? -41.430 2.202 25.247 1.00 61.97 365 PRO A C 1
ATOM 2573 O O . PRO A 1 365 ? -40.271 1.802 25.371 1.00 61.97 365 PRO A O 1
ATOM 2576 N N . ARG A 1 366 ? -42.091 2.192 24.081 1.00 64.69 366 ARG A N 1
ATOM 2577 C CA . ARG A 1 366 ? -41.660 1.582 22.806 1.00 64.69 366 ARG A CA 1
ATOM 2578 C C . ARG A 1 366 ? -40.287 2.049 22.291 1.00 64.69 366 ARG A C 1
ATOM 2580 O O . ARG A 1 366 ? -39.703 1.372 21.451 1.00 64.69 366 ARG A O 1
ATOM 2587 N N . GLY A 1 367 ? -39.742 3.150 22.816 1.00 63.03 367 GLY A N 1
ATOM 2588 C CA . GLY A 1 367 ? -38.442 3.697 22.408 1.00 63.03 367 GLY A CA 1
ATOM 2589 C C . GLY A 1 367 ? -37.253 2.751 22.626 1.00 63.03 367 GLY A C 1
ATOM 2590 O O . GLY A 1 367 ? -36.316 2.773 21.837 1.00 63.03 367 GLY A O 1
ATOM 2591 N N . LEU A 1 368 ? -37.299 1.867 23.632 1.00 58.69 368 LEU A N 1
ATOM 2592 C CA . LEU A 1 368 ? -36.215 0.903 23.895 1.00 58.69 368 LEU A CA 1
ATOM 2593 C C . LEU A 1 368 ? -36.160 -0.241 22.868 1.00 58.69 368 LEU A C 1
ATOM 2595 O O . LEU A 1 368 ? -35.079 -0.709 22.522 1.00 58.69 368 LEU A O 1
ATOM 2599 N N . LEU A 1 369 ? -37.315 -0.659 22.347 1.00 61.47 369 LEU A N 1
ATOM 2600 C CA . LEU A 1 369 ? -37.407 -1.706 21.324 1.00 61.47 369 LEU A CA 1
ATOM 2601 C C . LEU A 1 369 ? -36.906 -1.220 19.960 1.00 61.47 369 LEU A C 1
ATOM 2603 O O . LEU A 1 369 ? -36.291 -1.987 19.222 1.00 61.47 369 LEU A O 1
ATOM 2607 N N . ALA A 1 370 ? -37.117 0.061 19.650 1.00 65.19 370 ALA A N 1
ATOM 2608 C CA . ALA A 1 370 ? -36.697 0.652 18.385 1.00 65.19 370 ALA A CA 1
ATOM 2609 C C . ALA A 1 370 ? -35.171 0.607 18.195 1.00 65.19 370 ALA A C 1
ATOM 2611 O O . ALA A 1 370 ? -34.713 0.327 17.094 1.00 65.19 370 ALA A O 1
ATOM 2612 N N . VAL A 1 371 ? -34.382 0.807 19.259 1.00 62.06 371 VAL A N 1
ATOM 2613 C CA . VAL A 1 371 ? -32.909 0.837 19.172 1.00 62.06 371 VAL A CA 1
ATOM 2614 C C . VAL A 1 371 ? -32.325 -0.548 18.876 1.00 62.06 371 VAL A C 1
ATOM 2616 O O . VAL A 1 371 ? -31.468 -0.674 18.006 1.00 62.06 371 VAL A O 1
ATOM 2619 N N . GLY A 1 372 ? -32.807 -1.595 19.555 1.00 60.53 372 GLY A N 1
ATOM 2620 C CA . GLY A 1 372 ? -32.329 -2.965 19.332 1.00 60.53 372 GLY A CA 1
ATOM 2621 C C . GLY A 1 372 ? -32.691 -3.503 17.943 1.00 60.53 372 GLY A C 1
ATOM 2622 O O . GLY A 1 372 ? -31.856 -4.113 17.277 1.00 60.53 372 GLY A O 1
ATOM 2623 N N . VAL A 1 373 ? -33.912 -3.223 17.474 1.00 67.31 373 VAL A N 1
ATOM 2624 C CA . VAL A 1 373 ? -34.360 -3.613 16.127 1.00 67.31 373 VAL A CA 1
ATOM 2625 C C . VAL A 1 373 ? -33.635 -2.804 15.051 1.00 67.31 373 VAL A C 1
ATOM 2627 O O . VAL A 1 373 ? -33.175 -3.388 14.074 1.00 67.31 373 VAL A O 1
ATOM 2630 N N . ALA A 1 374 ? -33.456 -1.493 15.245 1.00 66.38 374 ALA A N 1
ATOM 2631 C CA . ALA A 1 374 ? -32.702 -0.659 14.312 1.00 66.38 374 ALA A CA 1
ATOM 2632 C C . ALA A 1 374 ? -31.245 -1.122 14.185 1.00 66.38 374 ALA A C 1
ATOM 2634 O O . ALA A 1 374 ? -30.744 -1.220 13.071 1.00 66.38 374 ALA A O 1
ATOM 2635 N N . ALA A 1 375 ? -30.587 -1.482 15.294 1.00 62.16 375 ALA A N 1
ATOM 2636 C CA . ALA A 1 375 ? -29.229 -2.024 15.270 1.00 62.16 375 ALA A CA 1
ATOM 2637 C C . ALA A 1 375 ? -29.142 -3.358 14.506 1.00 62.16 375 ALA A C 1
ATOM 2639 O O . ALA A 1 375 ? -28.225 -3.549 13.710 1.00 62.16 375 ALA A O 1
ATOM 2640 N N . GLY A 1 376 ? -30.112 -4.260 14.702 1.00 65.06 376 GLY A N 1
ATOM 2641 C CA . GLY A 1 376 ? -30.183 -5.528 13.969 1.00 65.06 376 GLY A CA 1
ATOM 2642 C C . GLY A 1 376 ? -30.420 -5.339 12.467 1.00 65.06 376 GLY A C 1
ATOM 2643 O O . GLY A 1 376 ? -29.715 -5.934 11.656 1.00 65.06 376 GLY A O 1
ATOM 2644 N N . VAL A 1 377 ? -31.363 -4.471 12.088 1.00 68.44 377 VAL A N 1
ATOM 2645 C CA . VAL A 1 377 ? -31.656 -4.151 10.679 1.00 68.44 377 VAL A CA 1
ATOM 2646 C C . VAL A 1 377 ? -30.471 -3.449 10.013 1.00 68.44 377 VAL A C 1
ATOM 2648 O O . VAL A 1 377 ? -30.136 -3.785 8.881 1.00 68.44 377 VAL A O 1
ATOM 2651 N N . LEU A 1 378 ? -29.791 -2.538 10.717 1.00 67.00 378 LEU A N 1
ATOM 2652 C CA . LEU A 1 378 ? -28.574 -1.888 10.224 1.00 67.00 378 LEU A CA 1
ATOM 2653 C C . LEU A 1 378 ? -27.441 -2.891 10.002 1.00 67.00 378 LEU A C 1
ATOM 2655 O O . LEU A 1 378 ? -26.781 -2.814 8.974 1.00 67.00 378 LEU A O 1
ATOM 2659 N N . LEU A 1 379 ? -27.236 -3.852 10.908 1.00 67.44 379 LEU A N 1
ATOM 2660 C CA . LEU A 1 379 ? -26.217 -4.897 10.744 1.00 67.44 379 LEU A CA 1
ATOM 2661 C C . LEU A 1 379 ? -26.511 -5.814 9.552 1.00 67.44 379 LEU A C 1
ATOM 2663 O O . LEU A 1 379 ? -25.602 -6.121 8.784 1.00 67.44 379 LEU A O 1
ATOM 2667 N N . VAL A 1 380 ? -27.770 -6.226 9.370 1.00 72.38 380 VAL A N 1
ATOM 2668 C CA . VAL A 1 380 ? -28.172 -7.067 8.230 1.00 72.38 380 VAL A CA 1
ATOM 2669 C C . VAL A 1 380 ? -28.068 -6.288 6.918 1.00 72.38 380 VAL A C 1
ATOM 2671 O O . VAL A 1 380 ? -27.453 -6.774 5.973 1.00 72.38 380 VAL A O 1
ATOM 2674 N N . GLY A 1 381 ? -28.599 -5.063 6.872 1.00 71.25 381 GLY A N 1
ATOM 2675 C CA . GLY A 1 381 ? -28.531 -4.196 5.694 1.00 71.25 381 GLY A CA 1
ATOM 2676 C C . GLY A 1 381 ? -27.090 -3.869 5.301 1.00 71.25 381 GLY A C 1
ATOM 2677 O O . GLY A 1 381 ? -26.706 -4.073 4.148 1.00 71.25 381 GLY A O 1
ATOM 2678 N N . ALA A 1 382 ? -26.262 -3.464 6.270 1.00 68.81 382 ALA A N 1
ATOM 2679 C CA . ALA A 1 382 ? -24.838 -3.218 6.055 1.00 68.81 382 ALA A CA 1
ATOM 2680 C C . ALA A 1 382 ? -24.106 -4.485 5.595 1.00 68.81 382 ALA A C 1
ATOM 2682 O O . ALA A 1 382 ? -23.288 -4.399 4.689 1.00 68.81 382 ALA A O 1
ATOM 2683 N N . GLY A 1 383 ? -24.435 -5.658 6.149 1.00 68.69 383 GLY A N 1
ATOM 2684 C CA . GLY A 1 383 ? -23.861 -6.938 5.726 1.00 68.69 383 GLY A CA 1
ATOM 2685 C C . GLY A 1 383 ? -24.221 -7.324 4.287 1.00 68.69 383 GLY A C 1
ATOM 2686 O O . GLY A 1 383 ? -23.364 -7.804 3.549 1.00 68.69 383 GLY A O 1
ATOM 2687 N N . THR A 1 384 ? -25.460 -7.080 3.849 1.00 74.00 384 THR A N 1
ATOM 2688 C CA . THR A 1 384 ? -25.867 -7.354 2.457 1.00 74.00 384 THR A CA 1
ATOM 2689 C C . THR A 1 384 ? -25.215 -6.404 1.455 1.00 74.00 384 THR A C 1
ATOM 2691 O O . THR A 1 384 ? -24.730 -6.855 0.418 1.00 74.00 384 THR A O 1
ATOM 2694 N N . ALA A 1 385 ? -25.133 -5.111 1.783 1.00 70.81 385 ALA A N 1
ATOM 2695 C CA . ALA A 1 385 ? -24.438 -4.128 0.956 1.00 70.81 385 ALA A CA 1
ATOM 2696 C C . ALA A 1 385 ? -22.930 -4.422 0.892 1.00 70.81 385 ALA A C 1
ATOM 2698 O O . ALA A 1 385 ? -22.349 -4.401 -0.188 1.00 70.81 385 ALA A O 1
ATOM 2699 N N . ALA A 1 386 ? -22.330 -4.797 2.029 1.00 69.19 386 ALA A N 1
ATOM 2700 C CA . ALA A 1 386 ? -20.946 -5.248 2.117 1.00 69.19 386 ALA A CA 1
ATOM 2701 C C . ALA A 1 386 ? -20.670 -6.415 1.173 1.00 69.19 386 ALA A C 1
ATOM 2703 O O . ALA A 1 386 ? -19.715 -6.378 0.412 1.00 69.19 386 ALA A O 1
ATOM 2704 N N . ALA A 1 387 ? -21.505 -7.457 1.218 1.00 73.50 387 ALA A N 1
ATOM 2705 C CA . ALA A 1 387 ? -21.313 -8.652 0.407 1.00 73.50 387 ALA A CA 1
ATOM 2706 C C . ALA A 1 387 ? -21.381 -8.352 -1.100 1.00 73.50 387 ALA A C 1
ATOM 2708 O O . ALA A 1 387 ? -20.584 -8.898 -1.861 1.00 73.50 387 ALA A O 1
ATOM 2709 N N . ALA A 1 388 ? -22.295 -7.470 -1.522 1.00 78.25 388 ALA A N 1
ATOM 2710 C CA . ALA A 1 388 ? -22.405 -7.042 -2.915 1.00 78.25 388 ALA A CA 1
ATOM 2711 C C . ALA A 1 388 ? -21.178 -6.228 -3.367 1.00 78.25 388 ALA A C 1
ATOM 2713 O O . ALA A 1 388 ? -20.613 -6.503 -4.424 1.00 78.25 388 ALA A O 1
ATOM 2714 N N . ASP A 1 389 ? -20.718 -5.290 -2.538 1.00 75.44 389 ASP A N 1
ATOM 2715 C CA . ASP A 1 389 ? -19.533 -4.467 -2.810 1.00 75.44 389 ASP A CA 1
ATOM 2716 C C . ASP A 1 389 ? -18.241 -5.314 -2.846 1.00 75.44 389 ASP A C 1
ATOM 2718 O O . ASP A 1 389 ? -17.423 -5.243 -3.766 1.00 75.44 389 ASP A O 1
ATOM 2722 N N . LEU A 1 390 ? -18.111 -6.255 -1.908 1.00 73.44 390 LEU A N 1
ATOM 2723 C CA . LEU A 1 390 ? -17.014 -7.227 -1.849 1.00 73.44 390 LEU A CA 1
ATOM 2724 C C . LEU A 1 390 ? -16.992 -8.176 -3.055 1.00 73.44 390 LEU A C 1
ATOM 2726 O O . LEU A 1 390 ? -15.928 -8.688 -3.406 1.00 73.44 390 LEU A O 1
ATOM 2730 N N . ALA A 1 391 ? -18.126 -8.441 -3.703 1.00 80.94 391 ALA A N 1
ATOM 2731 C CA . ALA A 1 391 ? -18.147 -9.245 -4.922 1.00 80.94 391 ALA A CA 1
ATOM 2732 C C . ALA A 1 391 ? -17.572 -8.474 -6.124 1.00 80.94 391 ALA A C 1
ATOM 2734 O O . ALA A 1 391 ? -16.895 -9.079 -6.953 1.00 80.94 391 ALA A O 1
ATOM 2735 N N . GLY A 1 392 ? -17.779 -7.153 -6.182 1.00 82.44 392 GLY A N 1
ATOM 2736 C CA . GLY A 1 392 ? -17.367 -6.302 -7.304 1.00 82.44 392 GLY A CA 1
ATOM 2737 C C . GLY A 1 392 ? -15.966 -5.687 -7.202 1.00 82.44 392 GLY A C 1
ATOM 2738 O O . GLY A 1 392 ? -15.408 -5.299 -8.223 1.00 82.44 392 GLY A O 1
ATOM 2739 N N . THR A 1 393 ? -15.374 -5.602 -6.007 1.00 81.00 393 THR A N 1
ATOM 2740 C CA . THR A 1 393 ? -14.082 -4.912 -5.807 1.00 81.00 393 THR A CA 1
ATOM 2741 C C . THR A 1 393 ? -12.931 -5.562 -6.595 1.00 81.00 393 THR A C 1
ATOM 2743 O O . THR A 1 393 ? -12.634 -6.739 -6.381 1.00 81.00 393 THR A O 1
ATOM 2746 N N . PRO A 1 394 ? -12.220 -4.845 -7.478 1.00 85.38 394 PRO A N 1
ATOM 2747 C CA . PRO A 1 394 ? -11.032 -5.385 -8.135 1.00 85.38 394 PRO A CA 1
ATOM 2748 C C . PRO A 1 394 ? -10.015 -5.895 -7.107 1.00 85.38 394 PRO A C 1
ATOM 2750 O O . PRO A 1 394 ? -9.943 -5.388 -5.985 1.00 85.38 394 PRO A O 1
ATOM 2753 N N . ARG A 1 395 ? -9.267 -6.941 -7.465 1.00 87.31 395 ARG A N 1
ATOM 2754 C CA . ARG A 1 395 ? -8.100 -7.349 -6.679 1.00 87.31 395 ARG A CA 1
ATOM 2755 C C . ARG A 1 395 ? -6.927 -6.507 -7.138 1.00 87.31 395 ARG A C 1
ATOM 2757 O O . ARG A 1 395 ? -6.649 -6.481 -8.332 1.00 87.31 395 ARG A O 1
ATOM 2764 N N . ASP A 1 396 ? -6.286 -5.854 -6.187 1.00 88.75 396 ASP A N 1
ATOM 2765 C CA . ASP A 1 396 ? -5.063 -5.102 -6.416 1.00 88.75 396 ASP A CA 1
ATOM 2766 C C . ASP A 1 396 ? -3.862 -6.036 -6.199 1.00 88.75 396 ASP A C 1
ATOM 2768 O O . ASP A 1 396 ? -3.886 -6.892 -5.306 1.00 88.75 396 ASP A O 1
ATOM 2772 N 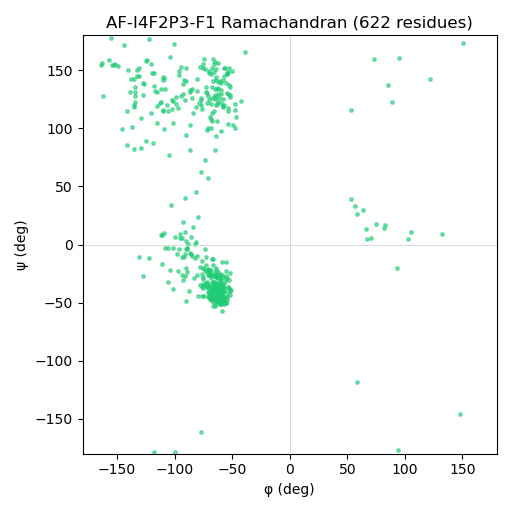N . ASP A 1 397 ? -2.833 -5.918 -7.034 1.00 91.94 397 ASP A N 1
ATOM 2773 C CA . ASP A 1 397 ? -1.547 -6.586 -6.815 1.00 91.94 397 ASP A CA 1
ATOM 2774 C C . ASP A 1 397 ? -0.588 -5.708 -5.992 1.00 91.94 397 ASP A C 1
ATOM 2776 O O . ASP A 1 397 ? 0.552 -6.104 -5.741 1.00 91.94 397 ASP A O 1
ATOM 2780 N N . PHE A 1 398 ? -1.061 -4.538 -5.548 1.00 92.50 398 PHE A N 1
ATOM 2781 C CA . PHE A 1 398 ? -0.324 -3.540 -4.777 1.00 92.50 398 PHE A CA 1
ATOM 2782 C C . PHE A 1 398 ? 0.949 -3.071 -5.488 1.00 92.50 398 PHE A C 1
ATOM 2784 O O . PHE A 1 398 ? 1.961 -2.808 -4.839 1.00 92.50 398 PHE A O 1
ATOM 2791 N N . GLY A 1 399 ? 0.920 -3.014 -6.823 1.00 93.19 399 GLY A N 1
ATOM 2792 C CA . GLY A 1 399 ? 2.062 -2.596 -7.632 1.00 93.19 399 GLY A CA 1
ATOM 2793 C C . GLY A 1 399 ? 3.168 -3.649 -7.729 1.00 93.19 399 GLY A C 1
ATOM 2794 O O . GLY A 1 399 ? 4.296 -3.313 -8.095 1.00 93.19 399 GLY A O 1
ATOM 2795 N N . ALA A 1 400 ? 2.882 -4.919 -7.415 1.00 95.38 400 ALA A N 1
ATOM 2796 C CA . ALA A 1 400 ? 3.858 -6.006 -7.513 1.00 95.38 400 ALA A CA 1
ATOM 2797 C C . ALA A 1 400 ? 4.428 -6.140 -8.932 1.00 95.38 400 ALA A C 1
ATOM 2799 O O . ALA A 1 400 ? 5.639 -6.303 -9.093 1.00 95.38 400 ALA A O 1
ATOM 2800 N N . ALA A 1 401 ? 3.569 -6.090 -9.960 1.00 96.12 401 ALA A N 1
ATOM 2801 C CA . ALA A 1 401 ? 4.009 -6.132 -11.352 1.00 96.12 401 ALA A CA 1
ATOM 2802 C C . ALA A 1 401 ? 4.852 -4.898 -11.702 1.00 96.12 401 ALA A C 1
ATOM 2804 O O . ALA A 1 401 ? 5.994 -5.050 -12.118 1.00 96.12 401 ALA A O 1
ATOM 2805 N N . ALA A 1 402 ? 4.345 -3.698 -11.408 1.00 96.12 402 ALA A N 1
ATOM 2806 C CA . ALA A 1 402 ? 5.038 -2.436 -11.668 1.00 96.12 402 ALA A CA 1
ATOM 2807 C C . ALA A 1 402 ? 6.436 -2.368 -11.026 1.00 96.12 402 ALA A C 1
ATOM 2809 O O . ALA A 1 402 ? 7.406 -1.981 -11.674 1.00 96.12 402 ALA A O 1
ATOM 2810 N N . THR A 1 403 ? 6.555 -2.785 -9.764 1.00 96.94 403 THR A N 1
ATOM 2811 C CA . THR A 1 403 ? 7.831 -2.793 -9.037 1.00 96.94 403 THR A CA 1
ATOM 2812 C C . THR A 1 403 ? 8.798 -3.810 -9.642 1.00 96.94 403 THR A C 1
ATOM 2814 O O . THR A 1 403 ? 9.970 -3.499 -9.833 1.00 96.94 403 THR A O 1
ATOM 2817 N N . ARG A 1 404 ? 8.320 -5.010 -10.002 1.00 97.44 404 ARG A N 1
ATOM 2818 C CA . ARG A 1 404 ? 9.149 -6.038 -10.654 1.00 97.44 404 ARG A CA 1
ATOM 2819 C C . ARG A 1 404 ? 9.641 -5.583 -12.028 1.00 97.44 404 ARG A C 1
ATOM 2821 O O . ARG A 1 404 ? 10.815 -5.775 -12.336 1.00 97.44 404 ARG A O 1
ATOM 2828 N N . ASP A 1 405 ? 8.764 -4.974 -12.818 1.00 97.69 405 ASP A N 1
ATOM 2829 C CA . ASP A 1 405 ? 9.091 -4.469 -14.151 1.00 97.69 405 ASP A CA 1
ATOM 2830 C C . ASP A 1 405 ? 10.101 -3.321 -14.063 1.00 97.69 405 ASP A C 1
ATOM 2832 O O . ASP A 1 405 ? 11.069 -3.304 -14.821 1.00 97.69 405 ASP A O 1
ATOM 2836 N N . LEU A 1 406 ? 9.954 -2.428 -13.077 1.00 97.69 406 LEU A N 1
ATOM 2837 C CA . LEU A 1 406 ? 10.934 -1.383 -12.790 1.00 97.69 406 LEU A CA 1
ATOM 2838 C C . LEU A 1 406 ? 12.296 -1.973 -12.398 1.00 97.69 406 LEU A C 1
ATOM 2840 O O . LEU A 1 406 ? 13.309 -1.555 -12.951 1.00 97.69 406 LEU A O 1
ATOM 2844 N N . VAL A 1 407 ? 12.344 -2.954 -11.488 1.00 97.94 407 VAL A N 1
ATOM 2845 C CA . VAL A 1 407 ? 13.607 -3.613 -11.100 1.00 97.94 407 VAL A CA 1
ATOM 2846 C C . VAL A 1 407 ? 14.266 -4.269 -12.316 1.00 97.94 407 VAL A C 1
ATOM 2848 O O . VAL A 1 407 ? 15.452 -4.044 -12.570 1.00 97.94 407 VAL A O 1
ATOM 2851 N N . GLY A 1 408 ? 13.489 -4.996 -13.123 1.00 97.19 408 GLY A N 1
ATOM 2852 C CA . GLY A 1 408 ? 13.961 -5.596 -14.371 1.00 97.19 408 GLY A CA 1
ATOM 2853 C C . GLY A 1 408 ? 14.488 -4.558 -15.365 1.00 97.19 408 GLY A C 1
ATOM 2854 O O . GLY A 1 408 ? 15.566 -4.740 -15.930 1.00 97.19 408 GLY A O 1
ATOM 2855 N N . TRP A 1 409 ? 13.783 -3.437 -15.529 1.00 97.12 409 TRP A N 1
ATOM 2856 C CA . TRP A 1 409 ? 14.224 -2.326 -16.370 1.00 97.12 409 TRP A CA 1
ATOM 2857 C C . TRP A 1 409 ? 15.525 -1.712 -15.850 1.00 97.12 409 TRP A C 1
ATOM 2859 O O . TRP A 1 409 ? 16.461 -1.547 -16.624 1.00 97.12 409 TRP A O 1
ATOM 2869 N N . THR A 1 410 ? 15.645 -1.447 -14.547 1.00 96.56 410 THR A N 1
ATOM 2870 C CA . THR A 1 410 ? 16.870 -0.865 -13.974 1.00 96.56 410 THR A CA 1
ATOM 2871 C C . THR A 1 410 ? 18.087 -1.774 -14.109 1.00 96.56 410 THR A C 1
ATOM 2873 O O . THR A 1 410 ? 19.180 -1.279 -14.374 1.00 96.56 410 THR A O 1
ATOM 2876 N N . ALA A 1 411 ? 17.905 -3.093 -14.003 1.00 95.31 411 ALA A N 1
ATOM 2877 C CA . ALA A 1 411 ? 18.970 -4.061 -14.249 1.00 95.31 411 ALA A CA 1
ATOM 2878 C C . ALA A 1 411 ? 19.352 -4.147 -15.736 1.00 95.31 411 ALA A C 1
ATOM 2880 O O . ALA A 1 411 ? 20.511 -4.376 -16.059 1.00 95.31 411 ALA A O 1
ATOM 2881 N N . ALA A 1 412 ? 18.389 -3.971 -16.645 1.00 94.19 412 ALA A N 1
ATOM 2882 C CA . ALA A 1 412 ? 18.613 -4.130 -18.080 1.00 94.19 412 ALA A CA 1
ATOM 2883 C C . ALA A 1 412 ? 19.057 -2.849 -18.803 1.00 94.19 412 ALA A C 1
ATOM 2885 O O . ALA A 1 412 ? 19.596 -2.943 -19.904 1.00 94.19 412 ALA A O 1
ATOM 2886 N N . GLN A 1 413 ? 18.749 -1.668 -18.261 1.00 95.00 413 GLN A N 1
ATOM 2887 C CA . GLN A 1 413 ? 18.806 -0.403 -19.006 1.00 95.00 413 GLN A CA 1
ATOM 2888 C C . GLN A 1 413 ? 19.718 0.667 -18.409 1.00 95.00 413 GLN A C 1
ATOM 2890 O O . GLN A 1 413 ? 19.955 1.684 -19.074 1.00 95.00 413 GLN A O 1
ATOM 2895 N N . LEU A 1 414 ? 20.185 0.469 -17.177 1.00 94.31 414 LEU A N 1
ATOM 2896 C CA . LEU A 1 414 ? 21.039 1.411 -16.464 1.00 94.31 414 LEU A CA 1
ATOM 2897 C C . LEU A 1 414 ? 22.393 0.770 -16.153 1.00 94.31 414 LEU A C 1
ATOM 2899 O O . LEU A 1 414 ? 22.421 -0.427 -15.865 1.00 94.31 414 LEU A O 1
ATOM 2903 N N . PRO A 1 415 ? 23.482 1.557 -16.133 1.00 91.88 415 PRO A N 1
ATOM 2904 C CA . PRO A 1 415 ? 24.787 1.059 -15.713 1.00 91.88 415 PRO A CA 1
ATOM 2905 C C . PRO A 1 415 ? 24.765 0.605 -14.244 1.00 91.88 415 PRO A C 1
ATOM 2907 O O . PRO A 1 415 ? 23.918 1.045 -13.458 1.00 91.88 415 PRO A O 1
ATOM 2910 N N . ASP A 1 416 ? 25.684 -0.286 -13.867 1.00 90.19 416 ASP A N 1
ATOM 2911 C CA . ASP A 1 416 ? 25.707 -0.935 -12.544 1.00 90.19 416 ASP A CA 1
ATOM 2912 C C . ASP A 1 416 ? 25.875 0.046 -11.378 1.00 90.19 416 ASP A C 1
ATOM 2914 O O . ASP A 1 416 ? 25.389 -0.204 -10.276 1.00 90.19 416 ASP A O 1
ATOM 2918 N N . ASP A 1 417 ? 26.512 1.188 -11.622 1.00 90.44 417 ASP A N 1
ATOM 2919 C CA . ASP A 1 417 ? 26.692 2.254 -10.643 1.00 90.44 417 ASP A CA 1
ATOM 2920 C C . ASP A 1 417 ? 25.470 3.178 -10.511 1.00 90.44 417 ASP A C 1
ATOM 2922 O O . ASP A 1 417 ? 25.398 3.945 -9.549 1.00 90.44 417 ASP A O 1
ATOM 2926 N N . ALA A 1 418 ? 24.488 3.089 -11.420 1.00 92.38 418 ALA A N 1
ATOM 2927 C CA . ALA A 1 418 ? 23.303 3.941 -11.419 1.00 92.38 418 ALA A CA 1
ATOM 2928 C C . ALA A 1 418 ? 22.547 3.884 -10.090 1.00 92.38 418 ALA A C 1
ATOM 2930 O O . ALA A 1 418 ? 22.309 2.807 -9.531 1.00 92.38 418 ALA A O 1
ATOM 2931 N N . VAL A 1 419 ? 22.089 5.053 -9.644 1.00 93.88 419 VAL A N 1
ATOM 2932 C CA . VAL A 1 419 ? 21.401 5.222 -8.366 1.00 93.88 419 VAL A CA 1
ATOM 2933 C C . VAL A 1 419 ? 19.955 5.656 -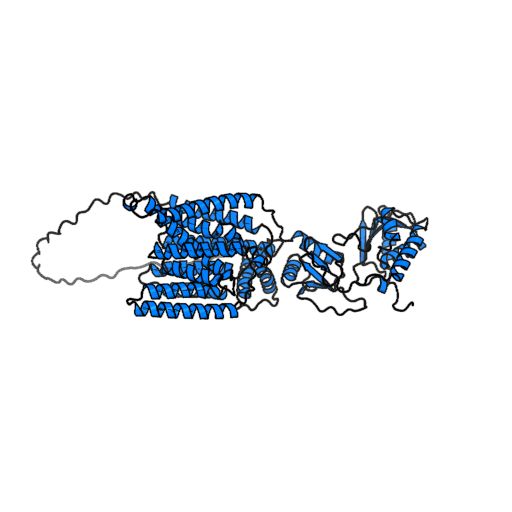8.585 1.00 93.88 419 VAL A C 1
ATOM 2935 O O . VAL A 1 419 ? 19.673 6.622 -9.290 1.00 93.88 419 VAL A O 1
ATOM 2938 N N . LEU A 1 420 ? 19.031 4.981 -7.910 1.00 95.25 420 LEU A N 1
ATOM 2939 C CA . LEU A 1 420 ? 17.627 5.350 -7.787 1.00 95.25 420 LEU A CA 1
ATOM 2940 C C . LEU A 1 420 ? 17.413 6.086 -6.464 1.00 95.25 420 LEU A C 1
ATOM 2942 O O . LEU A 1 420 ? 17.599 5.521 -5.391 1.00 95.25 420 LEU A O 1
ATOM 2946 N N . SER A 1 421 ? 16.994 7.341 -6.523 1.00 93.38 421 SER A N 1
ATOM 2947 C CA . SER A 1 421 ? 16.540 8.130 -5.382 1.00 93.38 421 SER A CA 1
ATOM 2948 C C . SER A 1 421 ? 15.018 8.022 -5.272 1.00 93.38 421 SER A C 1
ATOM 2950 O O . SER A 1 421 ? 14.293 8.211 -6.248 1.00 93.38 421 SER A O 1
ATOM 2952 N N . THR A 1 422 ? 14.508 7.664 -4.095 1.00 93.94 422 THR A N 1
ATOM 2953 C CA . THR A 1 422 ? 13.065 7.510 -3.881 1.00 93.94 422 THR A CA 1
ATOM 2954 C C . THR A 1 422 ? 12.661 7.701 -2.415 1.00 93.94 422 THR A C 1
ATOM 2956 O O . THR A 1 422 ? 13.492 7.937 -1.538 1.00 93.94 422 THR A O 1
ATOM 2959 N N . SER A 1 423 ? 11.364 7.621 -2.119 1.00 91.75 423 SER A N 1
ATOM 2960 C CA . SER A 1 423 ? 10.862 7.654 -0.743 1.00 91.75 423 SER A CA 1
ATOM 2961 C C . SER A 1 423 ? 11.347 6.433 0.062 1.00 91.75 423 SER A C 1
ATOM 2963 O O . SER A 1 423 ? 11.507 5.354 -0.509 1.00 91.75 423 SER A O 1
ATOM 2965 N N . PRO A 1 424 ? 11.518 6.532 1.396 1.00 90.62 424 PRO A N 1
ATOM 2966 C CA . PRO A 1 424 ? 11.928 5.392 2.224 1.00 90.62 424 PRO A CA 1
ATOM 2967 C C . PRO A 1 424 ? 11.051 4.144 2.062 1.00 90.62 424 PRO A C 1
ATOM 2969 O O . PRO A 1 424 ? 11.554 3.023 2.055 1.00 90.62 424 PRO A O 1
ATOM 2972 N N . ARG A 1 425 ? 9.738 4.341 1.889 1.00 90.94 425 ARG A N 1
ATOM 2973 C CA . ARG A 1 425 ? 8.780 3.255 1.655 1.00 90.94 425 ARG A CA 1
ATOM 2974 C C . ARG A 1 425 ? 9.045 2.553 0.325 1.00 90.94 425 ARG A C 1
ATOM 2976 O O . ARG A 1 425 ? 9.191 1.336 0.310 1.00 90.94 425 ARG A O 1
ATOM 2983 N N . LEU A 1 426 ? 9.118 3.309 -0.771 1.00 93.62 426 LEU A N 1
ATOM 2984 C CA . LEU A 1 426 ? 9.342 2.731 -2.097 1.00 93.62 426 LEU A CA 1
ATOM 2985 C C . LEU A 1 426 ? 10.744 2.116 -2.209 1.00 93.62 426 LEU A C 1
ATOM 2987 O O . LEU A 1 426 ? 10.901 1.083 -2.843 1.00 93.62 426 LEU A O 1
ATOM 2991 N N . ALA A 1 427 ? 11.743 2.668 -1.517 1.00 94.62 427 ALA A N 1
ATOM 2992 C CA . ALA A 1 427 ? 13.070 2.065 -1.439 1.00 94.62 427 ALA A CA 1
ATOM 2993 C C . ALA A 1 427 ? 13.033 0.666 -0.808 1.00 94.62 427 ALA A C 1
ATOM 2995 O O . ALA A 1 427 ? 13.646 -0.266 -1.327 1.00 94.62 427 ALA A O 1
ATOM 2996 N N . ALA A 1 428 ? 12.298 0.506 0.298 1.00 94.62 428 ALA A N 1
ATOM 2997 C CA . ALA A 1 428 ? 12.121 -0.796 0.932 1.00 94.62 428 ALA A CA 1
ATOM 2998 C C . ALA A 1 428 ? 11.392 -1.786 0.009 1.00 94.62 428 ALA A C 1
ATOM 3000 O O . ALA A 1 428 ? 11.806 -2.939 -0.067 1.00 94.62 428 ALA A O 1
ATOM 3001 N N . GLU A 1 429 ? 10.363 -1.338 -0.719 1.00 96.06 429 GLU A N 1
ATOM 3002 C CA . GLU A 1 429 ? 9.645 -2.172 -1.696 1.00 96.06 429 GLU A CA 1
ATOM 3003 C C . GLU A 1 429 ? 10.521 -2.574 -2.890 1.00 96.06 429 GLU A C 1
ATOM 3005 O O . GLU A 1 429 ? 10.514 -3.735 -3.286 1.00 96.06 429 GLU A O 1
ATOM 3010 N N . LEU A 1 430 ? 11.332 -1.662 -3.436 1.00 96.75 430 LEU A N 1
ATOM 3011 C CA . LEU A 1 430 ? 12.253 -1.979 -4.533 1.00 96.75 430 LEU A CA 1
ATOM 3012 C C . LEU A 1 430 ? 13.291 -3.013 -4.106 1.00 96.75 430 LEU A C 1
ATOM 3014 O O . LEU A 1 430 ? 13.513 -3.989 -4.821 1.00 96.75 430 LEU A O 1
ATOM 3018 N N . VAL A 1 431 ? 13.892 -2.839 -2.926 1.00 96.81 431 VAL A N 1
ATOM 3019 C CA . VAL A 1 431 ? 14.837 -3.824 -2.382 1.00 96.81 431 VAL A CA 1
ATOM 3020 C C . VAL A 1 431 ? 14.144 -5.162 -2.123 1.00 96.81 431 VAL A C 1
ATOM 3022 O O . VAL A 1 431 ? 14.702 -6.211 -2.439 1.00 96.81 431 VAL A O 1
ATOM 3025 N N . HIS A 1 432 ? 12.913 -5.144 -1.604 1.00 96.50 432 HIS A N 1
ATOM 3026 C CA . HIS A 1 432 ? 12.109 -6.354 -1.416 1.00 96.50 432 HIS A CA 1
ATOM 3027 C C . HIS A 1 432 ? 11.831 -7.081 -2.740 1.00 96.50 432 HIS A C 1
ATOM 3029 O O . HIS A 1 432 ? 11.917 -8.306 -2.806 1.00 96.50 432 HIS A O 1
ATOM 3035 N N . ALA A 1 433 ? 11.575 -6.329 -3.812 1.00 96.94 433 ALA A N 1
ATOM 3036 C CA . ALA A 1 433 ? 11.393 -6.848 -5.165 1.00 96.94 433 ALA A CA 1
ATOM 3037 C C . ALA A 1 433 ? 12.700 -7.316 -5.841 1.00 96.94 433 ALA A C 1
ATOM 3039 O O . ALA A 1 433 ? 12.647 -7.859 -6.945 1.00 96.94 433 ALA A O 1
ATOM 3040 N N . GLY A 1 434 ? 13.855 -7.144 -5.187 1.00 97.12 434 GLY A N 1
ATOM 3041 C CA . GLY A 1 434 ? 15.157 -7.624 -5.652 1.00 97.12 434 GLY A CA 1
ATOM 3042 C C . GLY A 1 434 ? 16.093 -6.548 -6.206 1.00 97.12 434 GLY A C 1
ATOM 3043 O O . GLY A 1 434 ? 17.114 -6.903 -6.792 1.00 97.12 434 GLY A O 1
ATOM 3044 N N . ALA A 1 435 ? 15.785 -5.257 -6.040 1.00 97.00 435 ALA A N 1
ATOM 3045 C CA . ALA A 1 435 ? 16.740 -4.195 -6.352 1.00 97.00 435 ALA A CA 1
ATOM 3046 C C . ALA A 1 435 ? 17.972 -4.282 -5.439 1.00 97.00 435 ALA A C 1
ATOM 3048 O O . ALA A 1 435 ? 17.855 -4.571 -4.246 1.00 97.00 435 ALA A O 1
ATOM 3049 N N . ASP A 1 436 ? 19.146 -3.964 -5.985 1.00 95.75 436 ASP A N 1
ATOM 3050 C CA . ASP A 1 436 ? 20.374 -3.853 -5.200 1.00 95.75 436 ASP A CA 1
ATOM 3051 C C . ASP A 1 436 ? 20.253 -2.703 -4.175 1.00 95.75 436 ASP A C 1
ATOM 3053 O O . ASP A 1 436 ? 20.087 -1.545 -4.580 1.00 95.75 436 ASP A O 1
ATOM 3057 N N . PRO A 1 437 ? 20.362 -2.971 -2.856 1.00 93.88 437 PRO A N 1
ATOM 3058 C CA . PRO A 1 437 ? 20.328 -1.935 -1.828 1.00 93.88 437 PRO A CA 1
ATOM 3059 C C . PRO A 1 437 ? 21.368 -0.827 -2.026 1.00 93.88 437 PRO A C 1
ATOM 3061 O O . PRO A 1 437 ? 21.109 0.309 -1.636 1.00 93.88 437 PRO A O 1
ATOM 3064 N N . ALA A 1 438 ? 22.521 -1.122 -2.640 1.00 92.75 438 ALA A N 1
ATOM 3065 C CA . ALA A 1 438 ? 23.556 -0.121 -2.905 1.00 92.75 438 ALA A CA 1
ATOM 3066 C C . ALA A 1 438 ? 23.126 0.909 -3.967 1.00 92.75 438 ALA A C 1
ATOM 3068 O O . ALA A 1 438 ? 23.584 2.056 -3.947 1.00 92.75 438 ALA A O 1
ATOM 3069 N N . ARG A 1 439 ? 22.207 0.515 -4.859 1.00 94.25 439 ARG A N 1
ATOM 3070 C CA . ARG A 1 439 ? 21.677 1.345 -5.948 1.00 94.25 439 ARG A CA 1
ATOM 3071 C C . ARG A 1 439 ? 20.421 2.114 -5.551 1.00 94.25 439 ARG A C 1
ATOM 3073 O O . ARG A 1 439 ? 20.021 3.009 -6.282 1.00 94.25 439 ARG A O 1
ATOM 3080 N N . VAL A 1 440 ? 19.796 1.829 -4.408 1.00 94.81 440 VAL A N 1
ATOM 3081 C CA . VAL A 1 440 ? 18.556 2.496 -3.979 1.00 94.81 440 VAL A CA 1
ATOM 3082 C C . VAL A 1 440 ? 18.821 3.409 -2.782 1.00 94.81 440 VAL A C 1
ATOM 3084 O O . VAL A 1 440 ? 19.142 2.955 -1.688 1.00 94.81 440 VAL A O 1
ATOM 3087 N N . ARG A 1 441 ? 18.644 4.720 -2.967 1.00 91.31 441 ARG A N 1
ATOM 3088 C CA . ARG A 1 441 ? 18.805 5.746 -1.929 1.00 91.31 441 ARG A CA 1
ATOM 3089 C C . ARG A 1 441 ? 17.471 6.358 -1.529 1.00 91.31 441 ARG A C 1
ATOM 3091 O O . ARG A 1 441 ? 16.589 6.592 -2.352 1.00 91.31 441 ARG A O 1
ATOM 3098 N N . THR A 1 442 ? 17.349 6.666 -0.244 1.00 89.75 442 THR A N 1
ATOM 3099 C CA . THR A 1 442 ? 16.167 7.319 0.320 1.00 89.75 442 THR A CA 1
ATOM 3100 C C . THR A 1 442 ? 16.319 8.836 0.356 1.00 89.75 442 THR A C 1
ATOM 3102 O O . THR A 1 442 ? 17.353 9.334 0.800 1.00 89.75 442 THR A O 1
ATOM 3105 N N . GLY A 1 443 ? 15.254 9.552 -0.001 1.00 81.06 443 GLY A N 1
ATOM 3106 C CA . GLY A 1 443 ? 15.171 11.013 0.044 1.00 81.06 443 GLY A CA 1
ATOM 3107 C C . GLY A 1 443 ? 15.505 11.672 -1.290 1.00 81.06 443 GLY A C 1
ATOM 3108 O O . GLY A 1 443 ? 16.140 11.063 -2.152 1.00 81.06 443 GLY A O 1
ATOM 3109 N N . ASP A 1 444 ? 15.070 12.923 -1.441 1.00 68.50 444 ASP A N 1
ATOM 3110 C CA . ASP A 1 444 ? 15.422 13.761 -2.583 1.00 68.50 444 ASP A CA 1
ATOM 3111 C C . ASP A 1 444 ? 16.894 14.143 -2.448 1.00 68.50 444 ASP A C 1
ATOM 3113 O O . ASP A 1 444 ? 17.262 15.012 -1.656 1.00 68.50 444 ASP A O 1
ATOM 3117 N N . VAL A 1 445 ? 17.764 13.455 -3.185 1.00 64.00 445 VAL A N 1
ATOM 3118 C CA . VAL A 1 445 ? 19.164 13.866 -3.271 1.00 64.00 445 VAL A CA 1
ATOM 3119 C C . VAL A 1 445 ? 19.172 15.189 -4.043 1.00 64.00 445 VAL A C 1
ATOM 3121 O O . VAL A 1 445 ? 18.676 15.203 -5.171 1.00 64.00 445 VAL A O 1
ATOM 3124 N N . PRO A 1 446 ? 19.679 16.305 -3.481 1.00 62.44 446 PRO A N 1
ATOM 3125 C CA . PRO A 1 446 ? 19.826 17.533 -4.242 1.00 62.44 446 PRO A CA 1
ATOM 3126 C C . PRO A 1 446 ? 20.812 17.257 -5.369 1.00 62.44 446 PRO A C 1
ATOM 3128 O O . PRO A 1 446 ? 22.008 17.074 -5.151 1.00 62.44 446 PRO A O 1
ATOM 3131 N N . VAL A 1 447 ? 20.276 17.154 -6.579 1.00 59.69 447 VAL A N 1
ATOM 3132 C CA . VAL A 1 447 ? 21.063 16.856 -7.760 1.00 59.69 447 VAL A CA 1
ATOM 3133 C C . VAL A 1 447 ? 21.598 18.178 -8.292 1.00 59.69 447 VAL A C 1
ATOM 3135 O O . VAL A 1 447 ? 20.867 18.949 -8.909 1.00 59.69 447 VAL A O 1
ATOM 3138 N N . THR A 1 448 ? 22.873 18.472 -8.045 1.00 56.97 448 THR A N 1
ATOM 3139 C CA . THR A 1 448 ? 23.559 19.527 -8.795 1.00 56.97 448 THR A CA 1
ATOM 3140 C C . THR A 1 448 ? 23.643 19.096 -10.256 1.00 56.97 448 THR A C 1
ATOM 3142 O O . THR A 1 448 ? 24.054 17.966 -10.551 1.00 56.97 448 THR A O 1
ATOM 3145 N N . ALA A 1 449 ? 23.212 19.980 -11.160 1.00 54.03 449 ALA A N 1
ATOM 3146 C CA . ALA A 1 449 ? 23.419 19.813 -12.591 1.00 54.03 449 ALA A CA 1
ATOM 3147 C C . ALA A 1 449 ? 24.927 19.684 -12.833 1.00 54.03 449 ALA A C 1
ATOM 3149 O O . ALA A 1 449 ? 25.693 20.569 -12.452 1.00 54.03 449 ALA A O 1
ATOM 3150 N N . SER A 1 450 ? 25.347 18.559 -13.396 1.00 48.94 450 SER A N 1
ATOM 3151 C CA . SER A 1 450 ? 26.735 18.314 -13.763 1.00 48.94 450 SER A CA 1
ATOM 3152 C C . SER A 1 450 ? 26.776 17.887 -15.219 1.00 48.94 450 SER A C 1
ATOM 3154 O O . SER A 1 450 ? 25.908 17.144 -15.670 1.00 48.94 450 SER A O 1
ATOM 3156 N N . THR A 1 451 ? 27.758 18.398 -15.950 1.00 48.19 451 THR A N 1
ATOM 3157 C CA . THR A 1 451 ? 27.895 18.277 -17.408 1.00 48.19 451 THR A CA 1
ATOM 3158 C C . THR A 1 451 ? 28.951 17.235 -17.795 1.00 48.19 451 THR A C 1
ATOM 3160 O O . THR A 1 451 ? 29.693 17.435 -18.752 1.00 48.19 451 THR A O 1
ATOM 3163 N N . GLY A 1 452 ? 29.087 16.159 -17.015 1.00 54.34 452 GLY A N 1
ATOM 3164 C CA . GLY A 1 452 ? 30.056 15.081 -17.251 1.00 54.34 452 GLY A CA 1
ATOM 3165 C C . GLY A 1 452 ? 29.405 13.699 -17.395 1.00 54.34 452 GLY A C 1
ATOM 3166 O O . GLY A 1 452 ? 28.193 13.583 -17.205 1.00 54.34 452 GLY A O 1
ATOM 3167 N N . PRO A 1 453 ? 30.199 12.642 -17.676 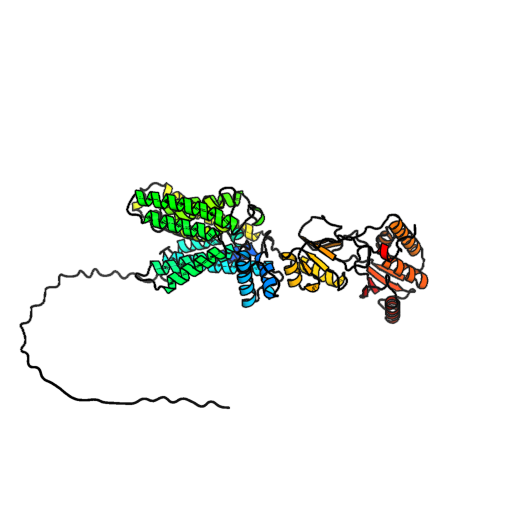1.00 55.72 453 PRO A N 1
ATOM 3168 C CA . PRO A 1 453 ? 29.775 11.237 -17.647 1.00 55.72 453 PRO A CA 1
ATOM 3169 C C . PRO A 1 453 ? 29.544 10.790 -16.195 1.00 55.72 453 PRO A C 1
ATOM 3171 O O . PRO A 1 453 ? 30.210 9.906 -15.663 1.00 55.72 453 PRO A O 1
ATOM 3174 N N . GLU A 1 454 ? 28.658 11.493 -15.499 1.00 68.00 454 GLU A N 1
ATOM 3175 C CA . GLU A 1 454 ? 28.295 11.168 -14.137 1.00 68.00 454 GLU A CA 1
ATOM 3176 C C . GLU A 1 454 ? 27.286 10.033 -14.122 1.00 68.00 454 GLU A C 1
ATOM 3178 O O . GLU A 1 454 ? 26.348 9.980 -14.919 1.00 68.00 454 GLU A O 1
ATOM 3183 N N . VAL A 1 455 ? 27.469 9.173 -13.128 1.00 77.62 455 VAL A N 1
ATOM 3184 C CA . VAL A 1 455 ? 26.545 8.119 -12.736 1.00 77.62 455 VAL A CA 1
ATOM 3185 C C . VAL A 1 455 ? 25.101 8.638 -12.761 1.00 77.62 455 VAL A C 1
ATOM 3187 O O . VAL A 1 455 ? 24.803 9.639 -12.092 1.00 77.62 455 VAL A O 1
ATOM 3190 N N . PRO A 1 456 ? 24.185 7.999 -13.511 1.00 82.19 456 PRO A N 1
ATOM 3191 C CA . PRO A 1 456 ? 22.813 8.466 -13.587 1.00 82.19 456 PRO A CA 1
ATOM 3192 C C . PRO A 1 456 ? 22.145 8.338 -12.215 1.00 82.19 456 PRO A C 1
ATOM 3194 O O . PRO A 1 456 ? 22.111 7.264 -11.610 1.00 82.19 456 PRO A O 1
ATOM 3197 N N . VAL A 1 457 ? 21.605 9.458 -11.730 1.00 89.88 457 VAL A N 1
ATOM 3198 C CA . VAL A 1 457 ? 20.813 9.533 -10.498 1.00 89.88 457 VAL A CA 1
ATOM 3199 C C . VAL A 1 457 ? 19.366 9.789 -10.893 1.00 89.88 457 VAL A C 1
ATOM 3201 O O . VAL A 1 457 ? 18.988 10.921 -11.189 1.00 89.88 457 VAL A O 1
ATOM 3204 N N . LEU A 1 458 ? 18.562 8.730 -10.919 1.00 93.44 458 LEU A N 1
ATOM 3205 C CA . LEU A 1 458 ? 17.158 8.790 -11.319 1.00 93.44 458 LEU A CA 1
ATOM 3206 C C . LEU A 1 458 ? 16.258 8.902 -10.098 1.00 93.44 458 LEU A C 1
ATOM 3208 O O . LEU A 1 458 ? 16.535 8.312 -9.059 1.00 93.44 458 LEU A O 1
ATOM 3212 N N . GLN A 1 459 ? 15.154 9.625 -10.228 1.00 93.75 459 GLN A N 1
ATOM 3213 C CA . GLN A 1 459 ? 14.148 9.731 -9.182 1.00 93.75 459 GLN A CA 1
ATOM 3214 C C . GLN A 1 459 ? 12.969 8.817 -9.499 1.00 93.75 459 GLN A C 1
ATOM 3216 O O . GLN A 1 459 ? 12.347 8.952 -10.549 1.00 93.75 459 GLN A O 1
ATOM 3221 N N . VAL A 1 460 ? 12.633 7.907 -8.587 1.00 94.75 460 VAL A N 1
ATOM 3222 C CA . VAL A 1 460 ? 11.450 7.045 -8.718 1.00 94.75 460 VAL A CA 1
ATOM 3223 C C . VAL A 1 460 ? 10.343 7.579 -7.824 1.00 94.75 460 VAL A C 1
ATOM 3225 O O . VAL A 1 460 ? 10.527 7.726 -6.610 1.00 94.75 460 VAL A O 1
ATOM 3228 N N . ARG A 1 461 ? 9.179 7.849 -8.413 1.00 92.19 461 ARG A N 1
ATOM 3229 C CA . ARG A 1 461 ? 8.026 8.436 -7.725 1.00 92.19 461 ARG A CA 1
ATOM 3230 C C . ARG A 1 461 ? 6.752 7.671 -8.046 1.00 92.19 461 ARG A C 1
ATOM 3232 O O . ARG A 1 461 ? 6.612 7.139 -9.139 1.00 92.19 461 ARG A O 1
ATOM 3239 N N . SER A 1 462 ? 5.816 7.669 -7.104 1.00 89.69 462 SER A N 1
ATOM 3240 C CA . SER A 1 462 ? 4.456 7.173 -7.324 1.00 89.69 462 SER A CA 1
ATOM 3241 C C . SER A 1 462 ? 3.539 8.318 -7.765 1.00 89.69 462 SER A C 1
ATOM 3243 O O . SER A 1 462 ? 3.633 9.436 -7.248 1.00 89.69 462 SER A O 1
ATOM 3245 N N . GLY A 1 463 ? 2.623 8.037 -8.688 1.00 83.50 463 GLY A N 1
ATOM 3246 C CA . GLY A 1 463 ? 1.624 8.973 -9.201 1.00 83.50 463 GLY A CA 1
ATOM 3247 C C . GLY A 1 463 ? 2.035 9.716 -10.479 1.00 83.50 463 GLY A C 1
ATOM 3248 O O . GLY A 1 463 ? 3.083 9.492 -11.076 1.00 83.50 463 GLY A O 1
ATOM 3249 N N . SER A 1 464 ? 1.168 10.628 -10.926 1.00 63.41 464 SER A N 1
ATOM 3250 C CA . SER A 1 464 ? 1.253 11.273 -12.246 1.00 63.41 464 SER A CA 1
ATOM 3251 C C . SER A 1 464 ? 2.096 12.554 -12.302 1.00 63.41 464 SER A C 1
ATOM 3253 O O . SER A 1 464 ? 2.158 13.193 -13.353 1.00 63.41 464 SER A O 1
ATOM 3255 N N . SER A 1 465 ? 2.699 12.989 -11.192 1.00 63.34 465 SER A N 1
ATOM 3256 C CA . SER A 1 465 ? 3.383 14.287 -11.140 1.00 63.34 465 SER A CA 1
ATOM 3257 C C . SER A 1 465 ? 4.739 14.244 -11.851 1.00 63.34 465 SER A C 1
ATOM 3259 O O . SER A 1 465 ? 5.660 13.568 -11.400 1.00 63.34 465 SER A O 1
ATOM 3261 N N . ALA A 1 466 ? 4.871 15.025 -12.926 1.00 62.41 466 ALA A N 1
ATOM 3262 C CA . ALA A 1 466 ? 6.108 15.215 -13.693 1.00 62.41 466 ALA A CA 1
ATOM 3263 C C . ALA A 1 466 ? 7.043 16.292 -13.101 1.00 62.41 466 ALA A C 1
ATOM 3265 O O . ALA A 1 466 ? 7.933 16.798 -13.782 1.00 62.41 466 ALA A O 1
ATOM 3266 N N . ALA A 1 467 ? 6.830 16.712 -11.851 1.00 69.50 467 ALA A N 1
ATOM 3267 C CA . ALA A 1 467 ? 7.696 17.708 -11.231 1.00 69.50 467 ALA A CA 1
ATOM 3268 C C . ALA A 1 467 ? 9.136 17.169 -11.124 1.00 69.50 467 ALA A C 1
ATOM 3270 O O . ALA A 1 467 ? 9.339 16.094 -10.572 1.00 69.50 467 ALA A O 1
ATOM 3271 N N . GLY A 1 468 ? 10.138 17.925 -11.574 1.00 75.62 468 GLY A N 1
ATOM 3272 C CA . GLY A 1 468 ? 11.553 17.606 -11.330 1.00 75.62 468 GLY A CA 1
ATOM 3273 C C . GLY A 1 468 ? 12.338 16.984 -12.488 1.00 75.62 468 GLY A C 1
ATOM 3274 O O . GLY A 1 468 ? 13.498 16.663 -12.275 1.00 75.62 468 GLY A O 1
ATOM 3275 N N . GLY A 1 469 ? 11.760 16.843 -13.686 1.00 85.12 469 GLY A N 1
ATOM 3276 C CA . GLY A 1 469 ? 12.480 16.413 -14.894 1.00 85.12 469 GLY A CA 1
ATOM 3277 C C . GLY A 1 469 ? 11.583 15.658 -15.882 1.00 85.12 469 GLY A C 1
ATOM 3278 O O . GLY A 1 469 ? 10.427 15.367 -15.557 1.00 85.12 469 GLY A O 1
ATOM 3279 N N . PRO A 1 470 ? 12.076 15.328 -17.088 1.00 91.38 470 PRO A N 1
ATOM 3280 C CA . PRO A 1 470 ? 11.354 14.454 -18.003 1.00 91.38 470 PRO A CA 1
ATOM 3281 C C . PRO A 1 470 ? 11.203 13.045 -17.418 1.00 91.38 470 PRO A C 1
ATOM 3283 O O . PRO A 1 470 ? 12.102 12.501 -16.770 1.00 91.38 470 PRO A O 1
ATOM 3286 N N . VAL A 1 471 ? 10.037 12.449 -17.665 1.00 93.75 471 VAL A N 1
ATOM 3287 C CA . VAL A 1 471 ? 9.757 11.054 -17.318 1.00 93.75 471 VAL A CA 1
ATOM 3288 C C . VAL A 1 471 ? 10.400 10.164 -18.370 1.00 93.75 471 VAL A C 1
ATOM 3290 O O . VAL A 1 471 ? 10.082 10.280 -19.548 1.00 93.75 471 VAL A O 1
ATOM 3293 N N . VAL A 1 472 ? 11.281 9.271 -17.933 1.00 94.38 472 VAL A N 1
ATOM 3294 C CA . VAL A 1 472 ? 12.097 8.421 -18.812 1.00 94.38 472 VAL A CA 1
ATOM 3295 C C . VAL A 1 472 ? 11.590 6.991 -18.863 1.00 94.38 472 VAL A C 1
ATOM 3297 O O . VAL A 1 472 ? 11.838 6.296 -19.837 1.00 94.38 472 VAL A O 1
ATOM 3300 N N . ALA A 1 473 ? 10.841 6.567 -17.845 1.00 96.00 473 ALA A N 1
ATOM 3301 C CA . ALA A 1 473 ? 10.114 5.309 -17.860 1.00 96.00 473 ALA A CA 1
ATOM 3302 C C . ALA A 1 473 ? 8.871 5.370 -16.959 1.00 96.00 473 ALA A C 1
ATOM 3304 O O . ALA A 1 473 ? 8.823 6.144 -15.997 1.00 96.00 473 ALA A O 1
ATOM 3305 N N . ARG A 1 474 ? 7.862 4.549 -17.262 1.00 95.94 474 ARG A N 1
ATOM 3306 C CA . ARG A 1 474 ? 6.638 4.364 -16.474 1.00 95.94 474 ARG A CA 1
ATOM 3307 C C . ARG A 1 474 ? 6.301 2.883 -16.320 1.00 95.94 474 ARG A C 1
ATOM 3309 O O . ARG A 1 474 ? 6.296 2.141 -17.297 1.00 95.94 474 ARG A O 1
ATOM 3316 N N . PHE A 1 475 ? 5.932 2.497 -15.101 1.00 96.19 475 PHE A N 1
ATOM 3317 C CA . PHE A 1 475 ? 5.507 1.144 -14.737 1.00 96.19 475 PHE A CA 1
ATOM 3318 C C . PHE A 1 475 ? 4.285 1.247 -13.825 1.00 96.19 475 PHE A C 1
ATOM 3320 O O . PHE A 1 475 ? 4.415 1.567 -12.648 1.00 96.19 475 PHE A O 1
ATOM 3327 N N . GLY A 1 476 ? 3.083 1.033 -14.364 1.00 93.62 476 GLY A N 1
ATOM 3328 C CA . GLY A 1 476 ? 1.847 1.258 -13.608 1.00 93.62 476 GLY A CA 1
ATOM 3329 C C . GLY A 1 476 ? 1.738 2.705 -13.111 1.00 93.62 476 GLY A C 1
ATOM 3330 O O . GLY A 1 476 ? 1.701 3.638 -13.914 1.00 93.62 476 GLY A O 1
ATOM 3331 N N . ASP A 1 477 ? 1.692 2.889 -11.792 1.00 92.19 477 ASP A N 1
ATOM 3332 C CA . ASP A 1 477 ? 1.682 4.194 -11.125 1.00 92.19 477 ASP A CA 1
ATOM 3333 C C . ASP A 1 477 ? 3.088 4.739 -10.812 1.00 92.19 477 ASP A C 1
ATOM 3335 O O . ASP A 1 477 ? 3.205 5.864 -10.323 1.00 92.19 477 ASP A O 1
ATOM 3339 N N . LEU A 1 478 ? 4.150 3.978 -11.086 1.00 95.00 478 LEU A N 1
ATOM 3340 C CA . LEU A 1 478 ? 5.532 4.397 -10.870 1.00 95.00 478 LEU A CA 1
ATOM 3341 C C . LEU A 1 478 ? 6.063 5.155 -12.089 1.00 95.00 478 LEU A C 1
ATOM 3343 O O . LEU A 1 478 ? 5.980 4.684 -13.224 1.00 95.00 478 LEU A O 1
ATOM 3347 N N . ALA A 1 479 ? 6.667 6.312 -11.843 1.00 95.06 479 ALA A N 1
ATOM 3348 C CA . ALA A 1 479 ? 7.378 7.107 -12.832 1.00 95.06 479 ALA A CA 1
ATOM 3349 C C . ALA A 1 479 ? 8.857 7.217 -12.451 1.00 95.06 479 ALA A C 1
ATOM 3351 O O . ALA A 1 479 ? 9.198 7.547 -11.312 1.00 95.06 479 ALA A O 1
ATOM 3352 N N . VAL A 1 480 ? 9.728 6.973 -13.426 1.00 95.44 480 VAL A N 1
ATOM 3353 C CA . VAL A 1 480 ? 11.165 7.226 -13.331 1.00 95.44 480 VAL A CA 1
ATOM 3354 C C . VAL A 1 480 ? 11.441 8.557 -14.010 1.00 95.44 480 VAL A C 1
ATOM 3356 O O . VAL A 1 480 ? 11.130 8.738 -15.186 1.00 95.44 480 VAL A O 1
ATOM 3359 N N . VAL A 1 481 ? 12.001 9.495 -13.263 1.00 93.50 481 VAL A N 1
ATOM 3360 C CA . VAL A 1 481 ? 12.329 10.848 -13.706 1.00 93.50 481 VAL A CA 1
ATOM 3361 C C . VAL A 1 481 ? 13.840 10.987 -13.742 1.00 93.50 481 VAL A C 1
ATOM 3363 O O . VAL A 1 481 ? 14.517 10.604 -12.787 1.00 93.50 481 VAL A O 1
ATOM 3366 N N . ASP A 1 482 ? 14.369 11.555 -14.820 1.00 92.38 482 ASP A N 1
ATOM 3367 C CA . ASP A 1 482 ? 15.766 11.975 -14.849 1.00 92.38 482 ASP A CA 1
ATOM 3368 C C . ASP A 1 482 ? 15.862 13.490 -14.644 1.00 92.38 482 ASP A C 1
ATOM 3370 O O . ASP A 1 482 ? 15.581 14.248 -15.573 1.00 92.38 482 ASP A O 1
ATOM 3374 N N . PRO A 1 483 ? 16.272 13.958 -13.454 1.00 89.19 483 PRO A N 1
ATOM 3375 C CA . PRO A 1 483 ? 16.430 15.385 -13.196 1.00 89.19 483 PRO A CA 1
ATOM 3376 C C . PRO A 1 483 ? 17.583 16.024 -13.985 1.00 89.19 483 PRO A C 1
ATOM 3378 O O . PRO A 1 483 ? 17.683 17.250 -14.013 1.00 89.19 483 PRO A O 1
ATOM 3381 N N . ARG A 1 484 ? 18.465 15.223 -14.598 1.00 87.75 484 ARG A N 1
ATOM 3382 C CA . ARG A 1 484 ? 19.639 15.684 -15.353 1.00 87.75 484 ARG A CA 1
ATOM 3383 C C . ARG A 1 484 ? 19.484 15.572 -16.860 1.00 87.75 484 ARG A C 1
ATOM 3385 O O . ARG A 1 484 ? 20.402 15.973 -17.565 1.00 87.75 484 ARG A O 1
ATOM 3392 N N . ALA A 1 485 ? 18.373 15.031 -17.350 1.00 90.06 485 ALA A N 1
ATOM 3393 C CA . ALA A 1 485 ? 18.181 14.844 -18.778 1.00 90.06 485 ALA A CA 1
ATOM 3394 C C . ALA A 1 485 ? 18.297 16.179 -19.527 1.00 90.06 485 ALA A C 1
ATOM 3396 O O . ALA A 1 485 ? 17.582 17.140 -19.223 1.00 90.06 485 ALA A O 1
ATOM 3397 N N . VAL A 1 486 ? 19.185 16.213 -20.516 1.00 90.38 486 VAL A N 1
ATOM 3398 C CA . VAL A 1 486 ? 19.415 17.371 -21.375 1.00 90.38 486 VAL A CA 1
ATOM 3399 C C . VAL A 1 486 ? 18.713 17.111 -22.708 1.00 90.38 486 VAL A C 1
ATOM 3401 O O . VAL A 1 486 ? 19.049 16.143 -23.389 1.00 90.38 486 VAL A O 1
ATOM 3404 N N . PRO A 1 487 ? 17.708 17.918 -23.093 1.00 91.31 487 PRO A N 1
ATOM 3405 C CA . PRO A 1 487 ? 17.095 17.779 -24.406 1.00 91.31 487 PRO A CA 1
ATOM 3406 C C . PRO A 1 487 ? 18.088 18.199 -25.504 1.00 91.31 487 PRO A C 1
ATOM 3408 O O . PRO A 1 487 ? 18.849 19.150 -25.292 1.00 91.31 487 PRO A O 1
ATOM 3411 N N . PRO A 1 488 ? 18.046 17.568 -26.693 1.00 93.50 488 PRO A N 1
ATOM 3412 C CA . PRO A 1 488 ? 18.910 17.951 -27.801 1.00 93.50 488 PRO A CA 1
ATOM 3413 C C . PRO A 1 488 ? 18.663 19.407 -28.202 1.00 93.50 488 PRO A C 1
ATOM 3415 O O . PRO A 1 488 ? 17.522 19.871 -28.311 1.00 93.50 488 PRO A O 1
ATOM 3418 N N . THR A 1 489 ? 19.740 20.134 -28.485 1.00 94.75 489 THR A N 1
ATOM 3419 C CA . THR A 1 489 ? 19.646 21.454 -29.120 1.00 94.75 489 THR A CA 1
ATOM 3420 C C . THR A 1 489 ? 19.124 21.325 -30.554 1.00 94.75 489 THR A C 1
ATOM 3422 O O . THR A 1 489 ? 19.240 20.278 -31.193 1.00 94.75 489 THR A O 1
ATOM 3425 N N . ALA A 1 490 ? 18.593 22.414 -31.118 1.00 96.12 490 ALA A N 1
ATOM 3426 C CA . ALA A 1 490 ? 18.124 22.419 -32.507 1.00 96.12 490 ALA A CA 1
ATOM 3427 C C . ALA A 1 490 ? 19.230 22.045 -33.517 1.00 96.12 490 ALA A C 1
ATOM 3429 O O . ALA A 1 490 ? 18.950 21.386 -34.518 1.00 96.12 490 ALA A O 1
ATOM 3430 N N . ALA A 1 491 ? 20.483 22.429 -33.243 1.00 95.19 491 ALA A N 1
ATOM 3431 C CA . ALA A 1 491 ? 21.634 22.084 -34.075 1.00 95.19 491 ALA A CA 1
ATOM 3432 C C . ALA A 1 491 ? 21.961 20.584 -34.000 1.00 95.19 491 ALA A C 1
ATOM 3434 O O . ALA A 1 491 ? 22.095 19.945 -35.040 1.00 95.19 491 ALA A O 1
ATOM 3435 N N . GLN A 1 492 ? 22.003 20.005 -32.794 1.00 95.44 492 GLN A N 1
ATOM 3436 C CA . GLN A 1 492 ? 22.208 18.562 -32.607 1.00 95.44 492 GLN A CA 1
ATOM 3437 C C . GLN A 1 492 ? 21.094 17.752 -33.280 1.00 95.44 492 GLN A C 1
ATOM 3439 O O . GLN A 1 492 ? 21.371 16.820 -34.029 1.00 95.44 492 GLN A O 1
ATOM 3444 N N . LEU A 1 493 ? 19.833 18.160 -33.108 1.00 96.81 493 LEU A N 1
ATOM 3445 C CA . LEU A 1 493 ? 18.705 17.502 -33.765 1.00 96.81 493 LEU A CA 1
ATOM 3446 C C . LEU A 1 493 ? 18.793 17.595 -35.296 1.00 96.81 493 LEU A C 1
ATOM 3448 O O . LEU A 1 493 ? 18.491 16.626 -35.986 1.00 96.81 493 LEU A O 1
ATOM 3452 N N . THR A 1 494 ? 19.236 18.734 -35.835 1.00 96.94 494 THR A N 1
ATOM 3453 C CA . THR A 1 494 ? 19.472 18.893 -37.281 1.00 96.94 494 THR A CA 1
ATOM 3454 C C . THR A 1 494 ? 20.575 17.950 -37.761 1.00 96.94 494 THR A C 1
ATOM 3456 O O . THR A 1 494 ? 20.353 17.209 -38.716 1.00 96.94 494 THR A O 1
ATOM 3459 N N . ALA A 1 495 ? 21.701 17.880 -37.045 1.00 96.50 495 ALA A N 1
ATOM 3460 C CA . ALA A 1 495 ? 22.804 16.975 -37.368 1.00 96.50 495 ALA A CA 1
ATOM 3461 C C . ALA A 1 495 ? 22.370 15.497 -37.362 1.00 96.50 495 ALA A C 1
ATOM 3463 O O . ALA A 1 495 ? 22.720 14.746 -38.275 1.00 96.50 495 ALA A O 1
ATOM 3464 N N . ARG A 1 496 ? 21.542 15.079 -36.390 1.00 97.69 496 ARG A N 1
ATOM 3465 C CA . ARG A 1 496 ? 20.958 13.726 -36.369 1.00 97.69 496 ARG A CA 1
ATOM 3466 C C . ARG A 1 496 ? 20.126 13.452 -37.627 1.00 97.69 496 ARG A C 1
ATOM 3468 O O . ARG A 1 496 ? 20.279 12.408 -38.253 1.00 97.69 496 ARG A O 1
ATOM 3475 N N . ARG A 1 497 ? 19.260 14.389 -38.024 1.00 98.44 497 ARG A N 1
ATOM 3476 C CA . ARG A 1 497 ? 18.384 14.235 -39.202 1.00 98.44 497 ARG A CA 1
ATOM 3477 C C . ARG A 1 497 ? 19.164 14.179 -40.509 1.00 98.44 497 ARG A C 1
ATOM 3479 O O . ARG A 1 497 ? 18.835 13.377 -41.382 1.00 98.44 497 ARG A O 1
ATOM 3486 N N . GLU A 1 498 ? 20.200 15.000 -40.642 1.00 98.00 498 GLU A N 1
ATOM 3487 C CA . GLU A 1 498 ? 21.084 14.993 -41.811 1.00 98.00 498 GLU A CA 1
ATOM 3488 C C . GLU A 1 498 ? 21.841 13.666 -41.924 1.00 98.00 498 GLU A C 1
ATOM 3490 O O . GLU A 1 498 ? 21.828 13.045 -42.989 1.00 98.00 498 GLU A O 1
ATOM 3495 N N . LEU A 1 499 ? 22.416 13.176 -40.817 1.00 98.12 499 LEU A N 1
ATOM 3496 C CA . LEU A 1 499 ? 23.111 11.887 -40.785 1.00 98.12 499 LEU A CA 1
ATOM 3497 C C . LEU A 1 499 ? 22.166 10.721 -41.109 1.00 98.12 499 LEU A C 1
ATOM 3499 O O . LEU A 1 499 ? 22.508 9.857 -41.916 1.00 98.12 499 LEU A O 1
ATOM 3503 N N . ALA A 1 500 ? 20.961 10.720 -40.536 1.00 98.38 500 ALA A N 1
ATOM 3504 C CA . ALA A 1 500 ? 19.937 9.725 -40.841 1.00 98.38 500 ALA A CA 1
ATOM 3505 C C . ALA A 1 500 ? 19.515 9.763 -42.318 1.00 98.38 500 ALA A C 1
ATOM 3507 O O . ALA A 1 500 ? 19.421 8.717 -42.953 1.00 98.38 500 ALA A O 1
ATOM 3508 N N . THR A 1 501 ? 19.318 10.954 -42.889 1.00 98.38 501 THR A N 1
ATOM 3509 C CA . THR A 1 501 ? 18.954 11.118 -44.307 1.00 98.38 501 THR A CA 1
ATOM 3510 C C . THR A 1 501 ? 20.052 10.590 -45.229 1.00 98.38 501 THR A C 1
ATOM 3512 O O . THR A 1 501 ? 19.759 9.880 -46.189 1.00 98.38 501 THR A O 1
ATOM 3515 N N . ALA A 1 502 ? 21.319 10.882 -44.922 1.00 98.19 502 ALA A N 1
ATOM 3516 C CA . ALA A 1 502 ? 22.455 10.358 -45.678 1.00 98.19 502 ALA A CA 1
ATOM 3517 C C . ALA A 1 502 ? 22.539 8.826 -45.595 1.00 98.19 502 ALA A C 1
ATOM 3519 O O . ALA A 1 502 ? 22.812 8.167 -46.598 1.00 98.19 502 ALA A O 1
ATOM 3520 N N . LEU A 1 503 ? 22.262 8.258 -44.418 1.00 98.19 503 LEU A N 1
ATOM 3521 C CA . LEU A 1 503 ? 22.267 6.815 -44.210 1.00 98.19 503 LEU A CA 1
ATOM 3522 C C . LEU A 1 503 ? 21.142 6.114 -44.983 1.00 98.19 503 LEU A C 1
ATOM 3524 O O . LEU A 1 503 ? 21.395 5.112 -45.642 1.00 98.19 503 LEU A O 1
ATOM 3528 N N . LEU A 1 504 ? 19.930 6.676 -44.958 1.00 98.44 504 LEU A N 1
ATOM 3529 C CA . LEU A 1 504 ? 18.765 6.163 -45.691 1.00 98.44 504 LEU A CA 1
ATOM 3530 C C . LEU A 1 504 ? 18.900 6.307 -47.217 1.00 98.44 504 LEU A C 1
ATOM 3532 O O . LEU A 1 504 ? 18.237 5.591 -47.961 1.00 98.44 504 LEU A O 1
ATOM 3536 N N . ALA A 1 505 ? 19.754 7.215 -47.698 1.00 98.25 505 ALA A N 1
ATOM 3537 C CA . ALA A 1 505 ? 20.061 7.357 -49.121 1.00 98.25 505 ALA A CA 1
ATOM 3538 C C . ALA A 1 505 ? 21.094 6.330 -49.629 1.00 98.25 505 ALA A C 1
ATOM 3540 O O . ALA A 1 505 ? 21.321 6.241 -50.839 1.00 98.25 505 ALA A O 1
ATOM 3541 N N . ASN A 1 506 ? 21.742 5.571 -48.737 1.00 98.00 506 ASN A N 1
ATOM 3542 C CA . ASN A 1 506 ? 22.746 4.584 -49.116 1.00 98.00 506 ASN A CA 1
ATOM 3543 C C . ASN A 1 506 ? 22.076 3.306 -49.666 1.00 98.00 506 ASN A C 1
ATOM 3545 O O . ASN A 1 506 ? 21.353 2.642 -48.926 1.00 98.00 506 ASN A O 1
ATOM 3549 N N . PRO A 1 507 ? 22.343 2.894 -50.922 1.00 97.94 507 PRO A N 1
ATOM 3550 C CA . PRO A 1 507 ? 21.700 1.723 -51.523 1.00 97.94 507 PRO A CA 1
ATOM 3551 C C . PRO A 1 507 ? 22.080 0.384 -50.872 1.00 97.94 507 PRO A C 1
ATOM 3553 O O . PRO A 1 507 ? 21.445 -0.623 -51.171 1.00 97.94 507 PRO A O 1
ATOM 3556 N N . THR A 1 508 ? 23.114 0.338 -50.024 1.00 97.94 508 THR A N 1
ATOM 3557 C CA . THR A 1 508 ? 23.486 -0.867 -49.258 1.00 97.94 508 THR A CA 1
ATOM 3558 C C . THR A 1 508 ? 22.858 -0.914 -47.863 1.00 97.94 508 THR A C 1
ATOM 3560 O O . THR A 1 508 ? 23.192 -1.798 -47.071 1.00 97.94 508 THR A O 1
ATOM 3563 N N . VAL A 1 509 ? 21.979 0.042 -47.547 1.00 98.56 509 VAL A N 1
ATOM 3564 C CA . VAL A 1 509 ? 21.253 0.129 -46.282 1.00 98.56 509 VAL A CA 1
ATOM 3565 C C . VAL A 1 509 ? 19.768 -0.117 -46.528 1.00 98.56 509 VAL A C 1
ATOM 3567 O O . VAL A 1 509 ? 19.121 0.599 -47.288 1.00 98.56 509 VAL A O 1
ATOM 3570 N N . GLU A 1 510 ? 19.223 -1.130 -45.861 1.00 98.50 510 GLU A N 1
ATOM 3571 C CA . GLU A 1 510 ? 17.801 -1.470 -45.912 1.00 98.50 510 GLU A CA 1
ATOM 3572 C C . GLU A 1 510 ? 17.167 -1.175 -44.551 1.00 98.50 510 GLU A C 1
ATOM 3574 O O . GLU A 1 510 ? 17.618 -1.688 -43.528 1.00 98.50 510 GLU A O 1
ATOM 3579 N N . VAL A 1 511 ? 16.130 -0.333 -44.526 1.00 98.50 511 VAL A N 1
ATOM 3580 C CA . VAL A 1 511 ? 15.433 0.080 -43.298 1.00 98.50 511 VAL A CA 1
ATOM 3581 C C . VAL A 1 511 ? 13.918 0.000 -43.521 1.00 98.50 511 VAL A C 1
ATOM 3583 O O . VAL A 1 511 ? 13.435 0.524 -44.531 1.00 98.50 511 VAL A O 1
ATOM 3586 N N . PRO A 1 512 ? 13.142 -0.621 -42.612 1.00 98.19 512 PRO A N 1
ATOM 3587 C CA . PRO A 1 512 ? 11.686 -0.615 -42.680 1.00 98.19 512 PRO A CA 1
ATOM 3588 C C . PRO A 1 512 ? 11.127 0.811 -42.684 1.00 98.19 512 PRO A C 1
ATOM 3590 O O . PRO A 1 512 ? 11.641 1.695 -42.004 1.00 98.19 512 PRO A O 1
ATOM 3593 N N . ALA A 1 513 ? 10.033 1.047 -43.413 1.00 97.62 513 ALA A N 1
ATOM 3594 C CA . ALA A 1 513 ? 9.491 2.398 -43.595 1.00 97.62 513 ALA A CA 1
ATOM 3595 C C . ALA A 1 513 ? 9.155 3.118 -42.271 1.00 97.62 513 ALA A C 1
ATOM 3597 O O . ALA A 1 513 ? 9.397 4.317 -42.153 1.00 97.62 513 ALA A O 1
ATOM 3598 N N . ALA A 1 514 ? 8.643 2.388 -41.273 1.00 94.56 514 ALA A N 1
ATOM 3599 C CA . ALA A 1 514 ? 8.325 2.945 -39.956 1.00 94.56 514 ALA A CA 1
ATOM 3600 C C . ALA A 1 514 ? 9.584 3.412 -39.197 1.00 94.56 514 ALA A C 1
ATOM 3602 O O . ALA A 1 514 ? 9.591 4.487 -38.598 1.00 94.56 514 ALA A O 1
ATOM 3603 N N . ASP A 1 515 ? 10.672 2.643 -39.270 1.00 98.00 515 ASP A N 1
ATOM 3604 C CA . ASP A 1 515 ? 11.943 2.997 -38.631 1.00 98.00 515 ASP A CA 1
ATOM 3605 C C . ASP A 1 515 ? 12.673 4.101 -39.393 1.00 98.00 515 ASP A C 1
ATOM 3607 O O . ASP A 1 515 ? 13.282 4.976 -38.779 1.00 98.00 515 ASP A O 1
ATOM 3611 N N . ALA A 1 516 ? 12.554 4.123 -40.724 1.00 98.12 516 ALA A N 1
ATOM 3612 C CA . ALA A 1 516 ? 13.083 5.197 -41.556 1.00 98.12 516 ALA A CA 1
ATOM 3613 C C . ALA A 1 516 ? 12.451 6.551 -41.194 1.00 98.12 516 ALA A C 1
ATOM 3615 O O . ALA A 1 516 ? 13.163 7.555 -41.105 1.00 98.12 516 ALA A O 1
ATOM 3616 N N . GLU A 1 517 ? 11.143 6.585 -40.912 1.00 97.25 517 GLU A N 1
ATOM 3617 C CA . GLU A 1 517 ? 10.462 7.787 -40.422 1.00 97.25 517 GLU A CA 1
ATOM 3618 C C . GLU A 1 517 ? 11.063 8.254 -39.087 1.00 97.25 517 GLU A C 1
ATOM 3620 O O . GLU A 1 517 ? 11.499 9.405 -38.980 1.00 97.25 517 GLU A O 1
ATOM 3625 N N . ARG A 1 518 ? 11.197 7.352 -38.105 1.00 96.44 518 ARG A N 1
ATOM 3626 C CA . ARG A 1 518 ? 11.804 7.654 -36.795 1.00 96.44 518 ARG A CA 1
ATOM 3627 C C . ARG A 1 518 ? 13.251 8.151 -36.919 1.00 96.44 518 ARG A C 1
ATOM 3629 O O . ARG A 1 518 ? 13.619 9.152 -36.296 1.00 96.44 518 ARG A O 1
ATOM 3636 N N . MET A 1 519 ? 14.062 7.502 -37.758 1.00 98.19 519 MET A N 1
ATOM 3637 C CA . MET A 1 519 ? 15.431 7.929 -38.069 1.00 98.19 519 MET A CA 1
ATOM 3638 C C . MET A 1 519 ? 15.445 9.340 -38.667 1.00 98.19 519 MET A C 1
ATOM 3640 O O . MET A 1 519 ? 16.160 10.212 -38.171 1.00 98.19 519 MET A O 1
ATOM 3644 N N . SER A 1 520 ? 14.610 9.601 -39.677 1.00 97.81 520 SER A N 1
ATOM 3645 C CA . SER A 1 520 ? 14.514 10.910 -40.340 1.00 97.81 520 SER A CA 1
ATOM 3646 C C . SER A 1 520 ? 13.994 12.025 -39.424 1.00 97.81 520 SER A C 1
ATOM 3648 O O . SER A 1 520 ? 14.315 13.195 -39.632 1.00 97.81 520 SER A O 1
ATOM 3650 N N . ALA A 1 521 ? 13.245 11.679 -38.372 1.00 97.38 521 ALA A N 1
ATOM 3651 C CA . ALA A 1 521 ? 12.795 12.615 -37.348 1.00 97.38 521 ALA A CA 1
ATOM 3652 C C . ALA A 1 521 ? 13.910 13.013 -36.358 1.00 97.38 521 ALA A C 1
ATOM 3654 O O . ALA A 1 521 ? 13.758 14.018 -35.651 1.00 97.38 521 ALA A O 1
ATOM 3655 N N . GLY A 1 522 ? 15.038 12.289 -36.342 1.00 97.19 522 GLY A N 1
ATOM 3656 C CA . GLY A 1 522 ? 16.150 12.475 -35.403 1.00 97.19 522 GLY A CA 1
ATOM 3657 C C . GLY A 1 522 ? 15.941 11.790 -34.045 1.00 97.19 522 GLY A C 1
ATOM 3658 O O . GLY A 1 522 ? 16.633 12.132 -33.087 1.00 97.19 522 GLY A O 1
ATOM 3659 N N . GLN A 1 523 ? 15.001 10.841 -33.966 1.00 97.19 523 GLN A N 1
ATOM 3660 C CA . GLN A 1 523 ? 14.588 10.132 -32.743 1.00 97.19 523 GLN A CA 1
ATOM 3661 C C . GLN A 1 523 ? 15.398 8.844 -32.506 1.00 97.19 523 GLN A C 1
ATOM 3663 O O . GLN A 1 523 ? 14.855 7.798 -32.149 1.00 97.19 523 GLN A O 1
ATOM 3668 N N . VAL A 1 524 ? 16.703 8.892 -32.765 1.00 98.12 524 VAL A N 1
ATOM 3669 C CA . VAL A 1 524 ? 17.644 7.790 -32.521 1.00 98.12 524 VAL A CA 1
ATOM 3670 C C . VAL A 1 524 ? 18.788 8.338 -31.686 1.00 98.12 524 VAL A C 1
ATOM 3672 O O . VAL A 1 524 ? 19.257 9.447 -31.953 1.00 98.12 524 VAL A O 1
ATOM 3675 N N . ASP A 1 525 ? 19.232 7.567 -30.691 1.00 97.81 525 ASP A N 1
ATOM 3676 C CA . ASP A 1 525 ? 20.387 7.921 -29.865 1.00 97.81 525 ASP A CA 1
ATOM 3677 C C . ASP A 1 525 ? 21.585 8.257 -30.783 1.00 97.81 525 ASP A C 1
ATOM 3679 O O . ASP A 1 525 ? 21.905 7.481 -31.690 1.00 97.81 525 ASP A O 1
ATOM 3683 N N . PRO A 1 526 ? 22.255 9.407 -30.600 1.00 97.69 526 PRO A N 1
ATOM 3684 C CA . PRO A 1 526 ? 23.297 9.884 -31.503 1.00 97.69 526 PRO A CA 1
ATOM 3685 C C . PRO A 1 526 ? 24.517 8.955 -31.538 1.00 97.69 526 PRO A C 1
ATOM 3687 O O . PRO A 1 526 ? 25.180 8.864 -32.577 1.00 97.69 526 PRO A O 1
ATOM 3690 N N . ARG A 1 527 ? 24.801 8.217 -30.453 1.00 97.75 527 ARG A N 1
ATOM 3691 C CA . ARG A 1 527 ? 25.861 7.195 -30.428 1.00 97.75 527 ARG A CA 1
ATOM 3692 C C . ARG A 1 527 ? 25.481 6.036 -31.336 1.00 97.75 527 ARG A C 1
ATOM 3694 O O . ARG A 1 527 ? 26.275 5.637 -32.186 1.00 97.75 527 ARG A O 1
ATOM 3701 N N . LEU A 1 528 ? 24.237 5.567 -31.217 1.00 98.31 528 LEU A N 1
ATOM 3702 C CA . LEU A 1 528 ? 23.695 4.504 -32.058 1.00 98.31 528 LEU A CA 1
ATOM 3703 C C . LEU A 1 528 ? 23.645 4.911 -33.529 1.00 98.31 528 LEU A C 1
ATOM 3705 O O . LEU A 1 528 ? 24.076 4.150 -34.390 1.00 98.31 528 LEU A O 1
ATOM 3709 N N . LEU A 1 529 ? 23.181 6.123 -33.823 1.00 98.38 529 LEU A N 1
ATOM 3710 C CA . LEU A 1 529 ? 23.117 6.629 -35.189 1.00 98.38 529 LEU A CA 1
ATOM 3711 C C . LEU A 1 529 ? 24.515 6.743 -35.819 1.00 98.38 529 LEU A C 1
ATOM 3713 O O . LEU A 1 529 ? 24.699 6.367 -36.975 1.00 98.38 529 LEU A O 1
ATOM 3717 N N . THR A 1 530 ? 25.513 7.192 -35.054 1.00 98.00 530 THR A N 1
ATOM 3718 C CA . THR A 1 530 ? 26.910 7.267 -35.513 1.00 98.00 530 THR A CA 1
ATOM 3719 C C . THR A 1 530 ? 27.510 5.876 -35.736 1.00 98.00 530 THR A C 1
ATOM 3721 O O . THR A 1 530 ? 28.182 5.644 -36.745 1.00 98.00 530 THR A O 1
ATOM 3724 N N . LEU A 1 531 ? 27.225 4.923 -34.843 1.00 98.31 531 LEU A N 1
ATOM 3725 C CA . LEU A 1 531 ? 27.623 3.523 -34.998 1.00 98.31 531 LEU A CA 1
ATOM 3726 C C . LEU A 1 531 ? 27.034 2.923 -36.284 1.00 98.31 531 LEU A C 1
ATOM 3728 O O . LEU A 1 531 ? 27.764 2.341 -37.088 1.00 98.31 531 LEU A O 1
ATOM 3732 N N . LEU A 1 532 ? 25.730 3.114 -36.509 1.00 98.50 532 LEU A N 1
ATOM 3733 C CA . LEU A 1 532 ? 25.039 2.655 -37.713 1.00 98.50 532 LEU A CA 1
ATOM 3734 C C . LEU A 1 532 ? 25.601 3.314 -38.974 1.00 98.50 532 LEU A C 1
ATOM 3736 O O . LEU A 1 532 ? 25.812 2.625 -39.969 1.00 98.50 532 LEU A O 1
ATOM 3740 N N . ALA A 1 533 ? 25.919 4.609 -38.934 1.00 98.25 533 ALA A N 1
ATOM 3741 C CA . ALA A 1 533 ? 26.562 5.291 -40.053 1.00 98.25 533 ALA A CA 1
ATOM 3742 C C . ALA A 1 533 ? 27.938 4.689 -40.389 1.00 98.25 533 ALA A C 1
ATOM 3744 O O . ALA A 1 533 ? 28.247 4.482 -41.563 1.00 98.25 533 ALA A O 1
ATOM 3745 N N . SER A 1 534 ? 28.733 4.335 -39.374 1.00 97.81 534 SER A N 1
ATOM 3746 C CA . SER A 1 534 ? 30.032 3.671 -39.554 1.00 97.81 534 SER A CA 1
ATOM 3747 C C . SER A 1 534 ? 29.890 2.283 -40.196 1.00 97.81 534 SER A C 1
ATOM 3749 O O . SER A 1 534 ? 30.585 1.978 -41.171 1.00 97.81 534 SER A O 1
ATOM 3751 N N . ILE A 1 535 ? 28.940 1.466 -39.720 1.00 98.00 535 ILE A N 1
ATOM 3752 C CA . ILE A 1 535 ? 28.642 0.145 -40.306 1.00 98.00 535 ILE A CA 1
ATOM 3753 C C . ILE A 1 535 ? 28.122 0.300 -41.743 1.00 98.00 535 ILE A C 1
ATOM 3755 O O . ILE A 1 535 ? 28.598 -0.383 -42.651 1.00 98.00 535 ILE A O 1
ATOM 3759 N N . GLY A 1 536 ? 27.177 1.216 -41.967 1.00 98.00 536 GLY A N 1
ATOM 3760 C CA . GLY A 1 536 ? 26.565 1.474 -43.271 1.00 98.00 536 GLY A CA 1
ATOM 3761 C C . GLY A 1 536 ? 27.568 1.956 -44.317 1.00 98.00 536 GLY A C 1
ATOM 3762 O O . GLY A 1 536 ? 27.508 1.521 -45.465 1.00 98.00 536 GLY A O 1
ATOM 3763 N N . ALA A 1 537 ? 28.532 2.790 -43.919 1.00 97.38 537 ALA A N 1
ATOM 3764 C CA . ALA A 1 537 ? 29.585 3.281 -44.805 1.00 97.38 537 ALA A CA 1
ATOM 3765 C C . ALA A 1 537 ? 30.612 2.199 -45.187 1.00 97.38 537 ALA A C 1
ATOM 3767 O O . ALA A 1 537 ? 31.101 2.197 -46.314 1.00 97.38 537 ALA A O 1
ATOM 3768 N N . GLN A 1 538 ? 30.955 1.290 -44.266 1.00 97.31 538 GLN A N 1
ATOM 3769 C CA . GLN A 1 538 ? 31.983 0.264 -44.503 1.00 97.31 538 GLN A CA 1
ATOM 3770 C C . GLN A 1 538 ? 31.432 -1.011 -45.147 1.00 97.31 538 GLN A C 1
ATOM 3772 O O . GLN A 1 538 ? 32.088 -1.605 -46.003 1.00 97.31 538 GLN A O 1
ATOM 3777 N N . TYR A 1 539 ? 30.251 -1.450 -44.712 1.00 97.50 539 TYR A N 1
ATOM 3778 C CA . TYR A 1 539 ? 29.713 -2.770 -45.038 1.00 97.50 539 TYR A CA 1
ATOM 3779 C C . TYR A 1 539 ? 28.295 -2.712 -45.613 1.00 97.50 539 TYR A C 1
ATOM 3781 O O . TYR A 1 539 ? 27.922 -3.606 -46.365 1.00 97.50 539 TYR A O 1
ATOM 3789 N N . GLY A 1 540 ? 27.499 -1.692 -45.281 1.00 98.19 540 GLY A N 1
ATOM 3790 C CA . GLY A 1 540 ? 26.044 -1.749 -45.458 1.00 98.19 540 GLY A CA 1
ATOM 3791 C C . GLY A 1 540 ? 25.380 -2.672 -44.427 1.00 98.19 540 GLY A C 1
ATOM 3792 O O . GLY A 1 540 ? 26.039 -3.531 -43.826 1.00 98.19 540 GLY A O 1
ATOM 3793 N N . PHE A 1 541 ? 24.080 -2.497 -44.196 1.00 98.56 541 PHE A N 1
ATOM 3794 C CA . PHE A 1 541 ? 23.315 -3.309 -43.242 1.00 98.56 541 PHE A CA 1
ATOM 3795 C C . PHE A 1 541 ? 21.824 -3.365 -43.586 1.00 98.56 541 PHE A C 1
ATOM 3797 O O . PHE A 1 541 ? 21.280 -2.445 -44.189 1.00 98.56 541 PHE A O 1
ATOM 3804 N N . GLY A 1 542 ? 21.160 -4.429 -43.143 1.00 98.50 542 GLY A N 1
ATOM 3805 C CA . GLY A 1 542 ? 19.704 -4.531 -43.115 1.00 98.50 542 GLY A CA 1
ATOM 3806 C C . GLY A 1 542 ? 19.197 -4.409 -41.685 1.00 98.50 542 GLY A C 1
ATOM 3807 O O . GLY A 1 542 ? 19.575 -5.205 -40.820 1.00 98.50 542 GLY A O 1
ATOM 3808 N N . LEU A 1 543 ? 18.365 -3.405 -41.430 1.00 98.44 543 LEU A N 1
ATOM 3809 C CA . LEU A 1 543 ? 17.697 -3.186 -40.153 1.00 98.44 543 LEU A CA 1
ATOM 3810 C C . LEU A 1 543 ? 16.413 -4.014 -40.096 1.00 98.44 543 LEU A C 1
ATOM 3812 O O . LEU A 1 543 ? 15.636 -4.031 -41.047 1.00 98.44 543 LEU A O 1
ATOM 3816 N N . VAL A 1 544 ? 16.200 -4.704 -38.980 1.00 98.31 544 VAL A N 1
ATOM 3817 C CA . VAL A 1 544 ? 14.957 -5.442 -38.724 1.00 98.31 544 VAL A CA 1
ATOM 3818 C C . VAL A 1 544 ? 13.952 -4.548 -38.012 1.00 98.31 544 VAL A C 1
ATOM 3820 O O . VAL A 1 544 ? 12.798 -4.516 -38.420 1.00 98.31 544 VAL A O 1
ATOM 3823 N N . ASP A 1 545 ? 14.389 -3.863 -36.951 1.00 98.00 545 ASP A N 1
ATOM 3824 C CA . ASP A 1 545 ? 13.542 -3.009 -36.112 1.00 98.00 545 ASP A CA 1
ATOM 3825 C C . ASP A 1 545 ? 14.395 -2.048 -35.256 1.00 98.00 545 ASP A C 1
ATOM 3827 O O . ASP A 1 545 ? 15.561 -2.341 -34.940 1.00 98.00 545 ASP A O 1
ATOM 3831 N N . LEU A 1 546 ? 13.798 -0.928 -34.839 1.00 97.94 546 LEU A N 1
ATOM 3832 C CA . LEU A 1 546 ? 14.250 -0.072 -33.735 1.00 97.94 546 LEU A CA 1
ATOM 3833 C C . LEU A 1 546 ? 13.335 -0.301 -32.517 1.00 97.94 546 LEU A C 1
ATOM 3835 O O . LEU A 1 546 ? 12.456 0.530 -32.232 1.00 97.94 546 LEU A O 1
ATOM 3839 N N . PRO A 1 547 ? 13.517 -1.418 -31.783 1.00 97.06 547 PRO A N 1
ATOM 3840 C CA . PRO A 1 547 ? 12.579 -1.818 -30.748 1.00 97.06 547 PRO A CA 1
ATOM 3841 C C . PRO A 1 547 ? 12.518 -0.781 -29.626 1.00 97.06 547 PRO A C 1
ATOM 3843 O O . PRO A 1 547 ? 13.539 -0.331 -29.097 1.00 97.06 547 PRO A O 1
ATOM 3846 N N . ALA A 1 548 ? 11.296 -0.436 -29.222 1.00 94.62 548 ALA A N 1
ATOM 3847 C CA . ALA A 1 548 ? 11.079 0.385 -28.041 1.00 94.62 548 ALA A CA 1
ATOM 3848 C C . ALA A 1 548 ? 11.497 -0.381 -26.779 1.00 94.62 548 ALA A C 1
ATOM 3850 O O . ALA A 1 548 ? 11.223 -1.575 -26.632 1.00 94.62 548 ALA A O 1
ATOM 3851 N N . VAL A 1 549 ? 12.116 0.318 -25.830 1.00 96.19 549 VAL A N 1
ATOM 3852 C CA . VAL A 1 549 ? 12.432 -0.262 -24.526 1.00 96.19 549 VAL A CA 1
ATOM 3853 C C . VAL A 1 549 ? 11.157 -0.296 -23.677 1.00 96.19 549 VAL A C 1
ATOM 3855 O O . VAL A 1 549 ? 10.548 0.755 -23.466 1.00 96.19 549 VAL A O 1
ATOM 3858 N N . PRO A 1 550 ? 10.735 -1.465 -23.156 1.00 95.00 550 PRO A N 1
ATOM 3859 C CA . PRO A 1 550 ? 9.538 -1.553 -22.329 1.00 95.00 550 PRO A CA 1
ATOM 3860 C C . PRO A 1 550 ? 9.571 -0.566 -21.156 1.00 95.00 550 PRO A C 1
ATOM 3862 O O . PRO A 1 550 ? 10.545 -0.511 -20.405 1.00 95.00 550 PRO A O 1
ATOM 3865 N N . GLY A 1 551 ? 8.493 0.203 -21.009 1.00 94.56 551 GLY A N 1
ATOM 3866 C CA . GLY A 1 551 ? 8.339 1.231 -19.980 1.00 94.56 551 GLY A CA 1
ATOM 3867 C C . GLY A 1 551 ? 8.757 2.636 -20.418 1.00 94.56 551 GLY A C 1
ATOM 3868 O O . GLY A 1 551 ? 8.285 3.598 -19.817 1.00 94.56 551 GLY A O 1
ATOM 3869 N N . GLU A 1 552 ? 9.576 2.800 -21.459 1.00 95.88 552 GLU A N 1
ATOM 3870 C CA . GLU A 1 552 ? 9.933 4.136 -21.954 1.00 95.88 552 GLU A CA 1
ATOM 3871 C C . GLU A 1 552 ? 8.768 4.804 -22.709 1.00 95.88 552 GLU A C 1
ATOM 3873 O O . GLU A 1 552 ? 7.918 4.109 -23.276 1.00 95.88 552 GLU A O 1
ATOM 3878 N N . PRO A 1 553 ? 8.679 6.150 -22.706 1.00 93.69 553 PRO A N 1
ATOM 3879 C CA . PRO A 1 553 ? 7.713 6.878 -23.524 1.00 93.69 553 PRO A CA 1
ATOM 3880 C C . PRO A 1 553 ? 7.813 6.506 -25.009 1.00 93.69 553 PRO A C 1
ATOM 3882 O O . PRO A 1 553 ? 8.898 6.252 -25.523 1.00 93.69 553 PRO A O 1
ATOM 3885 N N . ALA A 1 554 ? 6.683 6.513 -25.721 1.00 91.38 554 ALA A N 1
ATOM 3886 C CA . ALA A 1 554 ? 6.641 6.153 -27.143 1.00 91.38 554 ALA A CA 1
ATOM 3887 C C . ALA A 1 554 ? 7.445 7.113 -28.048 1.00 91.38 554 ALA A C 1
ATOM 3889 O O . ALA A 1 554 ? 7.823 6.740 -29.158 1.00 91.38 554 ALA A O 1
ATOM 3890 N N . ASP A 1 555 ? 7.678 8.335 -27.570 1.00 90.31 555 ASP A N 1
ATOM 3891 C CA . ASP A 1 555 ? 8.462 9.398 -28.197 1.00 90.31 555 ASP A CA 1
ATOM 3892 C C . ASP A 1 555 ? 9.922 9.456 -27.711 1.00 90.31 555 ASP A C 1
ATOM 3894 O O . ASP A 1 555 ? 10.647 10.372 -28.097 1.00 90.31 555 ASP A O 1
ATOM 3898 N N . ALA A 1 556 ? 10.365 8.503 -26.882 1.00 93.94 556 ALA A N 1
ATOM 3899 C CA . ALA A 1 556 ? 11.763 8.402 -26.476 1.00 93.94 556 ALA A CA 1
ATOM 3900 C C . ALA A 1 556 ? 12.675 8.062 -27.668 1.00 93.94 556 ALA A C 1
ATOM 3902 O O . ALA A 1 556 ? 12.284 7.333 -28.584 1.00 93.94 556 ALA A O 1
ATOM 3903 N N . ASP A 1 557 ? 13.912 8.562 -27.623 1.00 95.69 557 ASP A N 1
ATOM 3904 C CA . ASP A 1 557 ? 14.930 8.243 -28.622 1.00 95.69 557 ASP A CA 1
ATOM 3905 C C . ASP A 1 557 ? 15.199 6.730 -28.654 1.00 95.69 557 ASP A C 1
ATOM 3907 O O . ASP A 1 557 ? 15.473 6.102 -27.626 1.00 95.69 557 ASP A O 1
ATOM 3911 N N . ALA A 1 558 ? 15.168 6.136 -29.849 1.00 97.19 558 ALA A N 1
ATOM 3912 C CA . ALA A 1 558 ? 15.516 4.736 -30.026 1.00 97.19 558 ALA A CA 1
ATOM 3913 C C . ALA A 1 558 ? 17.002 4.526 -29.718 1.00 97.19 558 ALA A C 1
ATOM 3915 O O . ALA A 1 558 ? 17.888 5.019 -30.418 1.00 97.19 558 ALA A O 1
ATOM 3916 N N . ARG A 1 559 ? 17.264 3.760 -28.661 1.00 97.00 559 ARG A N 1
ATOM 3917 C CA . ARG A 1 559 ? 18.611 3.410 -28.183 1.00 97.00 559 ARG A CA 1
ATOM 3918 C C . ARG A 1 559 ? 18.961 1.938 -28.369 1.00 97.00 559 ARG A C 1
ATOM 3920 O O . ARG A 1 559 ? 19.973 1.472 -27.849 1.00 97.00 559 ARG A O 1
ATOM 3927 N N . GLN A 1 560 ? 18.109 1.206 -29.081 1.00 98.12 560 GLN A N 1
ATOM 3928 C CA . GLN A 1 560 ? 18.294 -0.194 -29.433 1.00 98.12 560 GLN A CA 1
ATOM 3929 C C . GLN A 1 560 ? 17.991 -0.391 -30.919 1.00 98.12 560 GLN A C 1
ATOM 3931 O O . GLN A 1 560 ? 17.104 0.260 -31.469 1.00 98.12 560 GLN A O 1
ATOM 3936 N N . VAL A 1 561 ? 18.731 -1.291 -31.557 1.00 98.50 561 VAL A N 1
ATOM 3937 C CA . VAL A 1 561 ? 18.540 -1.688 -32.954 1.00 98.50 561 VAL A CA 1
ATOM 3938 C C . VAL A 1 561 ? 18.690 -3.192 -33.080 1.00 98.50 561 VAL A C 1
ATOM 3940 O O . VAL A 1 561 ? 19.558 -3.781 -32.436 1.00 98.50 561 VAL A O 1
ATOM 3943 N N . VAL A 1 562 ? 17.884 -3.812 -33.935 1.00 98.62 562 VAL A N 1
ATOM 3944 C CA . VAL A 1 562 ? 18.106 -5.190 -34.377 1.00 98.62 562 VAL A CA 1
ATOM 3945 C C . VAL A 1 562 ? 18.624 -5.157 -35.807 1.00 98.62 562 VAL A C 1
ATOM 3947 O O . VAL A 1 562 ? 17.918 -4.741 -36.724 1.00 98.62 562 VAL A O 1
ATOM 3950 N N . LEU A 1 563 ? 19.865 -5.596 -36.001 1.00 98.62 563 LEU A N 1
ATOM 3951 C CA . LEU A 1 563 ? 20.445 -5.769 -37.329 1.00 98.62 563 LEU A CA 1
ATOM 3952 C C . LEU A 1 563 ? 20.187 -7.191 -37.812 1.00 98.62 563 LEU A C 1
ATOM 3954 O O . LEU A 1 563 ? 20.565 -8.145 -37.137 1.00 98.62 563 LEU A O 1
ATOM 3958 N N . GLY A 1 564 ? 19.571 -7.325 -38.983 1.00 98.31 564 GLY A N 1
ATOM 3959 C CA . GLY A 1 564 ? 19.283 -8.608 -39.626 1.00 98.31 564 GLY A CA 1
ATOM 3960 C C . GLY A 1 564 ? 20.363 -9.031 -40.611 1.00 98.31 564 GLY A C 1
ATOM 3961 O O . GLY A 1 564 ? 20.557 -10.224 -40.828 1.00 98.31 564 GLY A O 1
ATOM 3962 N N . SER A 1 565 ? 21.106 -8.079 -41.181 1.00 98.50 565 SER A N 1
ATOM 3963 C CA . SER A 1 565 ? 22.225 -8.367 -42.082 1.00 98.50 565 SER A CA 1
ATOM 3964 C C . SER A 1 565 ? 23.321 -7.302 -42.013 1.00 98.50 565 SER A C 1
ATOM 3966 O O . SER A 1 565 ? 23.057 -6.143 -41.695 1.00 98.50 565 SER A O 1
ATOM 3968 N N . VAL A 1 566 ? 24.560 -7.689 -42.327 1.00 98.25 566 VAL A N 1
ATOM 3969 C CA . VAL A 1 566 ? 25.709 -6.778 -42.508 1.00 98.25 566 VAL A CA 1
ATOM 3970 C C . VAL A 1 566 ? 26.511 -7.247 -43.718 1.00 98.25 566 VAL A C 1
ATOM 3972 O O . VAL A 1 566 ? 26.805 -8.438 -43.843 1.00 98.25 566 VAL A O 1
ATOM 3975 N N . GLY A 1 567 ? 26.847 -6.343 -44.645 1.00 97.12 567 GLY A N 1
ATOM 3976 C CA . GLY A 1 567 ? 27.528 -6.739 -45.887 1.00 97.12 567 GLY A CA 1
ATOM 3977 C C . GLY A 1 567 ? 26.695 -7.659 -46.781 1.00 97.12 567 GLY A C 1
ATOM 3978 O O . GLY A 1 567 ? 27.255 -8.529 -47.446 1.00 97.12 567 GLY A O 1
ATOM 3979 N N . GLY A 1 568 ? 25.363 -7.537 -46.728 1.00 96.44 568 GLY A N 1
ATOM 3980 C CA . GLY A 1 568 ? 24.423 -8.413 -47.437 1.00 96.44 568 GLY A CA 1
ATOM 3981 C C . GLY A 1 568 ? 24.337 -9.844 -46.888 1.00 96.44 568 GLY A C 1
ATOM 3982 O O . GLY A 1 568 ? 23.663 -10.680 -47.486 1.00 96.44 568 GLY A O 1
ATOM 3983 N N . ARG A 1 569 ? 25.009 -10.155 -45.770 1.00 97.31 569 ARG A N 1
ATOM 3984 C CA . ARG A 1 569 ? 24.968 -11.482 -45.135 1.00 97.31 569 ARG A CA 1
ATOM 3985 C C . ARG A 1 569 ? 23.983 -11.477 -43.964 1.00 97.31 569 ARG A C 1
ATOM 3987 O O . ARG A 1 569 ? 24.133 -10.615 -43.096 1.00 97.31 569 ARG A O 1
ATOM 3994 N N . PRO A 1 570 ? 23.011 -12.404 -43.911 1.00 97.50 570 PRO A N 1
ATOM 3995 C CA . PRO A 1 570 ? 22.053 -12.482 -42.812 1.00 97.50 570 PRO A CA 1
ATOM 3996 C C . PRO A 1 570 ? 22.751 -12.906 -41.516 1.00 97.50 570 PRO A C 1
ATOM 3998 O O . PRO A 1 570 ? 23.555 -13.831 -41.521 1.00 97.50 570 PRO A O 1
ATOM 4001 N N . LEU A 1 571 ? 22.445 -12.241 -40.404 1.00 97.44 571 LEU A N 1
ATOM 4002 C CA . LEU A 1 571 ? 23.062 -12.502 -39.100 1.00 97.44 571 LEU A CA 1
ATOM 4003 C C . LEU A 1 571 ? 22.410 -13.678 -38.353 1.00 97.44 571 LEU A C 1
ATOM 4005 O O . LEU A 1 571 ? 23.098 -14.363 -37.601 1.00 97.44 571 LEU A O 1
ATOM 4009 N N . GLY A 1 572 ? 21.117 -13.945 -38.582 1.00 93.44 572 GLY A N 1
ATOM 4010 C CA . GLY A 1 572 ? 20.404 -15.066 -37.947 1.00 93.44 572 GLY A CA 1
ATOM 4011 C C . GLY A 1 572 ? 20.905 -16.449 -38.389 1.00 93.44 572 GLY A C 1
ATOM 4012 O O . GLY A 1 572 ? 20.970 -17.370 -37.580 1.00 93.44 572 GLY A O 1
ATOM 4013 N N . ASP A 1 573 ? 21.347 -16.571 -39.647 1.00 93.31 573 ASP A N 1
ATOM 4014 C CA . ASP A 1 573 ? 21.745 -17.851 -40.258 1.00 93.31 573 ASP A CA 1
ATOM 4015 C C . ASP A 1 573 ? 23.266 -17.995 -40.479 1.00 93.31 573 ASP A C 1
ATOM 4017 O O . ASP A 1 573 ? 23.737 -19.040 -40.935 1.00 93.31 573 ASP A O 1
ATOM 4021 N N . ASP A 1 574 ? 24.060 -16.960 -40.172 1.00 96.81 574 ASP A N 1
ATOM 4022 C CA . ASP A 1 574 ? 25.514 -16.942 -40.387 1.00 96.81 574 ASP A CA 1
ATOM 4023 C C . ASP A 1 574 ? 26.283 -16.616 -39.090 1.00 96.81 574 ASP A C 1
ATOM 4025 O O . ASP A 1 574 ? 26.627 -15.457 -38.821 1.00 96.81 574 ASP A O 1
ATOM 4029 N N . PRO A 1 575 ? 26.642 -17.643 -38.293 1.00 95.62 575 PRO A N 1
ATOM 4030 C CA . PRO A 1 575 ? 27.401 -17.463 -37.056 1.00 95.62 575 PRO A CA 1
ATOM 4031 C C . PRO A 1 575 ? 28.754 -16.769 -37.259 1.00 95.62 575 PRO A C 1
ATOM 4033 O O . PRO A 1 575 ? 29.247 -16.096 -36.353 1.00 95.62 575 PRO A O 1
ATOM 4036 N N . ALA A 1 576 ? 29.373 -16.907 -38.438 1.00 96.81 576 ALA A N 1
ATOM 4037 C CA . ALA A 1 576 ? 30.658 -16.276 -38.725 1.00 96.81 576 ALA A CA 1
ATOM 4038 C C . ALA A 1 576 ? 30.504 -14.769 -38.982 1.00 96.81 576 ALA A C 1
ATOM 4040 O O . ALA A 1 576 ? 31.360 -13.986 -38.554 1.00 96.81 576 ALA A O 1
ATOM 4041 N N . ALA A 1 577 ? 29.422 -14.352 -39.648 1.00 96.56 577 ALA A N 1
ATOM 4042 C CA . ALA A 1 577 ? 29.074 -12.938 -39.788 1.00 96.56 577 ALA A CA 1
ATOM 4043 C C . ALA A 1 577 ? 28.752 -12.313 -38.420 1.00 96.56 577 ALA A C 1
ATOM 4045 O O . ALA A 1 577 ? 29.309 -11.267 -38.078 1.00 96.56 577 ALA A O 1
ATOM 4046 N N . THR A 1 578 ? 27.960 -13.005 -37.599 1.00 97.81 578 THR A N 1
ATOM 4047 C CA . THR A 1 578 ? 27.616 -12.575 -36.235 1.00 97.81 578 THR A CA 1
ATOM 4048 C C . THR A 1 578 ? 28.846 -12.446 -35.337 1.00 97.81 578 THR A C 1
ATOM 4050 O O . THR A 1 578 ? 29.049 -11.397 -34.722 1.00 97.81 578 THR A O 1
ATOM 4053 N N . ALA A 1 579 ? 29.744 -13.437 -35.326 1.00 97.62 579 ALA A N 1
ATOM 4054 C CA . ALA A 1 579 ? 30.991 -13.367 -34.561 1.00 97.62 579 ALA A CA 1
ATOM 4055 C C . ALA A 1 579 ? 31.884 -12.191 -34.996 1.00 97.62 579 ALA A C 1
ATOM 4057 O O . ALA A 1 579 ? 32.495 -11.522 -34.157 1.00 97.62 579 ALA A O 1
ATOM 4058 N N . ARG A 1 580 ? 31.934 -11.897 -36.303 1.00 97.50 580 ARG A N 1
ATOM 4059 C CA . ARG A 1 580 ? 32.691 -10.760 -36.841 1.00 97.50 580 ARG A CA 1
ATOM 4060 C C . ARG A 1 580 ? 32.104 -9.424 -36.394 1.00 97.50 580 ARG A C 1
ATOM 4062 O O . ARG A 1 580 ? 32.865 -8.572 -35.939 1.00 97.50 580 ARG A O 1
ATOM 4069 N N . LEU A 1 581 ? 30.782 -9.255 -36.481 1.00 98.00 581 LEU A N 1
ATOM 4070 C CA . LEU A 1 581 ? 30.106 -8.048 -36.000 1.00 98.00 581 LEU A CA 1
ATOM 4071 C C . LEU A 1 581 ? 30.358 -7.851 -34.501 1.00 98.00 581 LEU A C 1
ATOM 4073 O O . LEU A 1 581 ? 30.771 -6.772 -34.091 1.00 98.00 581 LEU A O 1
ATOM 4077 N N . ARG A 1 582 ? 30.208 -8.902 -33.687 1.00 97.94 582 ARG A N 1
ATOM 4078 C CA . ARG A 1 582 ? 30.476 -8.837 -32.240 1.00 97.94 582 ARG A CA 1
ATOM 4079 C C . ARG A 1 582 ? 31.916 -8.434 -31.931 1.00 97.94 582 ARG A C 1
ATOM 4081 O O . ARG A 1 582 ? 32.134 -7.591 -31.067 1.00 97.94 582 ARG A O 1
ATOM 4088 N N . SER A 1 583 ? 32.889 -8.993 -32.652 1.00 97.69 583 SER A N 1
ATOM 4089 C CA . SER A 1 583 ? 34.295 -8.606 -32.499 1.00 97.69 583 SER A CA 1
ATOM 4090 C C . SER A 1 583 ? 34.540 -7.146 -32.884 1.00 97.69 583 SER A C 1
ATOM 4092 O O . SER A 1 583 ? 35.371 -6.495 -32.259 1.00 97.69 583 SER A O 1
ATOM 4094 N N . TRP A 1 584 ? 33.843 -6.635 -33.901 1.00 97.94 584 TRP A N 1
ATOM 4095 C CA . TRP A 1 584 ? 33.944 -5.236 -34.316 1.00 97.94 584 TRP A CA 1
ATOM 4096 C C . TRP A 1 584 ? 33.296 -4.285 -33.298 1.00 97.94 584 TRP A C 1
ATOM 4098 O O . TRP A 1 584 ? 33.877 -3.249 -32.980 1.00 97.94 584 TRP A O 1
ATOM 4108 N N . LEU A 1 585 ? 32.139 -4.656 -32.736 1.00 97.94 585 LEU A N 1
ATOM 4109 C CA . LEU A 1 585 ? 31.452 -3.893 -31.684 1.00 97.94 585 LEU A CA 1
ATOM 4110 C C . LEU A 1 585 ? 32.282 -3.834 -30.395 1.00 97.94 585 LEU A C 1
ATOM 4112 O O . LEU A 1 585 ? 32.430 -2.771 -29.802 1.00 97.94 585 LEU A O 1
ATOM 4116 N N . ALA A 1 586 ? 32.900 -4.951 -30.006 1.00 97.38 586 ALA A N 1
ATOM 4117 C CA . ALA A 1 586 ? 33.782 -5.011 -28.841 1.00 97.38 586 ALA A CA 1
ATOM 4118 C C . ALA A 1 586 ? 35.083 -4.200 -29.007 1.00 97.38 586 ALA A C 1
ATOM 4120 O O . ALA A 1 586 ? 35.753 -3.917 -28.018 1.00 97.38 586 ALA A O 1
ATOM 4121 N N . ALA A 1 587 ? 35.457 -3.847 -30.242 1.00 97.56 587 ALA A N 1
ATOM 4122 C CA . ALA A 1 587 ? 36.635 -3.034 -30.541 1.00 97.56 587 ALA A CA 1
ATOM 4123 C C . ALA A 1 587 ? 36.343 -1.521 -30.572 1.00 97.56 587 ALA A C 1
ATOM 4125 O O . ALA A 1 587 ? 37.272 -0.733 -30.768 1.00 97.56 587 ALA A O 1
ATOM 4126 N N . GLN A 1 588 ? 35.081 -1.107 -30.407 1.00 97.69 588 GLN A N 1
ATOM 4127 C CA . GLN A 1 588 ? 34.732 0.310 -30.316 1.00 97.69 588 GLN A CA 1
ATOM 4128 C C . GLN A 1 588 ? 35.288 0.925 -29.024 1.00 97.69 588 GLN A C 1
ATOM 4130 O O . GLN A 1 588 ? 35.472 0.244 -28.018 1.00 97.69 588 GLN A O 1
ATOM 4135 N N . GLN A 1 589 ? 35.562 2.228 -29.059 1.00 96.12 589 GLN A N 1
ATOM 4136 C CA . GLN A 1 589 ? 35.974 3.003 -27.886 1.00 96.12 589 GLN A CA 1
ATOM 4137 C C . GLN A 1 589 ? 34.813 3.863 -27.389 1.00 96.12 589 GLN A C 1
ATOM 4139 O O . GLN A 1 589 ? 33.879 4.139 -28.141 1.00 96.12 589 GLN A O 1
ATOM 4144 N N . GLU A 1 590 ? 34.890 4.319 -26.139 1.00 92.88 590 GLU A N 1
ATOM 4145 C CA . GLU A 1 590 ? 33.979 5.339 -25.610 1.00 92.88 590 GLU A CA 1
ATOM 4146 C C . GLU A 1 590 ? 33.951 6.579 -26.525 1.00 92.88 590 GLU A C 1
ATOM 4148 O O . GLU A 1 590 ? 35.014 7.009 -26.987 1.00 92.88 590 GLU A O 1
ATOM 4153 N N . PRO A 1 591 ? 32.773 7.170 -26.813 1.00 93.31 591 PRO A N 1
ATOM 4154 C CA . PRO A 1 591 ? 31.436 6.860 -26.277 1.00 93.31 591 PRO A CA 1
ATOM 4155 C C . PRO A 1 591 ? 30.631 5.825 -27.097 1.00 93.31 591 PRO A C 1
ATOM 4157 O O . PRO A 1 591 ? 29.422 5.694 -26.911 1.00 93.31 591 PRO A O 1
ATOM 4160 N N . PHE A 1 592 ? 31.252 5.138 -28.061 1.00 96.06 592 PHE A N 1
ATOM 4161 C CA . PHE A 1 592 ? 30.577 4.222 -28.996 1.00 96.06 592 PHE A CA 1
ATOM 4162 C C . PHE A 1 592 ? 30.626 2.754 -28.568 1.00 96.06 592 PHE A C 1
ATOM 4164 O O . PHE A 1 592 ? 30.019 1.914 -29.238 1.00 96.06 592 PHE A O 1
ATOM 4171 N N . LEU A 1 593 ? 31.318 2.435 -27.472 1.00 95.69 593 LEU A N 1
ATOM 4172 C CA . LEU A 1 593 ? 31.299 1.104 -26.879 1.00 95.69 593 LEU A CA 1
ATOM 4173 C C . LEU A 1 593 ? 29.860 0.743 -26.488 1.00 95.69 593 LEU A C 1
ATOM 4175 O O . LEU A 1 593 ? 29.200 1.466 -25.751 1.00 95.69 593 LEU A O 1
ATOM 4179 N N . THR A 1 594 ? 29.349 -0.355 -27.037 1.00 96.56 594 THR A N 1
ATOM 4180 C CA . THR A 1 594 ? 27.952 -0.757 -26.843 1.00 96.56 594 THR A CA 1
ATOM 4181 C C . THR A 1 594 ? 27.764 -1.454 -25.504 1.00 96.56 594 THR A C 1
ATOM 4183 O O . THR A 1 594 ? 28.476 -2.417 -25.215 1.00 96.56 594 THR A O 1
ATOM 4186 N N . ASP A 1 595 ? 26.744 -1.057 -24.751 1.00 95.31 595 ASP A N 1
ATOM 4187 C CA . ASP A 1 595 ? 26.425 -1.662 -23.454 1.00 95.31 595 ASP A CA 1
ATOM 4188 C C . ASP A 1 595 ? 25.769 -3.041 -23.587 1.00 95.31 595 ASP A C 1
ATOM 4190 O O . ASP A 1 595 ? 25.910 -3.908 -22.721 1.00 95.31 595 ASP A O 1
ATOM 4194 N N . ARG A 1 596 ? 25.031 -3.264 -24.680 1.00 95.38 596 ARG A N 1
ATOM 4195 C CA . ARG A 1 596 ? 24.274 -4.497 -24.896 1.00 95.38 596 ARG A CA 1
ATOM 4196 C C . ARG A 1 596 ? 24.463 -5.029 -26.303 1.00 95.38 596 ARG A C 1
ATOM 4198 O O . ARG A 1 596 ? 24.204 -4.330 -27.278 1.00 95.38 596 ARG A O 1
ATOM 4205 N N . VAL A 1 597 ? 24.826 -6.307 -26.387 1.00 97.31 597 VAL A N 1
ATOM 4206 C CA . VAL A 1 597 ? 24.847 -7.079 -27.631 1.00 97.31 597 VAL A CA 1
ATOM 4207 C C . VAL A 1 597 ? 24.222 -8.445 -27.362 1.00 97.31 597 VAL A C 1
ATOM 4209 O O . VAL A 1 597 ? 24.722 -9.192 -26.520 1.00 97.31 597 VAL A O 1
ATOM 4212 N N . ALA A 1 598 ? 23.122 -8.768 -28.041 1.00 97.00 598 ALA A N 1
ATOM 4213 C CA . ALA A 1 598 ? 22.420 -10.042 -27.883 1.00 97.00 598 ALA A CA 1
ATOM 4214 C C . ALA A 1 598 ? 22.042 -10.642 -29.240 1.00 97.00 598 ALA A C 1
ATOM 4216 O O . ALA A 1 598 ? 21.659 -9.925 -30.157 1.00 97.00 598 ALA A O 1
ATOM 4217 N N . GLU A 1 599 ? 22.140 -11.961 -29.355 1.00 96.94 599 GLU A N 1
ATOM 4218 C CA . GLU A 1 599 ? 21.698 -12.699 -30.539 1.00 96.94 599 GLU A CA 1
ATOM 4219 C C . GLU A 1 599 ? 20.206 -13.020 -30.402 1.00 96.94 599 GLU A C 1
ATOM 4221 O O . GLU A 1 599 ? 19.745 -13.452 -29.344 1.00 96.94 599 GLU A O 1
ATOM 4226 N N . LEU A 1 600 ? 19.458 -12.761 -31.468 1.00 96.62 600 LEU A N 1
ATOM 4227 C CA . LEU A 1 600 ? 18.038 -13.045 -31.635 1.00 96.62 600 LEU A CA 1
ATOM 4228 C C . LEU A 1 600 ? 17.875 -13.913 -32.886 1.00 96.62 600 LEU A C 1
ATOM 4230 O O . LEU A 1 600 ? 18.700 -13.847 -33.794 1.00 96.62 600 LEU A O 1
ATOM 4234 N N . ASP A 1 601 ? 16.765 -14.642 -32.998 1.00 95.12 601 ASP A N 1
ATOM 4235 C CA . ASP A 1 601 ? 16.478 -15.444 -34.200 1.00 95.12 601 ASP A CA 1
ATOM 4236 C C . ASP A 1 601 ? 16.486 -14.588 -35.483 1.00 95.12 601 ASP A C 1
ATOM 4238 O O . ASP A 1 601 ? 16.877 -15.046 -36.552 1.00 95.12 601 ASP A O 1
ATOM 4242 N N . ALA A 1 602 ? 16.091 -13.316 -35.370 1.00 94.81 602 ALA A N 1
ATOM 4243 C CA . ALA A 1 602 ? 16.046 -12.371 -36.481 1.00 94.81 602 ALA A CA 1
ATOM 4244 C C . ALA A 1 602 ? 17.373 -11.626 -36.743 1.00 94.81 602 ALA A C 1
ATOM 4246 O O . ALA A 1 602 ? 17.459 -10.898 -37.731 1.00 94.81 602 ALA A O 1
ATOM 4247 N N . GLY A 1 603 ? 18.396 -11.759 -35.885 1.00 97.31 603 GLY A N 1
ATOM 4248 C CA . GLY A 1 603 ? 19.664 -11.040 -36.040 1.00 97.31 603 GLY A CA 1
ATOM 4249 C C . GLY A 1 603 ? 20.361 -10.669 -34.728 1.00 97.31 603 GLY A C 1
ATOM 4250 O O . GLY A 1 603 ? 20.304 -11.401 -33.747 1.00 97.31 603 GLY A O 1
ATOM 4251 N N . VAL A 1 604 ? 21.049 -9.526 -34.692 1.00 98.31 604 VAL A N 1
ATOM 4252 C CA . VAL A 1 604 ? 21.802 -9.062 -33.512 1.00 98.31 604 VAL A CA 1
ATOM 4253 C C . VAL A 1 604 ? 21.190 -7.773 -32.967 1.00 98.31 604 VAL A C 1
ATOM 4255 O O . VAL A 1 604 ? 21.164 -6.754 -33.657 1.00 98.31 604 VAL A O 1
ATOM 4258 N N . LEU A 1 605 ? 20.729 -7.813 -31.715 1.00 98.06 605 LEU A N 1
ATOM 4259 C CA . LEU A 1 605 ? 20.328 -6.641 -30.942 1.00 98.06 605 LEU A CA 1
ATOM 4260 C C . LEU A 1 605 ? 21.575 -5.910 -30.444 1.00 98.06 605 LEU A C 1
ATOM 4262 O O . LEU A 1 605 ? 22.398 -6.500 -29.743 1.00 98.06 605 LEU A O 1
ATOM 4266 N N . ILE A 1 606 ? 21.666 -4.622 -30.745 1.00 98.38 606 ILE A N 1
ATOM 4267 C CA . ILE A 1 606 ? 22.678 -3.700 -30.232 1.00 98.38 606 ILE A CA 1
ATOM 4268 C C . ILE A 1 606 ? 21.949 -2.615 -29.446 1.00 98.38 606 ILE A C 1
ATOM 4270 O O . ILE A 1 606 ? 20.922 -2.112 -29.900 1.00 98.38 606 ILE A O 1
ATOM 4274 N N . GLY A 1 607 ? 22.452 -2.245 -28.272 1.00 97.19 607 GLY A N 1
ATOM 4275 C CA . GLY A 1 607 ? 21.827 -1.202 -27.470 1.00 97.19 607 GLY A CA 1
ATOM 4276 C C . GLY A 1 607 ? 22.793 -0.442 -26.581 1.00 97.19 607 GLY A C 1
ATOM 4277 O O . GLY A 1 607 ? 23.836 -0.968 -26.187 1.00 97.19 607 GLY A O 1
ATOM 4278 N N . TYR A 1 608 ? 22.391 0.782 -26.247 1.00 96.50 608 TYR A N 1
ATOM 4279 C CA . TYR A 1 608 ? 23.087 1.642 -25.300 1.00 96.50 608 TYR A CA 1
ATOM 4280 C C . TYR A 1 608 ? 22.290 1.821 -24.003 1.00 96.50 608 TYR A C 1
ATOM 4282 O O . TYR A 1 608 ? 21.058 1.969 -23.990 1.00 96.50 608 TYR A O 1
ATOM 4290 N N . ALA A 1 609 ? 23.021 1.844 -22.896 1.00 94.81 609 ALA A N 1
ATOM 4291 C CA . ALA A 1 609 ? 22.529 2.229 -21.593 1.00 94.81 609 ALA A CA 1
ATOM 4292 C C . ALA A 1 609 ? 22.144 3.709 -21.600 1.00 94.81 609 ALA A C 1
ATOM 4294 O O . ALA A 1 609 ? 22.607 4.529 -22.409 1.00 94.81 609 ALA A O 1
ATOM 4295 N N . ARG A 1 610 ? 21.238 4.044 -20.686 1.00 92.62 610 ARG A N 1
ATOM 4296 C CA . ARG A 1 610 ? 20.704 5.392 -20.594 1.00 92.62 610 ARG A CA 1
ATOM 4297 C C . ARG A 1 610 ? 21.753 6.351 -20.028 1.00 92.62 610 ARG A C 1
ATOM 4299 O O . ARG A 1 610 ? 22.301 6.104 -18.958 1.00 92.62 610 ARG A O 1
ATOM 4306 N N . VAL A 1 611 ? 21.934 7.484 -20.700 1.00 92.31 611 VAL A N 1
ATOM 4307 C CA . VAL A 1 611 ? 22.749 8.621 -20.246 1.00 92.31 611 VAL A CA 1
ATOM 4308 C C . VAL A 1 611 ? 21.905 9.898 -20.243 1.00 92.31 611 VAL A C 1
ATOM 4310 O O . VAL A 1 611 ? 20.873 9.957 -20.910 1.00 92.31 611 VAL A O 1
ATOM 4313 N N . ALA A 1 612 ? 22.310 10.900 -19.462 1.00 90.19 612 ALA A N 1
ATOM 4314 C CA . ALA A 1 612 ? 21.544 12.138 -19.299 1.00 90.19 612 ALA A CA 1
ATOM 4315 C C . ALA A 1 612 ? 21.641 13.081 -20.515 1.00 90.19 612 ALA A C 1
ATOM 4317 O O . ALA A 1 612 ? 20.655 13.726 -20.861 1.00 90.19 612 ALA A O 1
ATOM 4318 N N . ASP A 1 613 ? 22.807 13.136 -21.164 1.00 92.25 613 ASP A N 1
ATOM 4319 C CA . ASP A 1 613 ? 23.083 13.973 -22.339 1.00 92.25 613 ASP A CA 1
ATOM 4320 C C . ASP A 1 613 ? 23.834 13.154 -23.404 1.00 92.25 613 ASP A C 1
ATOM 4322 O O . ASP A 1 613 ? 25.067 13.176 -23.453 1.00 92.25 613 ASP A O 1
ATOM 4326 N N . PRO A 1 614 ? 23.127 12.356 -24.224 1.00 93.38 614 PRO A N 1
ATOM 4327 C CA . PRO A 1 614 ? 23.783 11.534 -25.233 1.00 93.38 614 PRO A CA 1
ATOM 4328 C C . PRO A 1 614 ? 24.411 12.376 -26.356 1.00 93.38 614 PRO A C 1
ATOM 4330 O O . PRO A 1 614 ? 25.421 11.962 -26.925 1.00 93.38 614 PRO A O 1
ATOM 4333 N N . ASP A 1 615 ? 23.873 13.560 -26.672 1.00 94.06 615 ASP A N 1
ATOM 4334 C CA . ASP A 1 615 ? 24.443 14.425 -27.714 1.00 94.06 615 ASP A CA 1
ATOM 4335 C C . ASP A 1 615 ? 25.754 15.076 -27.283 1.00 94.06 615 ASP A C 1
ATOM 4337 O O . ASP A 1 615 ? 26.665 15.208 -28.107 1.00 94.06 615 ASP A O 1
ATOM 4341 N N . GLY A 1 616 ? 25.867 15.458 -26.008 1.00 90.62 616 GLY A N 1
ATOM 4342 C CA . GLY A 1 616 ? 27.098 15.984 -25.421 1.00 90.62 616 GLY A CA 1
ATOM 4343 C C . GLY A 1 616 ? 28.246 14.970 -25.394 1.00 90.62 616 GLY A C 1
ATOM 4344 O O . GLY A 1 616 ? 29.407 15.369 -25.328 1.00 90.62 616 GLY A O 1
ATOM 4345 N N . LEU A 1 617 ? 27.954 13.666 -25.500 1.00 90.56 617 LEU A N 1
ATOM 4346 C CA . LEU A 1 617 ? 28.984 12.629 -25.638 1.00 90.56 617 LEU A CA 1
ATOM 4347 C C . LEU A 1 617 ? 29.570 12.573 -27.053 1.00 90.56 617 LEU A C 1
ATOM 4349 O O . LEU A 1 617 ? 30.762 12.323 -27.211 1.00 90.56 617 LEU A O 1
ATOM 4353 N N . VAL A 1 618 ? 28.743 12.789 -28.079 1.00 91.38 618 VAL A N 1
ATOM 4354 C CA . VAL A 1 618 ? 29.160 12.684 -29.490 1.00 91.38 618 VAL A CA 1
ATOM 4355 C C . VAL A 1 618 ? 29.663 14.026 -30.032 1.00 91.38 618 VAL A C 1
ATOM 4357 O O . VAL A 1 618 ? 30.506 14.058 -30.928 1.00 91.38 618 VAL A O 1
ATOM 4360 N N . THR A 1 619 ? 29.188 15.141 -29.472 1.00 82.50 619 THR A N 1
ATOM 4361 C CA . THR A 1 619 ? 29.551 16.497 -29.901 1.00 82.50 619 THR A CA 1
ATOM 4362 C C . THR A 1 619 ? 30.417 17.164 -28.830 1.00 82.50 619 THR A C 1
ATOM 4364 O O . THR A 1 619 ? 29.917 17.409 -27.733 1.00 82.50 619 THR A O 1
ATOM 4367 N N . PRO A 1 620 ? 31.692 17.502 -29.098 1.00 61.16 620 PRO A N 1
ATOM 4368 C CA . PRO A 1 620 ? 32.524 18.159 -28.098 1.00 61.16 620 PRO A CA 1
ATOM 4369 C C . PRO A 1 620 ? 31.943 19.533 -27.707 1.00 61.16 620 PRO A C 1
ATOM 4371 O O . PRO A 1 620 ? 31.494 20.284 -28.583 1.00 61.16 620 PRO A O 1
ATOM 4374 N N . PRO A 1 621 ? 31.976 19.910 -26.415 1.00 54.34 621 PRO A N 1
ATOM 4375 C CA . PRO A 1 621 ? 31.524 21.223 -25.970 1.00 54.34 621 PRO A CA 1
ATOM 4376 C C . PRO A 1 621 ? 32.473 22.303 -26.512 1.00 54.34 621 PRO A C 1
ATOM 4378 O O . PRO A 1 621 ? 33.602 22.432 -26.046 1.00 54.34 621 PRO A O 1
ATOM 4381 N N . GLY A 1 622 ? 32.028 23.072 -27.514 1.00 51.22 622 GLY A N 1
ATOM 4382 C CA . GLY A 1 622 ? 32.777 24.222 -28.049 1.00 51.22 622 GLY A CA 1
ATOM 4383 C C . GLY A 1 622 ? 32.910 24.326 -29.573 1.00 51.22 622 GLY A C 1
ATOM 4384 O O . GLY A 1 622 ? 33.656 25.178 -30.037 1.00 51.22 622 GLY A O 1
ATOM 4385 N N . GLY A 1 623 ? 32.215 23.503 -30.363 1.00 45.97 623 GLY A N 1
ATOM 4386 C CA . GLY A 1 623 ? 32.213 23.603 -31.832 1.00 45.97 623 GLY A CA 1
ATOM 4387 C C . GLY A 1 623 ? 31.260 24.660 -32.411 1.00 45.97 623 GLY A C 1
ATOM 4388 O O . GLY A 1 623 ? 30.518 24.336 -33.335 1.00 45.97 623 GLY A O 1
ATOM 4389 N N . GLY A 1 624 ? 31.231 25.871 -31.844 1.00 40.50 624 GLY A N 1
ATOM 4390 C CA . GLY A 1 624 ? 30.443 27.016 -32.324 1.00 40.50 624 GLY A CA 1
ATOM 4391 C C . GLY A 1 624 ? 31.318 28.199 -32.703 1.00 40.50 624 GLY A C 1
ATOM 4392 O O . GLY A 1 624 ? 32.300 28.440 -31.965 1.00 40.50 624 GLY A O 1
#

Nearest PDB structures (foldseek):
  8hin-assembly1_A  TM=1.116E-01  e=1.548E+00  Homo sapiens
  7qkr-assembly1_A  TM=1.286E-01  e=8.329E+00  Komagataella phaffii CBS 7435

pLDDT: mean 87.51, std 14.99, range [38.0, 98.62]

Foldseek 3Di:
DDDDDDDDDDDDDDDDDDDDDDDDDDDDDDPDDPDPDPPPPPPPDPDPPPPPPLQVLLVVLLVLLLVLLVLLLLFDDFLQQLLQLLLLLCVVVVHDHPDCLALSNVLNVVLNVCCVVVVLLVVALFSSNSLSVVLSVLLSLLLVLLLLLLVLVVQGSNLSSQLSCLCGVQSLNSLLSSRSALLSNLSNLQSVLSNLVSVCVVDPHRPVVSVVSSVVSLVSSCSNAVLSCLLVLLLVLQVQLLPDPDPVSNVVSVVVSVVVSVVSLVVSCVSDVDDQDLSSSVGDPVSLVVLLVLQLVLLVCCLVQPVPCVSLSRSSNRLSCSCPPPPHVNSSSSSSSSSSSSSSLSNLLRSLVVLVPDPVNPPPDCVSNCVNVVSVCCSVVSNVVSVVVSVPGDRDSVCSQLLLVVQVCCVVFFDPQAAEEEASSSLSRNVSNPHDNNRYHYDDDPDDADLDQDRFYKYKDFADDLPQADFFFGRPRITIGGNRADDDDPVLLVVQLVLLVVLVPQPLEADPPVVSVCSNSSLAQPLVSVVSSVQCVPWGFYWDDLDDDHGGDPSHRRFKTFTQDTNPHGALPDVPRVVVVVVVLCPDDPPNNFPDWDADNRGIMTGHHDDRYSSCRVDPPPPD